Protein 7OPB (pdb70)

GO terms:
  GO:0004896 cytokine receptor activity (F, IDA)
  GO:0004917 interleukin-7 receptor activity (F, IDA)
  GO:0005886 plasma membrane (C, IDA)
  GO:0038111 interleukin-7-mediated signaling pathway (P, IDA)
  GO:0019725 cellular homeostasis (P, IDA)
  GO:0005886 plasma membrane (C, IC)
  GO:0004917 interleukin-7 receptor activity (F, TAS)
  GO:0003823 antigen binding (F, TAS)
  GO:0000018 regulation of DNA recombination (P, TAS)
  GO:0006955 immune response (P, TAS)
  GO:0007165 signal transduction (P, TAS)
  GO:0007166 cell surface receptor signaling pathway (P, TAS)
  GO:0005886 plasma membrane (C, TAS)
  GO:0030669 clathrin-coated endocytic vesicle membrane (C, TAS)
  GO:0005515 protein binding (F, IPI)
  GO:1904894 positive regulation of receptor signaling pathway via STAT (P, IDA)
  GO:0008284 positive regulation of cell population proliferation (P, IDA)

Solvent-accessible surface area: 40957 Å² total; per-residue (Å²): 129,126,71,38,6,50,9,68,0,34,4,24,47,86,64,77,56,8,3,0,11,0,32,19,108,79,119,129,32,108,27,93,103,8,75,2,31,0,36,33,20,13,32,119,64,178,54,38,111,11,120,72,50,162,142,68,0,43,12,54,10,97,70,7,12,9,5,14,116,0,53,0,17,0,27,60,58,152,140,58,50,25,60,84,155,14,23,4,1,53,20,1,30,2,44,34,1,83,103,21,41,13,82,68,117,145,79,48,74,7,2,21,0,51,12,55,2,30,4,92,139,22,110,33,1,65,57,7,69,5,3,0,0,23,36,35,74,161,16,134,145,137,67,63,94,42,83,22,97,62,36,124,23,64,16,72,23,189,139,12,97,69,42,14,95,10,18,0,34,0,50,0,38,8,50,13,5,3,90,24,93,77,6,110,80,4,109,40,76,127,25,119,3,33,121,175,90,84,79,34,8,61,9,69,0,34,3,17,45,91,63,56,73,6,3,0,11,0,33,22,110,77,120,130,31,112,28,98,114,7,76,2,31,0,36,34,21,14,34,133,58,183,54,31,112,11,163,66,73,171,145,68,1,58,16,67,12,121,93,7,10,10,6,14,124,0,34,0,16,0,39,43,65,160,64,50,48,20,60,102,121,12,23,5,1,54,22,0,32,2,46,34,2,83,104,22,40,15,78,71,116,148,79,48,75,7,1,19,0,49,13,54,2,30,4,92,136,21,147,42,1,82,56,6,66,5,4,0,0,22,36,35,82,159,19,119,143,131,66,63,93,43,84,23,87,65,36,124,23,64,16,71,29,189,141,11,98,63,31,14,89,10,16,0,34,0,50,0,39,7,46,12,7,3,90,25,93,76,6,112,78,5,110,42,73,124,22,134,5,37,132,168,103,90,59,8,65,11,70,0,33,4,25,45,83,66,56,65,6,3,0,12,0,32,23,114,65,128,117,30,113,23,102,115,9,78,2,31,0,36,33,20,12,31,137,70,177,47,36,111,9,135,80,83,164,144,68,0,42,10,54,11,130,96,5,9,8,5,13,119,0,53,0,17,0,26,48,64,146,136,57,48,48,60,101,152,11,22,4,1,53,21,0,32,2,46,34,1,83,104,19,40,15,79,70,114,146,80,48,77,7,1,18,0,52,13,56,2,32,3,89,137,23,110,28,1,55,56,6,65,5,4,0,0,23,54,35,96,150,19,116,140,125,68,62,94,42,83,23,86,65,36,124,23,66,16,72,28,182,139,10,98,62,41,14,91,11,16,0,34,0,50,0,38,8,48,13,7,3,91,24,93,77,6,112,79,4,110,41,77,128,25,131,3,32,139,181,113,21,78,124,54,0,126,151,7,6,150,75,0,132,179,95,56,31,104,5,0,19,41,2,0,69,18,0,10,58,37,21,132,111,63,100,15,58,107,126,43,0,55,94,5,0,65,56,0,55,95,15,8,140,163,122,16,49,87,57,1,109,133,10,32,152,73,0,120,186,91,57,32,104,8,0,6,55,4,1,108,19,1,20,81,36,23,107,115,63,95,16,44,112,118,47,0,59,113,5,0,70,59,0,61,108,15,9,158,159,110,15,58,110,56,0,120,136,3,22,119,71,0,134,193,93,56,31,109,4,0,18,40,2,0,106,17,0,15,85,33,26,121,112,64,94,14,44,102,120,45,0,51,109,4,0,63,55,0,61,97,14,8,154,164

B-factor: mean 58.66, std 24.54, range [23.89, 165.67]

Foldseek 3Di:
DLQAKDKAKAQCPPNRKIKMKMFGPDQVDDCPQKWKKKADQFAPDGIDTWDDDPGMTMDIGNGHNQDAWIKMFIDRVPHTDDIDTDRNLAAYEFAEWEPWDWDADPVQQKIKTFIGGPLCVDDPQNWKKKWKWKDFPPDDPDIDIDIDGHGIDIGHLVVDDAFTKMKIWMWIARDDSGGHDIYDIYDIDIDTRHRD/DQQAKDKAKAACPPNRKIKMKMFGPDQVDDCPQKWKKKAPQWAPDGIDTWDDDPGMTMDIGNGHNLDAWIKMFIDRVPDTDDIDTHRNLAAYEFAEWEPWDWDADPVQQKIKTFIGGPLCVDDPQNWKKKWKWKDFPPDDPDIDIDIDGHGIDIGHLVVDDAQTKMKMWMWIARDDSGGHDIYDIYDIDIDTRHHD/DQDKDKAKAACPPNRKIKMKMFGPDQVDDCPQKWKKKAPQFAPDGIDTWDDDPGMTMDIGNGHNLDAWIKMFIDRVPDTDDIDTHRNLAAYEFAEWEPWDWDADPVQQKIKTFIGGPLCVDDPQNWKKKWKWKDFPPDDPDIDIDIDGHGIDIGHLVVDDAQTKMKMWMWIARDDSGGHDIYDIYDIDIDTRHHD/DLLVLLVVLLVLCVVVVNPVLVVQSVVLNVCVVVVVDDSVVSNVSSVVSVVVSVD/DLLVLLVVLLVLCVVVVNPVLVVQSVVLNVCVVVVVDDPVVSNVSSVVSVVVSVD/DLLVLLVVLLVLCVVVVNPVLVVQSVVLNVCVVVVVDDSVVSNVSSVVSVVVSVD

InterPro domains:
  IPR003531 Short hematopoietin receptor, family 1, conserved site [PS01355] (195-226)
  IPR003961 Fibronectin type III [PF00041] (131-221)
  IPR003961 Fibronectin type III [PS50853] (131-231)
  IPR003961 Fibronectin type III [cd00063] (169-228)
  IPR013783 Immunoglobulin-like fold [G3DSA:2.60.40.10] (129-239)
  IPR036116 Fibronectin type III superfamily [SSF49265] (125-230)
  IPR040997 IL-7Ralpha, fibronectin type III domain [PF18447] (32-127)

Structure (mmCIF, N/CA/C/O backbone):
data_7OPB
#
_entry.id   7OPB
#
_cell.length_a   132.182
_cell.length_b   132.182
_cell.length_c   58.877
_cell.angle_alpha   90
_cell.angle_beta   90
_cell.angle_gamma   120
#
_symmetry.space_group_name_H-M   'P 32'
#
loop_
_entity.id
_entity.type
_entity.pdbx_description
1 polymer 'Interleukin-7 receptor subunit alpha'
2 polymer 'IL7R binder'
3 non-polymer 'TRIETHYLENE GLYCOL'
4 non-polymer 1,2-ETHANEDIOL
5 non-polymer DI(HYDROXYETHYL)ETHER
6 water water
#
loop_
_atom_site.group_PDB
_atom_site.id
_atom_site.type_symbol
_atom_site.label_atom_id
_atom_site.label_alt_id
_atom_site.label_comp_id
_atom_site.label_asym_id
_atom_site.label_entity_id
_atom_site.label_seq_id
_atom_site.pdbx_PDB_ins_code
_atom_site.Cartn_x
_atom_site.Cartn_y
_atom_site.Cartn_z
_atom_site.occupancy
_atom_site.B_iso_or_equiv
_atom_site.auth_seq_id
_atom_site.auth_comp_id
_atom_site.auth_asym_id
_atom_site.auth_atom_id
_atom_site.pdbx_PDB_model_num
ATOM 1 N N . ASP A 1 1 ? -42.271 69.34 25.912 1 60.49 36 ASP A N 1
ATOM 2 C CA . ASP A 1 1 ? -41.276 69.557 24.856 1 60.58 36 ASP A CA 1
ATOM 3 C C . ASP A 1 1 ? -41.863 70.35 23.69 1 59.85 36 ASP A C 1
ATOM 4 O O . ASP A 1 1 ? -42.758 69.873 22.995 1 60.67 36 ASP A O 1
ATOM 9 N N . ASP A 1 2 ? -41.331 71.55 23.458 1 58.27 37 ASP A N 1
ATOM 10 C CA . ASP A 1 2 ? -41.759 72.42 22.364 1 56.91 37 ASP A CA 1
ATOM 11 C C . ASP A 1 2 ? -41.494 71.824 20.978 1 54.17 37 ASP A C 1
ATOM 12 O O . ASP A 1 2 ? -42.184 72.177 20.034 1 53.74 37 ASP A O 1
ATOM 17 N N . TYR A 1 3 ? -40.516 70.916 20.858 1 52.24 38 TYR A N 1
ATOM 18 C CA . TYR A 1 3 ? -40.177 70.291 19.588 1 50.54 38 TYR A CA 1
ATOM 19 C C . TYR A 1 3 ? -40.492 68.793 19.555 1 49.63 38 TYR A C 1
ATOM 20 O O . TYR A 1 3 ? -39.785 68.018 18.916 1 48.57 38 TYR A O 1
ATOM 29 N N . SER A 1 4 ? -41.577 68.412 20.235 1 49.43 39 SER A N 1
ATOM 30 C CA . SER A 1 4 ? -42.068 67.046 20.362 1 49.64 39 SER A CA 1
ATOM 31 C C . SER A 1 4 ? -42.454 66.458 18.998 1 48.5 39 SER A C 1
ATOM 32 O O . SER A 1 4 ? -43.233 67.065 18.258 1 48.73 39 SER A O 1
ATOM 35 N N . PHE A 1 5 ? -41.897 65.286 18.657 1 46.98 40 PHE A N 1
ATOM 36 C CA . PHE A 1 5 ? -42.203 64.639 17.389 1 46.39 40 PHE A CA 1
ATOM 37 C C . PHE A 1 5 ? -42.453 63.109 17.546 1 46.42 40 PHE A C 1
ATOM 38 O O . PHE A 1 5 ? -42.163 62.518 18.592 1 45.9 40 PHE A O 1
ATOM 46 N N . SER A 1 6 ? -42.972 62.476 16.481 1 46.15 41 SER A N 1
ATOM 47 C CA . SER A 1 6 ? -43.168 61.021 16.395 1 46.26 41 SER A CA 1
ATOM 48 C C . SER A 1 6 ? -42.774 60.533 14.985 1 44.23 41 SER A C 1
ATOM 49 O O . SER A 1 6 ? -42.707 61.319 14.046 1 43.23 41 SER A O 1
ATOM 52 N N . CYS A 1 7 ? -42.445 59.251 14.862 1 43.67 42 CYS A N 1
ATOM 53 C CA . CYS A 1 7 ? -41.984 58.679 13.594 1 43.42 42 CYS A CA 1
ATOM 54 C C . CYS A 1 7 ? -42.599 57.331 13.304 1 41.66 42 CYS A C 1
ATOM 55 O O . CYS A 1 7 ? -43.047 56.643 14.201 1 41.73 42 CYS A O 1
ATOM 58 N N . TYR A 1 8 ? -42.597 56.943 12.038 1 40.19 43 TYR A N 1
ATOM 59 C CA . TYR A 1 8 ? -42.941 55.601 11.636 1 39.11 43 TYR A CA 1
ATOM 60 C C . TYR A 1 8 ? -41.959 55.139 10.575 1 38.42 43 TYR A C 1
ATOM 61 O O . TYR A 1 8 ? -41.502 55.933 9.738 1 38.21 43 TYR A O 1
ATOM 70 N N . SER A 1 9 ? -41.592 53.869 10.644 1 37.47 44 SER A N 1
ATOM 71 C CA . SER A 1 9 ? -40.728 53.263 9.65 1 37.26 44 SER A CA 1
ATOM 72 C C . SER A 1 9 ? -41.561 52.354 8.753 1 37.97 44 SER A C 1
ATOM 73 O O . SER A 1 9 ? -42.65 51.932 9.117 1 38.32 44 SER A O 1
ATOM 76 N N . GLN A 1 10 ? -41.091 52.12 7.546 1 38.47 45 GLN A N 1
ATOM 77 C CA . GLN A 1 10 ? -41.722 51.193 6.618 1 39.64 45 GLN A CA 1
ATOM 78 C C . GLN A 1 10 ? -40.564 50.351 6.097 1 41.7 45 GLN A C 1
ATOM 79 O O . GLN A 1 10 ? -39.63 50.894 5.508 1 41.8 45 GLN A O 1
ATOM 85 N N . LEU A 1 11 ? -40.541 49.066 6.456 1 42.56 46 LEU A N 1
ATOM 86 C CA . LEU A 1 11 ? -39.437 48.199 6.078 1 44.31 46 LEU A CA 1
ATOM 87 C C . LEU A 1 11 ? -39.717 47.475 4.779 1 47.07 46 LEU A C 1
ATOM 88 O O . LEU A 1 11 ? -40.818 46.916 4.598 1 47.38 46 LEU A O 1
ATOM 93 N N . GLU A 1 12 ? -38.72 47.523 3.858 1 48.31 47 GLU A N 1
ATOM 94 C CA . GLU A 1 12 ? -38.759 46.97 2.517 1 49.92 47 GLU A CA 1
ATOM 95 C C . GLU A 1 12 ? -39.942 47.565 1.762 1 51.75 47 GLU A C 1
ATOM 96 O O . GLU A 1 12 ? -40.692 46.843 1.108 1 52.87 47 GLU A O 1
ATOM 102 N N . VAL A 1 13 ? -40.112 48.87 1.854 1 52.46 48 VAL A N 1
ATOM 103 C CA . VAL A 1 13 ? -41.215 49.561 1.21 1 54.73 48 VAL A CA 1
ATOM 104 C C . VAL A 1 13 ? -40.98 49.714 -0.313 1 58.15 48 VAL A C 1
ATOM 105 O O . VAL A 1 13 ? -41.925 49.642 -1.098 1 57.67 48 VAL A O 1
ATOM 109 N N . ASN A 1 14 ? -39.707 49.824 -0.735 1 61.11 49 ASN A N 1
ATOM 110 C CA . ASN A 1 14 ? -39.324 49.983 -2.15 1 64.03 49 ASN A CA 1
ATOM 111 C C . ASN A 1 14 ? -38.202 48.976 -2.435 1 65.27 49 ASN A C 1
ATOM 112 O O . ASN A 1 14 ? -37.043 49.312 -2.271 1 65.57 49 ASN A O 1
ATOM 117 N N . GLY A 1 15 ? -38.548 47.728 -2.736 1 65.9 50 GLY A N 1
ATOM 118 C CA . GLY A 1 15 ? -37.561 46.657 -2.864 1 66.66 50 GLY A CA 1
ATOM 119 C C . GLY A 1 15 ? -36.955 46.382 -1.493 1 67.63 50 GLY A C 1
ATOM 120 O O . GLY A 1 15 ? -37.684 46.243 -0.503 1 67.8 50 GLY A O 1
ATOM 121 N N . SER A 1 16 ? -35.625 46.439 -1.391 1 67.64 51 SER A N 1
ATOM 122 C CA . SER A 1 16 ? -34.92 46.296 -0.109 1 67.45 51 SER A CA 1
ATOM 123 C C . SER A 1 16 ? -34.755 47.649 0.65 1 65.77 51 SER A C 1
ATOM 124 O O . SER A 1 16 ? -34.213 47.665 1.765 1 66 51 SER A O 1
ATOM 127 N N . GLN A 1 17 ? -35.208 48.777 0.054 1 63.44 52 GLN A N 1
ATOM 128 C CA . GLN A 1 17 ? -35.099 50.074 0.714 1 61.18 52 GLN A CA 1
ATOM 129 C C . GLN A 1 17 ? -36.211 50.227 1.735 1 57.85 52 GLN A C 1
ATOM 130 O O . GLN A 1 17 ? -37.347 49.821 1.478 1 57.74 52 GLN A O 1
ATOM 136 N N . HIS A 1 18 ? -35.859 50.797 2.903 1 54.36 53 HIS A N 1
ATOM 137 C CA . HIS A 1 18 ? -36.752 51.112 4.006 1 51.71 53 HIS A CA 1
ATOM 138 C C . HIS A 1 18 ? -37.032 52.634 3.994 1 50.28 53 HIS A C 1
ATOM 139 O O . HIS A 1 18 ? -36.37 53.383 3.28 1 51.48 53 HIS A O 1
ATOM 146 N N . SER A 1 19 ? -38.016 53.084 4.752 1 47.99 54 SER A N 1
ATOM 147 C CA . SER A 1 19 ? -38.33 54.498 4.866 1 46.76 54 SER A CA 1
ATOM 148 C C . SER A 1 19 ? -38.556 54.91 6.313 1 45.74 54 SER A C 1
ATOM 149 O O . SER A 1 19 ? -38.875 54.076 7.156 1 45.05 54 SER A O 1
ATOM 152 N N . LEU A 1 20 ? -38.34 56.186 6.609 1 45.42 55 LEU A N 1
ATOM 153 C CA . LEU A 1 20 ? -38.544 56.729 7.939 1 45.48 55 LEU A CA 1
ATOM 154 C C . LEU A 1 20 ? -39.222 58.091 7.773 1 44.75 55 LEU A C 1
ATOM 155 O O . LEU A 1 20 ? -38.731 58.924 7.021 1 44.69 55 LEU A O 1
ATOM 160 N N . THR A 1 21 ? -40.388 58.282 8.413 1 44.11 56 THR A N 1
ATOM 161 C CA . THR A 1 21 ? -41.183 59.503 8.311 1 43.41 56 THR A CA 1
ATOM 162 C C . THR A 1 21 ? -41.39 60.106 9.685 1 43.92 56 THR A C 1
ATOM 163 O O . THR A 1 21 ? -41.977 59.461 10.534 1 44.4 56 THR A O 1
ATOM 167 N N . CYS A 1 22 ? -40.96 61.339 9.899 1 44.08 57 CYS A N 1
ATOM 168 C CA . CYS A 1 22 ? -41.125 62.016 11.185 1 45.42 57 CYS A CA 1
ATOM 169 C C . CYS A 1 22 ? -41.977 63.278 11.036 1 44.75 57 CYS A C 1
ATOM 170 O O . CYS A 1 22 ? -41.95 63.929 9.993 1 44.02 57 CYS A O 1
ATOM 173 N N . ALA A 1 23 ? -42.701 63.64 12.09 1 44.76 58 ALA A N 1
ATOM 174 C CA . ALA A 1 23 ? -43.526 64.846 12.083 1 46.02 58 ALA A CA 1
ATOM 175 C C . ALA A 1 23 ? -43.716 65.383 13.498 1 47.59 58 ALA A C 1
ATOM 176 O O . ALA A 1 23 ? -43.736 64.601 14.454 1 48.67 58 ALA A O 1
ATOM 178 N N . PHE A 1 24 ? -43.884 66.701 13.645 1 47.67 59 PHE A N 1
ATOM 179 C CA . PHE A 1 24 ? -44.136 67.274 14.97 1 48.29 59 PHE A CA 1
ATOM 180 C C . PHE A 1 24 ? -45.531 66.871 15.429 1 50.18 59 PHE A C 1
ATOM 181 O O . PHE A 1 24 ? -46.462 66.907 14.63 1 50.46 59 PHE A O 1
ATOM 189 N N . GLU A 1 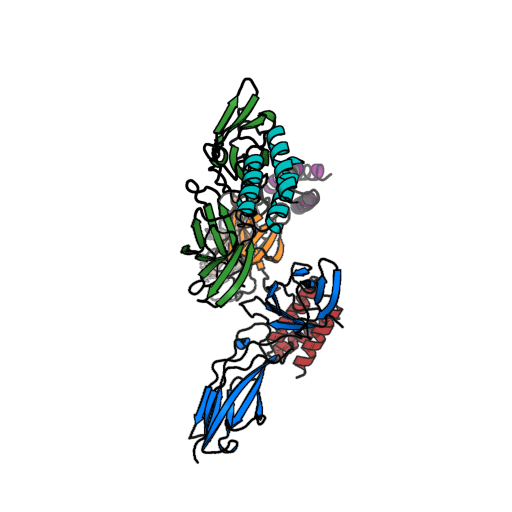25 ? -45.679 66.486 16.706 1 51.59 60 GLU A N 1
ATOM 190 C CA . GLU A 1 25 ? -46.975 66.126 17.282 1 53.86 60 GLU A CA 1
ATOM 191 C C . GLU A 1 25 ? -47.963 67.312 17.283 1 56.3 60 GLU A C 1
ATOM 192 O O . GLU A 1 25 ? -49.178 67.124 17.244 1 56.88 60 GLU A O 1
ATOM 198 N N . ASP A 1 26 ? -47.439 68.539 17.306 1 57.63 61 ASP A N 1
ATOM 199 C CA . ASP A 1 26 ? -48.25 69.737 17.175 1 58.76 61 ASP A CA 1
ATOM 200 C C . ASP A 1 26 ? -48.169 70.123 15.688 1 59.5 61 ASP A C 1
ATOM 201 O O . ASP A 1 26 ? -47.085 70.384 15.165 1 59.19 61 ASP A O 1
ATOM 206 N N . PRO A 1 27 ? -49.283 70.123 14.904 1 60.33 62 PRO A N 1
ATOM 207 C CA . PRO A 1 27 ? -49.175 70.414 13.474 1 60.74 62 PRO A CA 1
ATOM 208 C C . PRO A 1 27 ? -48.892 71.885 13.142 1 60.44 62 PRO A C 1
ATOM 209 O O . PRO A 1 27 ? -48.495 72.158 12.031 1 60.51 62 PRO A O 1
ATOM 213 N N . ASP A 1 28 ? -49.082 72.779 14.107 1 60 63 ASP A N 1
ATOM 214 C CA . ASP A 1 28 ? -48.914 74.229 13.848 1 60.02 63 ASP A CA 1
ATOM 215 C C . ASP A 1 28 ? -47.456 74.652 14.065 1 58.97 63 ASP A C 1
ATOM 216 O O . ASP A 1 28 ? -47.167 75.837 13.858 1 59.32 63 ASP A O 1
ATOM 221 N N . VAL A 1 29 ? -46.577 73.716 14.43 1 57.67 64 VAL A N 1
ATOM 222 C CA . VAL A 1 29 ? -45.129 74.022 14.613 1 56.95 64 VAL A CA 1
ATOM 223 C C . VAL A 1 29 ? -44.557 74.578 13.302 1 57.08 64 VAL A C 1
ATOM 224 O O . VAL A 1 29 ? -44.722 73.929 12.262 1 57.13 64 VAL A O 1
ATOM 228 N N . ASN A 1 30 ? -43.946 75.763 13.363 1 57.02 65 ASN A N 1
ATOM 229 C CA . ASN A 1 30 ? -43.292 76.361 12.171 1 57.52 65 ASN A CA 1
ATOM 230 C C . ASN A 1 30 ? -41.983 75.617 11.921 1 57.21 65 ASN A C 1
ATOM 231 O O . ASN A 1 30 ? -41.118 75.659 12.801 1 56.97 65 ASN A O 1
ATOM 236 N N . ILE A 1 31 ? -41.847 74.985 10.754 1 57.52 66 ILE A N 1
ATOM 237 C CA . ILE A 1 31 ? -40.653 74.135 10.468 1 58.4 66 ILE A CA 1
ATOM 238 C C . ILE A 1 31 ? -39.645 74.872 9.581 1 58.2 66 ILE A C 1
ATOM 239 O O . ILE A 1 31 ? -38.713 74.21 9.117 1 58.06 66 ILE A O 1
ATOM 244 N N . THR A 1 32 ? -39.795 76.188 9.404 1 58.31 67 THR A N 1
ATOM 245 C CA . THR A 1 32 ? -38.91 76.982 8.502 1 58.96 67 THR A CA 1
ATOM 246 C C . THR A 1 32 ? -37.43 76.737 8.814 1 58.01 67 THR A C 1
ATOM 247 O O . THR A 1 32 ? -36.687 76.44 7.875 1 58.53 67 THR A O 1
ATOM 251 N N . ASN A 1 33 ? -37.029 76.871 10.078 1 56.15 68 ASN A N 1
ATOM 252 C CA . ASN A 1 33 ? -35.614 76.709 10.454 1 54.96 68 ASN A CA 1
ATOM 253 C C . ASN A 1 33 ? -35.237 75.297 10.935 1 53.24 68 ASN A C 1
ATOM 254 O O . ASN A 1 33 ? -34.095 75.086 11.356 1 52.55 68 ASN A O 1
ATOM 259 N N . LEU A 1 34 ? -36.197 74.364 10.938 1 52.18 69 LEU A N 1
ATOM 260 C CA . LEU A 1 34 ? -35.984 73.053 11.523 1 52.34 69 LEU A CA 1
ATOM 261 C C . LEU A 1 34 ? -35.589 71.958 10.524 1 53.19 69 LEU A C 1
ATOM 262 O O . LEU A 1 34 ? -36.266 71.761 9.52 1 53.44 69 LEU A O 1
ATOM 267 N N . GLU A 1 35 ? -34.512 71.226 10.83 1 53.24 70 GLU A N 1
ATOM 268 C CA . GLU A 1 35 ? -34.054 70.088 10.033 1 53.99 70 GLU A CA 1
ATOM 269 C C . GLU A 1 35 ? -33.994 68.82 10.892 1 53.4 70 GLU A C 1
ATOM 270 O O . GLU A 1 35 ? -33.858 68.922 12.109 1 54.06 70 GLU A O 1
ATOM 276 N N . PHE A 1 36 ? -34.103 67.63 10.278 1 52.14 71 PHE A N 1
ATOM 277 C CA . PHE A 1 36 ? -34.044 66.385 11.048 1 51.61 71 PHE A CA 1
ATOM 278 C C . PHE A 1 36 ? -32.808 65.562 10.685 1 52.49 71 PHE A C 1
ATOM 279 O O . PHE A 1 36 ? -32.382 65.549 9.531 1 52.69 71 PHE A O 1
ATOM 287 N N . GLU A 1 37 ? -32.245 64.858 11.665 1 52.73 72 GLU A N 1
ATOM 288 C CA . GLU A 1 37 ? -31.074 64.017 11.438 1 53.58 72 GLU A CA 1
ATOM 289 C C . GLU A 1 37 ? -31.185 62.695 12.228 1 53.45 72 GLU A C 1
ATOM 290 O O . GLU A 1 37 ? -31.714 62.686 13.333 1 53.09 72 GLU A O 1
ATOM 296 N N . ILE A 1 38 ? -30.726 61.576 11.65 1 53.69 73 ILE A N 1
ATOM 297 C CA . ILE A 1 38 ? -30.715 60.295 12.356 1 54.58 73 ILE A CA 1
ATOM 298 C C . ILE A 1 38 ? -29.266 59.803 12.498 1 56.4 73 ILE A C 1
ATOM 299 O O . ILE A 1 38 ? -28.527 59.825 11.523 1 56.51 73 ILE A O 1
ATOM 304 N N . CYS A 1 39 ? -28.842 59.423 13.705 1 58 74 CYS A N 1
ATOM 305 C CA . CYS A 1 39 ? -27.49 58.903 13.921 1 60.97 74 CYS A CA 1
ATOM 306 C C . CYS A 1 39 ? -27.571 57.602 14.71 1 62.43 74 CYS A C 1
ATOM 307 O O . CYS A 1 39 ? -28.413 57.485 15.589 1 62.6 74 CYS A O 1
ATOM 310 N N . GLY A 1 40 ? -26.717 56.629 14.391 1 62.99 75 GLY A N 1
ATOM 311 C CA . GLY A 1 40 ? -26.702 55.365 15.12 1 63.74 75 GLY A CA 1
ATOM 312 C C . GLY A 1 40 ? -27.612 54.309 14.528 1 64.77 75 GLY A C 1
ATOM 313 O O . GLY A 1 40 ? -28.641 54.64 13.93 1 64.11 75 GLY A O 1
ATOM 314 N N . ALA A 1 41 ? -27.224 53.012 14.699 1 65.77 76 ALA A N 1
ATOM 315 C CA . ALA A 1 41 ? -27.903 51.818 14.163 1 67.17 76 ALA A CA 1
ATOM 316 C C . ALA A 1 41 ? -28.08 51.888 12.644 1 69.04 76 ALA A C 1
ATOM 317 O O . ALA A 1 41 ? -29.091 51.433 12.104 1 69.08 76 ALA A O 1
ATOM 319 N N . LEU A 1 42 ? -27.091 52.499 11.968 1 70.55 77 LEU A N 1
ATOM 320 C CA . LEU A 1 42 ? -26.994 52.645 10.521 1 72.72 77 LEU A CA 1
ATOM 321 C C . LEU A 1 42 ? -25.852 51.741 10.036 1 76.35 77 LEU A C 1
ATOM 322 O O . LEU A 1 42 ? -24.918 51.443 10.794 1 76.6 77 LEU A O 1
ATOM 327 N N . VAL A 1 43 ? -25.928 51.279 8.784 1 78.99 78 VAL A N 1
ATOM 328 C CA . VAL A 1 43 ? -24.964 50.307 8.267 1 81.58 78 VAL A CA 1
ATOM 329 C C . VAL A 1 43 ? -23.529 50.845 8.058 1 84.85 78 VAL A C 1
ATOM 330 O O . VAL A 1 43 ? -22.616 50.327 8.721 1 86.55 78 VAL A O 1
ATOM 334 N N . GLU A 1 44 ? -23.283 51.772 7.107 1 85.39 79 GLU A N 1
ATOM 335 C CA . GLU A 1 44 ? -21.904 52.221 6.84 1 86.23 79 GLU A CA 1
ATOM 336 C C . GLU A 1 44 ? -21.616 53.633 7.359 1 85.42 79 GLU A C 1
ATOM 337 O O . GLU A 1 44 ? -20.467 53.961 7.659 1 85.98 79 GLU A O 1
ATOM 343 N N . VAL A 1 45 ? -22.641 54.48 7.419 1 83.97 80 VAL A N 1
ATOM 344 C CA . VAL A 1 45 ? -22.498 55.87 7.819 1 83.26 80 VAL A CA 1
ATOM 345 C C . VAL A 1 45 ? -22.928 56.099 9.274 1 81.87 80 VAL A C 1
ATOM 346 O O . VAL A 1 45 ? -23.742 55.35 9.824 1 82.05 80 VAL A O 1
ATOM 350 N N . LYS A 1 46 ? -22.39 57.16 9.882 1 79.99 81 LYS A N 1
ATOM 351 C CA . LYS A 1 46 ? -22.698 57.521 11.258 1 78.71 81 LYS A CA 1
ATOM 352 C C . LYS A 1 46 ? -24.03 58.262 11.342 1 76.19 81 LYS A C 1
ATOM 353 O O . LYS A 1 46 ? -24.851 57.945 12.197 1 76.01 81 LYS A O 1
ATOM 359 N N . CYS A 1 47 ? -24.242 59.246 10.45 1 74.14 82 CYS A N 1
ATOM 360 C CA . CYS A 1 47 ? -25.451 60.061 10.426 1 72.5 82 CYS A CA 1
ATOM 361 C C . CYS A 1 47 ? -26.082 60.149 9.028 1 69.86 82 CYS A C 1
ATOM 362 O O . CYS A 1 47 ? -25.397 59.968 8.022 1 70.39 82 CYS A O 1
ATOM 365 N N . LEU A 1 48 ? -27.375 60.461 8.972 1 66.58 83 LEU A N 1
ATOM 366 C CA . LEU A 1 48 ? -28.122 60.645 7.734 1 64.21 83 LEU A CA 1
ATOM 367 C C . LEU A 1 48 ? -29.082 61.837 7.908 1 61.93 83 LEU A C 1
ATOM 368 O O . LEU A 1 48 ? -29.711 61.974 8.956 1 60.49 83 LEU A O 1
ATOM 373 N N . ASN A 1 49 ? -29.216 62.67 6.872 1 61.01 84 ASN A N 1
ATOM 374 C CA . ASN A 1 49 ? -30.106 63.817 6.913 1 60.43 84 ASN A CA 1
ATOM 375 C C . ASN A 1 49 ? -31.471 63.505 6.312 1 58.85 84 ASN A C 1
ATOM 376 O O . ASN A 1 49 ? -31.562 62.83 5.293 1 59.36 84 ASN A O 1
ATOM 381 N N . PHE A 1 50 ? -32.538 64.024 6.927 1 56.77 85 PHE A N 1
ATOM 382 C CA . PHE A 1 50 ? -33.887 63.847 6.403 1 54.83 85 PHE A CA 1
ATOM 383 C C . PHE A 1 50 ? -34.175 64.928 5.347 1 56.13 85 PHE A C 1
ATOM 384 O O . PHE A 1 50 ? -33.627 66.034 5.421 1 55.96 85 PHE A O 1
ATOM 392 N N . ARG A 1 51 ? -35.083 64.626 4.401 1 57.16 86 ARG A N 1
ATOM 393 C CA . ARG A 1 51 ? -35.551 65.58 3.396 1 58.63 86 ARG A CA 1
ATOM 394 C C . ARG A 1 51 ? -36.849 66.2 3.942 1 59.47 86 ARG A C 1
ATOM 395 O O . ARG A 1 51 ? -37.74 65.466 4.381 1 59.59 86 ARG A O 1
ATOM 403 N N . LYS A 1 52 ? -36.955 67.533 3.941 1 59.78 87 LYS A N 1
ATOM 404 C CA . LYS A 1 52 ? -38.159 68.208 4.426 1 61.4 87 LYS A CA 1
ATOM 405 C C . LYS A 1 52 ? -39.204 68.288 3.303 1 63.43 87 LYS A C 1
ATOM 406 O O . LYS A 1 52 ? -38.947 68.913 2.275 1 63.91 87 LYS A O 1
ATOM 412 N N . LEU A 1 53 ? -40.36 67.623 3.475 1 64.49 88 LEU A N 1
ATOM 413 C CA . LEU A 1 53 ? -41.4 67.567 2.443 1 66.12 88 LEU A CA 1
ATOM 414 C C . LEU A 1 53 ? -42.735 68.211 2.837 1 67.67 88 LEU A C 1
ATOM 415 O O . LEU A 1 53 ? -43.715 67.506 3.101 1 68.05 88 LEU A O 1
ATOM 420 N N . GLN A 1 54 ? -42.761 69.547 2.879 1 68.38 89 GLN A N 1
ATOM 421 C CA . GLN A 1 54 ? -43.925 70.385 3.182 1 69.72 89 GLN A CA 1
ATOM 422 C C . GLN A 1 54 ? -44.341 70.36 4.667 1 69.56 89 GLN A C 1
ATOM 423 O O . GLN A 1 54 ? -44.332 71.408 5.309 1 70.15 89 GLN A O 1
ATOM 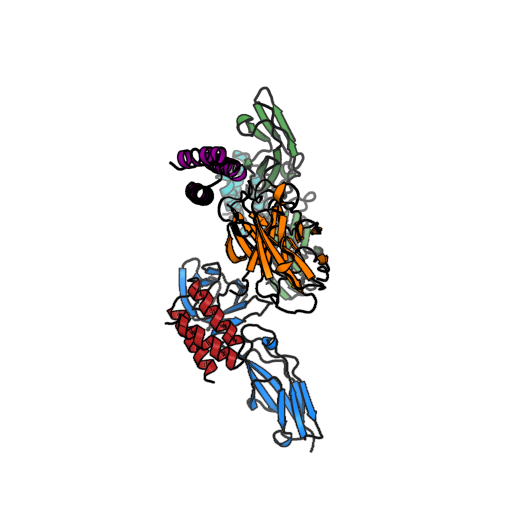429 N N . GLU A 1 55 ? -44.759 69.212 5.195 1 68.64 90 GLU A N 1
ATOM 430 C CA . GLU A 1 55 ? -45.174 69.109 6.597 1 67.85 90 GLU A CA 1
ATOM 431 C C . GLU A 1 55 ? -44.528 67.926 7.324 1 65.05 90 GLU A C 1
ATOM 432 O O . GLU A 1 55 ? -44.569 67.878 8.553 1 65.71 90 GLU A O 1
ATOM 438 N N . ILE A 1 56 ? -43.935 66.977 6.584 1 61.91 91 ILE A N 1
ATOM 439 C CA . ILE A 1 56 ? -43.265 65.822 7.169 1 59.65 91 ILE A CA 1
ATOM 440 C C . ILE A 1 56 ? -41.757 65.805 6.806 1 57.19 91 ILE A C 1
ATOM 441 O O . ILE A 1 56 ? -41.326 66.548 5.935 1 57.48 91 ILE A O 1
ATOM 446 N N . TYR A 1 57 ? -40.976 64.94 7.454 1 55.08 92 TYR A N 1
ATOM 447 C CA . TYR A 1 57 ? -39.552 64.734 7.178 1 53.51 92 TYR A CA 1
ATOM 448 C C . TYR A 1 57 ? -39.39 63.277 6.755 1 52.88 92 TYR A C 1
ATOM 449 O O . TYR A 1 57 ? -39.928 62.388 7.404 1 52.51 92 TYR A O 1
ATOM 458 N N . PHE A 1 58 ? -38.677 63.036 5.668 1 52.6 93 PHE A N 1
ATOM 459 C CA . PHE A 1 58 ? -38.577 61.707 5.087 1 53.23 93 PHE A CA 1
ATOM 460 C C . PHE A 1 58 ? -37.167 61.274 4.667 1 54.31 93 PHE A C 1
ATOM 461 O O . PHE A 1 58 ? -36.408 62.069 4.108 1 54.42 93 PHE A O 1
ATOM 469 N N . ILE A 1 59 ? -36.829 59.991 4.91 1 54.84 94 ILE A N 1
ATOM 470 C CA . ILE A 1 59 ? -35.602 59.354 4.413 1 56.11 94 ILE A CA 1
ATOM 471 C C . ILE A 1 59 ? -35.982 57.988 3.831 1 56.57 94 ILE A C 1
ATOM 472 O O . ILE A 1 59 ? -36.697 57.226 4.465 1 56.07 94 ILE A O 1
ATOM 477 N N . GLU A 1 60 ? -35.503 57.677 2.641 1 57.54 95 GLU A N 1
ATOM 478 C CA . GLU A 1 60 ? -35.685 56.363 2.045 1 58.85 95 GLU A CA 1
ATOM 479 C C . GLU A 1 60 ? -34.281 55.811 1.828 1 59.22 95 GLU A C 1
ATOM 480 O O . GLU A 1 60 ? -33.505 56.403 1.102 1 58.76 95 GLU A O 1
ATOM 486 N N . THR A 1 61 ? -33.924 54.735 2.539 1 60.11 96 THR A N 1
ATOM 487 C CA . THR A 1 61 ? -32.577 54.174 2.463 1 61.49 96 THR A CA 1
ATOM 488 C C . THR A 1 61 ? -32.539 52.686 2.832 1 63.06 96 THR A C 1
ATOM 489 O O . THR A 1 61 ? -33.418 52.175 3.525 1 62.89 96 THR A O 1
ATOM 493 N N . LYS A 1 62 ? -31.474 52.013 2.392 1 64.33 97 LYS A N 1
ATOM 494 C CA . LYS A 1 62 ? -31.203 50.623 2.753 1 66.15 97 LYS A CA 1
ATOM 495 C C . LYS A 1 62 ? -30.291 50.526 3.999 1 67.53 97 LYS A C 1
ATOM 496 O O . LYS A 1 62 ? -30.113 49.428 4.532 1 68.21 97 LYS A O 1
ATOM 502 N N . LYS A 1 63 ? -29.666 51.65 4.42 1 67.43 98 LYS A N 1
ATOM 503 C CA . LYS A 1 63 ? -28.668 51.708 5.477 1 67.44 98 LYS A CA 1
ATOM 504 C C . LYS A 1 63 ? -29.282 51.722 6.892 1 66.42 98 LYS A C 1
ATOM 505 O O . LYS A 1 63 ? -28.799 52.462 7.745 1 66.93 98 LYS A O 1
ATOM 511 N N . PHE A 1 64 ? -30.25 50.837 7.176 1 64.86 99 PHE A N 1
ATOM 512 C CA . PHE A 1 64 ? -30.762 50.688 8.535 1 63.88 99 PHE A CA 1
ATOM 513 C C . PHE A 1 64 ? -30.269 49.305 8.997 1 63.43 99 PHE A C 1
ATOM 514 O O . PHE A 1 64 ? -30.502 48.307 8.32 1 62.92 99 PHE A O 1
ATOM 522 N N . LEU A 1 65 ? -29.548 49.254 10.111 1 63.04 100 LEU A N 1
ATOM 523 C CA . LEU A 1 65 ? -29.033 47.996 10.661 1 62.92 100 LEU A CA 1
ATOM 524 C C . LEU A 1 65 ? -30.201 47.113 11.178 1 62.17 100 LEU A C 1
ATOM 525 O O . LEU A 1 65 ? -30.114 45.876 11.115 1 62.37 100 LEU A O 1
ATOM 530 N N . LEU A 1 66 ? -31.276 47.764 11.695 1 61.1 101 LEU A N 1
ATOM 531 C CA . LEU A 1 66 ? -32.495 47.144 12.241 1 60.82 101 LEU A CA 1
ATOM 532 C C . LEU A 1 66 ? -32.256 46.384 13.57 1 61.31 101 LEU A C 1
ATOM 533 O O . LEU A 1 66 ? -33.061 45.529 13.968 1 62.03 101 LEU A O 1
ATOM 538 N N . ILE A 1 67 ? -31.151 46.705 14.257 1 60.73 102 ILE A N 1
ATOM 539 C CA . ILE A 1 67 ? -30.814 46.195 15.577 1 60.72 102 ILE A CA 1
ATOM 540 C C . ILE A 1 67 ? -30.217 47.375 16.317 1 60.44 102 ILE A C 1
ATOM 541 O O . ILE A 1 67 ? -29.341 48.037 15.784 1 61.66 102 ILE A O 1
ATOM 546 N N . GLY A 1 68 ? -30.736 47.681 17.494 1 59.01 103 GLY A N 1
ATOM 547 C CA . GLY A 1 68 ? -30.247 48.801 18.282 1 58.25 103 GLY A CA 1
ATOM 548 C C . GLY A 1 68 ? -31.003 50.086 18.03 1 57.21 103 GLY A C 1
ATOM 549 O O . GLY A 1 68 ? -31.687 50.225 17.023 1 57.24 103 GLY A O 1
ATOM 550 N N . LYS A 1 69 ? -30.872 51.036 18.942 1 56.3 104 LYS A N 1
ATOM 551 C CA . LYS A 1 69 ? -31.55 52.316 18.847 1 55.92 104 LYS A CA 1
ATOM 552 C C . LYS A 1 69 ? -30.787 53.37 18.059 1 55.6 104 LYS A C 1
ATOM 553 O O . LYS A 1 69 ? -29.557 53.4 18.05 1 56.16 104 LYS A O 1
ATOM 559 N N . SER A 1 70 ? -31.539 54.225 17.389 1 54.74 105 SER A N 1
ATOM 560 C CA . SER A 1 70 ? -31.064 55.35 16.596 1 54.8 105 SER A CA 1
ATOM 561 C C . SER A 1 70 ? -31.441 56.634 17.334 1 54.86 105 SER A C 1
ATOM 562 O O . SER A 1 70 ? -32.455 56.674 18.023 1 55.09 105 SER A O 1
ATOM 565 N N . ASN A 1 71 ? -30.67 57.694 17.155 1 54.49 106 ASN A N 1
ATOM 566 C CA . ASN A 1 71 ? -30.964 58.986 17.776 1 54.64 106 ASN A CA 1
ATOM 567 C C . ASN A 1 71 ? -31.498 59.901 16.681 1 53.02 106 ASN A C 1
ATOM 568 O O . ASN A 1 71 ? -30.8 60.151 15.705 1 52.49 106 ASN A O 1
ATOM 573 N N . ILE A 1 72 ? -32.753 60.346 16.802 1 52.14 107 ILE A N 1
ATOM 574 C CA . ILE A 1 72 ? -33.336 61.265 15.841 1 51.64 107 ILE A CA 1
ATOM 575 C C . ILE A 1 72 ? -33.358 62.638 16.489 1 53.15 107 ILE A C 1
ATOM 576 O O . ILE A 1 72 ? -33.89 62.797 17.586 1 52.58 107 ILE A O 1
ATOM 581 N N . CYS A 1 73 ? -32.692 63.612 15.862 1 54.79 108 CYS A N 1
ATOM 582 C CA . CYS A 1 73 ? -32.579 64.952 16.416 1 56.79 108 CYS A CA 1
ATOM 583 C C . CYS A 1 73 ? -33.134 66.034 15.519 1 56.41 108 CYS A C 1
ATOM 584 O O . CYS A 1 73 ? -32.967 66.002 14.305 1 55.81 108 CYS A O 1
ATOM 587 N N . VAL A 1 74 ? -33.76 67.027 16.15 1 56.61 109 VAL A N 1
ATOM 588 C CA . VAL A 1 74 ? -34.288 68.211 15.493 1 57.2 109 VAL A CA 1
ATOM 589 C C . VAL A 1 74 ? -33.183 69.253 15.617 1 57.99 109 VAL A C 1
ATOM 590 O O . VAL A 1 74 ? -32.697 69.488 16.716 1 57.65 109 VAL A O 1
ATOM 594 N N . LYS A 1 75 ? -32.753 69.85 14.508 1 59.1 110 LYS A N 1
ATOM 595 C CA . LYS A 1 75 ? -31.673 70.837 14.537 1 60.51 110 LYS A CA 1
ATOM 596 C C . LYS A 1 75 ? -32.007 72.201 13.903 1 61.13 110 LYS A C 1
ATOM 597 O O . LYS A 1 75 ? -32.851 72.303 13.006 1 60.84 110 LYS A O 1
ATOM 603 N N . VAL A 1 76 ? -31.323 73.245 14.385 1 61.51 111 VAL A N 1
ATOM 604 C CA . VAL A 1 76 ? -31.359 74.582 13.821 1 62.68 111 VAL A CA 1
ATOM 605 C C . VAL A 1 76 ? -29.924 74.82 13.408 1 64.68 111 VAL A C 1
ATOM 606 O O . VAL A 1 76 ? -29.106 75.222 14.218 1 64.82 111 VAL A O 1
ATOM 610 N N . GLY A 1 77 ? -29.604 74.483 12.176 1 66.69 112 GLY A N 1
ATOM 611 C CA . GLY A 1 77 ? -28.232 74.56 11.694 1 69.06 112 GLY A CA 1
ATOM 612 C C . GLY A 1 77 ? -27.445 73.404 12.285 1 71.77 112 GLY A C 1
ATOM 613 O O . GLY A 1 77 ? -27.684 72.235 11.95 1 72.48 112 GLY A O 1
ATOM 614 N N . GLU A 1 78 ? -26.551 73.719 13.222 1 73.16 113 GLU A N 1
ATOM 615 C CA . GLU A 1 78 ? -25.753 72.702 13.912 1 74.71 113 GLU A CA 1
ATOM 616 C C . GLU A 1 78 ? -26.211 72.451 15.364 1 74.66 113 GLU A C 1
ATOM 617 O O . GLU A 1 78 ? -25.859 71.43 15.949 1 75.25 113 GLU A O 1
ATOM 623 N N . LYS A 1 79 ? -27.006 73.364 15.933 1 73.76 114 LYS A N 1
ATOM 624 C CA . LYS A 1 79 ? -27.541 73.24 17.288 1 72.95 114 LYS A CA 1
ATOM 625 C C . LYS A 1 79 ? -28.665 72.192 17.334 1 70.97 114 LYS A C 1
ATOM 626 O O . LYS A 1 79 ? -29.578 72.247 16.519 1 70.96 114 LYS A O 1
ATOM 632 N N . SER A 1 80 ? -28.608 71.257 18.29 1 69.25 115 SER A N 1
ATOM 633 C CA . SER A 1 80 ? -29.65 70.248 18.463 1 68.53 115 SER A CA 1
ATOM 634 C C . SER A 1 80 ? -30.682 70.796 19.44 1 67.29 115 SER A C 1
ATOM 635 O O . SER A 1 80 ? -30.312 71.259 20.517 1 67.24 115 SER A O 1
ATOM 638 N N . LEU A 1 81 ? -31.968 70.766 19.077 1 66.06 116 LEU A N 1
ATOM 639 C CA . LEU A 1 81 ? -33.026 71.274 19.952 1 65.37 116 LEU A CA 1
ATOM 640 C C . LEU A 1 81 ? -33.558 70.174 20.86 1 64.36 116 LEU A C 1
ATOM 641 O O . LEU A 1 81 ? -33.742 70.391 22.057 1 64.16 116 LEU A O 1
ATOM 646 N N . THR A 1 82 ? -33.812 68.989 20.283 1 63.63 117 THR A N 1
ATOM 647 C CA . THR A 1 82 ? -34.308 67.825 21.009 1 63.24 117 THR A CA 1
ATOM 648 C C . THR A 1 82 ? -33.879 66.536 20.304 1 62.63 117 THR A C 1
ATOM 649 O O . THR A 1 82 ? -33.761 66.495 19.077 1 62.18 117 THR A O 1
ATOM 653 N N . CYS A 1 83 ? -33.608 65.497 21.084 1 62.57 118 CYS A N 1
ATOM 654 C CA . CYS A 1 83 ? -33.214 64.2 20.546 1 63.47 118 CYS A CA 1
ATOM 655 C C . CYS A 1 83 ? -34.063 63.098 21.152 1 63.24 118 CYS A C 1
ATOM 656 O O . CYS A 1 83 ? -34.546 63.225 22.283 1 64.01 118 CYS A O 1
ATOM 659 N N . LYS A 1 84 ? -34.238 62.008 20.407 1 61.77 119 LYS A N 1
ATOM 660 C CA . LYS A 1 84 ? -35.043 60.894 20.873 1 60.56 119 LYS A CA 1
ATOM 661 C C . LYS A 1 84 ? -34.397 59.592 20.429 1 58.34 119 LYS A C 1
ATOM 662 O O . LYS A 1 84 ? -34.02 59.472 19.272 1 57.58 119 LYS A O 1
ATOM 668 N N . LYS A 1 85 ? -34.236 58.636 21.347 1 57.44 120 LYS A N 1
ATOM 669 C CA . LYS A 1 85 ? -33.691 57.329 21.013 1 57.3 120 LYS A CA 1
ATOM 670 C C . LYS A 1 85 ? -34.855 56.447 20.596 1 56.07 120 LYS A C 1
ATOM 671 O O . LYS A 1 85 ? -35.771 56.211 21.384 1 56.15 120 LYS A O 1
ATOM 677 N N . ILE A 1 86 ? -34.843 55.992 19.345 1 54.71 121 ILE A N 1
ATOM 678 C CA . ILE A 1 86 ? -35.91 55.168 18.788 1 53.24 121 ILE A CA 1
ATOM 679 C C . ILE A 1 86 ? -35.363 53.895 18.182 1 50.76 121 ILE A C 1
ATOM 680 O O . ILE A 1 86 ? -34.397 53.946 17.432 1 50.49 121 ILE A O 1
ATOM 685 N N . ASP A 1 87 ? -36.015 52.762 18.447 1 49.19 122 ASP A N 1
ATOM 686 C CA . ASP A 1 87 ? -35.677 51.5 17.798 1 48.09 122 ASP A CA 1
ATOM 687 C C . ASP A 1 87 ? -36.605 51.438 16.559 1 45.99 122 ASP A C 1
ATOM 688 O O . ASP A 1 87 ? -37.827 51.414 16.716 1 45.35 122 ASP A O 1
ATOM 693 N N . LEU A 1 88 ? -36.034 51.455 15.34 1 44.87 123 LEU A N 1
ATOM 694 C CA . LEU A 1 88 ? -36.813 51.461 14.092 1 44.28 123 LEU A CA 1
ATOM 695 C C . LEU A 1 88 ? -37.694 50.219 13.875 1 43.87 123 LEU A C 1
ATOM 696 O O . LEU A 1 88 ? -38.638 50.277 13.079 1 43.78 123 LEU A O 1
ATOM 701 N N . THR A 1 89 ? -37.407 49.108 14.584 1 43.43 124 THR A N 1
ATOM 702 C CA . THR A 1 89 ? -38.217 47.88 14.494 1 43.14 124 THR A CA 1
ATOM 703 C C . THR A 1 89 ? -39.459 47.899 15.42 1 42.4 124 THR A C 1
ATOM 704 O O . THR A 1 89 ? -40.255 46.963 15.405 1 42.93 124 THR A O 1
ATOM 708 N N . THR A 1 90 ? -39.615 48.948 16.236 1 41.29 125 THR A N 1
ATOM 709 C CA . THR A 1 90 ? -40.755 49.088 17.135 1 40.83 125 THR A CA 1
ATOM 710 C C . THR A 1 90 ? -41.728 50.199 16.691 1 40.33 125 THR A C 1
ATOM 711 O O . THR A 1 90 ? -42.709 50.441 17.397 1 41.62 125 THR A O 1
ATOM 715 N N . ILE A 1 91 ? -41.459 50.887 15.554 1 38.71 126 ILE A N 1
ATOM 716 C CA . ILE A 1 91 ? -42.295 51.961 15.018 1 37.42 126 ILE A CA 1
ATOM 717 C C . ILE A 1 91 ? -42.77 51.679 13.593 1 36.25 126 ILE A C 1
ATOM 718 O O . ILE A 1 91 ? -43.093 52.61 12.86 1 36.18 126 ILE A O 1
ATOM 723 N N . VAL A 1 92 ? -42.842 50.4 13.203 1 35.42 127 VAL A N 1
ATOM 724 C CA . VAL A 1 92 ? -43.222 49.987 11.856 1 34.74 127 VAL A CA 1
ATOM 725 C C . VAL A 1 92 ? -44.7 50.231 11.535 1 35.79 127 VAL A C 1
ATOM 726 O O . VAL A 1 92 ? -45.592 49.797 12.273 1 35.32 127 VAL A O 1
ATOM 730 N N . LYS A 1 93 ? -44.964 50.873 10.391 1 35.97 128 LYS A N 1
ATOM 731 C CA . LYS A 1 93 ? -46.323 51.056 9.918 1 35.62 128 LYS A CA 1
ATOM 732 C C . LYS A 1 93 ? -46.439 50.203 8.661 1 36.53 128 LYS A C 1
ATOM 733 O O . LYS A 1 93 ? -45.75 50.482 7.677 1 37.59 128 LYS A O 1
ATOM 739 N N . PRO A 1 94 ? -47.232 49.109 8.675 1 35.21 129 PRO A N 1
ATOM 740 C CA . PRO A 1 94 ? -47.34 48.285 7.459 1 34.3 129 PRO A CA 1
ATOM 741 C C . PRO A 1 94 ? -47.983 49.037 6.318 1 34.68 129 PRO A C 1
ATOM 742 O O . PRO A 1 94 ? -48.617 50.078 6.51 1 35.06 129 PRO A O 1
ATOM 746 N N . GLU A 1 95 ? -47.777 48.532 5.095 1 34.9 130 GLU A N 1
ATOM 747 C CA . GLU A 1 95 ? -48.482 49.035 3.942 1 35.57 130 GLU A CA 1
ATOM 748 C C . GLU A 1 95 ? -49.936 48.543 4.07 1 35.38 130 GLU A C 1
ATOM 749 O O . GLU A 1 95 ? -50.2 47.496 4.698 1 36.11 130 GLU A O 1
ATOM 755 N N . ALA A 1 96 ? -50.875 49.321 3.552 1 34.47 131 ALA A N 1
ATOM 756 C CA . ALA A 1 96 ? -52.283 48.956 3.647 1 35.32 131 ALA A CA 1
ATOM 757 C C . ALA A 1 96 ? -52.604 47.691 2.844 1 36.6 131 ALA A C 1
ATOM 758 O O . ALA A 1 96 ? -52.031 47.475 1.774 1 36.75 131 ALA A O 1
ATOM 760 N N . PRO A 1 97 ? -53.56 46.865 3.313 1 37.06 132 PRO A N 1
ATOM 761 C CA . PRO A 1 97 ? -54.017 45.753 2.469 1 37.11 132 PRO A CA 1
ATOM 762 C C . PRO A 1 97 ? -54.774 46.308 1.255 1 38.63 132 PRO A C 1
ATOM 763 O O . PRO A 1 97 ? -55.198 47.481 1.23 1 39.64 132 PRO A O 1
ATOM 767 N N . PHE A 1 98 ? -54.894 45.483 0.213 1 38.35 133 PHE A N 1
ATOM 768 C CA . PHE A 1 98 ? -55.539 45.883 -1.04 1 38.94 133 PHE A CA 1
ATOM 769 C C . PHE A 1 98 ? -56.319 44.681 -1.622 1 39.47 133 PHE A C 1
ATOM 770 O O . PHE A 1 98 ? -56.276 43.588 -1.049 1 38.68 133 PHE A O 1
ATOM 778 N N . ASP A 1 99 ? -57.031 44.885 -2.748 1 39.79 134 ASP A N 1
ATOM 779 C CA . ASP A 1 99 ? -57.792 43.836 -3.411 1 40.3 134 ASP A CA 1
ATOM 780 C C . ASP A 1 99 ? -58.849 43.243 -2.485 1 39.27 134 ASP A C 1
ATOM 781 O O . ASP A 1 99 ? -59.108 42.043 -2.56 1 39.83 134 ASP A O 1
ATOM 786 N N . LEU A 1 100 ? -59.459 44.074 -1.637 1 37.93 135 LEU A N 1
ATOM 787 C CA . LEU A 1 100 ? -60.56 43.607 -0.75 1 37.87 135 LEU A CA 1
ATOM 788 C C . LEU A 1 100 ? -61.722 43.091 -1.601 1 39.24 135 LEU A C 1
ATOM 789 O O . LEU A 1 100 ? -62.086 43.759 -2.572 1 39.91 135 LEU A O 1
ATOM 794 N N . SER A 1 101 ? -62.259 41.937 -1.229 1 40.18 136 SER A N 1
ATOM 795 C CA . SER A 1 101 ? -63.381 41.316 -1.966 1 40.55 136 SER A CA 1
ATOM 796 C C . SER A 1 101 ? -64.326 40.625 -0.987 1 38.63 136 SER A C 1
ATOM 797 O O . SER A 1 101 ? -63.841 40 -0.046 1 38.81 136 SER A O 1
ATOM 800 N N . VAL A 1 102 ? -65.625 40.777 -1.196 1 36.56 137 VAL A N 1
ATOM 801 C CA . VAL A 1 102 ? -66.631 40.04 -0.384 1 35.53 137 VAL A CA 1
ATOM 802 C C . VAL A 1 102 ? -67.492 39.232 -1.358 1 35.41 137 VAL A C 1
ATOM 803 O O . VAL A 1 102 ? -67.864 39.782 -2.404 1 35.17 137 VAL A O 1
ATOM 807 N N . VAL A 1 103 ? -67.746 37.968 -1.042 1 35.26 138 VAL A N 1
ATOM 808 C CA . VAL A 1 103 ? -68.615 37.087 -1.868 1 35.99 138 VAL A CA 1
ATOM 809 C C . VAL A 1 103 ? -69.648 36.443 -0.94 1 35.17 138 VAL A C 1
ATOM 810 O O . VAL A 1 103 ? -69.269 36.063 0.162 1 35.58 138 VAL A O 1
ATOM 814 N N . TYR A 1 104 ? -70.906 36.369 -1.356 1 34.11 139 TYR A N 1
ATOM 815 C CA . TYR A 1 104 ? -71.923 35.634 -0.566 1 34.76 139 TYR A CA 1
ATOM 816 C C . TYR A 1 104 ? -72.139 34.251 -1.183 1 35.73 139 TYR A C 1
ATOM 817 O O . TYR A 1 104 ? -72.384 34.165 -2.391 1 35.59 139 TYR A O 1
ATOM 826 N N . ARG A 1 105 ? -72.078 33.206 -0.361 1 36.69 140 ARG A N 1
ATOM 827 C CA . ARG A 1 105 ? -72.307 31.852 -0.847 1 38.39 140 ARG A CA 1
ATOM 828 C C . ARG A 1 105 ? -73.643 31.356 -0.317 1 41.65 140 ARG A C 1
ATOM 829 O O . ARG A 1 105 ? -73.817 31.278 0.889 1 42.06 140 ARG A O 1
ATOM 837 N N . GLU A 1 106 ? -74.592 31.042 -1.209 1 43.11 141 GLU A N 1
ATOM 838 C CA . GLU A 1 106 ? -75.916 30.548 -0.847 1 45.27 141 GLU A CA 1
ATOM 839 C C . GLU A 1 106 ? -75.883 29.18 -0.159 1 47.91 141 GLU A C 1
ATOM 840 O O . GLU A 1 106 ? -76.722 28.903 0.708 1 49.11 141 GLU A O 1
ATOM 846 N N . GLY A 1 107 ? -74.998 28.305 -0.606 1 48.41 142 GLY A N 1
ATOM 847 C CA . GLY A 1 107 ? -74.924 26.962 -0.048 1 50.09 142 GLY A CA 1
ATOM 848 C C . GLY A 1 107 ? -74.494 26.952 1.405 1 51.05 142 GLY A C 1
ATOM 849 O O . GLY A 1 107 ? -75.036 26.194 2.215 1 53.07 142 GLY A O 1
ATOM 850 N N . ALA A 1 108 ? -73.528 27.799 1.749 1 49.24 143 ALA A N 1
ATOM 851 C CA . ALA A 1 108 ? -73.002 27.876 3.092 1 47.98 143 ALA A CA 1
ATOM 852 C C . ALA A 1 108 ? -73.65 28.97 3.946 1 46.52 143 ALA A C 1
ATOM 853 O O . ALA A 1 108 ? -73.372 29.01 5.138 1 46.32 143 ALA A O 1
ATOM 855 N N . ASN A 1 109 ? -74.454 29.886 3.342 1 45.11 144 ASN A N 1
ATOM 856 C CA . ASN A 1 109 ? -75.094 31.028 4.008 1 44.16 144 ASN A CA 1
ATOM 857 C C . ASN A 1 109 ? -74.048 31.863 4.73 1 42.57 144 ASN A C 1
ATOM 858 O O . ASN A 1 109 ? -74.138 32.082 5.936 1 43.4 144 ASN A O 1
ATOM 863 N N . ASP A 1 110 ? -73.005 32.266 4.007 1 40.13 145 ASP A N 1
ATOM 864 C CA . ASP A 1 110 ? -71.893 32.998 4.6 1 38.29 145 ASP A CA 1
ATOM 865 C C . ASP A 1 110 ? -71.285 33.988 3.612 1 36.59 145 ASP A C 1
ATOM 866 O O . ASP A 1 110 ? -71.498 33.887 2.399 1 35.66 145 ASP A O 1
ATOM 871 N N . PHE A 1 111 ? -70.514 34.931 4.132 1 35.49 146 PHE A N 1
ATOM 872 C CA . PHE A 1 111 ? -69.789 35.923 3.351 1 34.85 146 PHE A CA 1
ATOM 873 C C . PHE A 1 111 ? -68.319 35.577 3.479 1 34.87 146 PHE A C 1
ATOM 874 O O . PHE A 1 111 ? -67.861 35.299 4.584 1 35.17 146 PHE A O 1
ATOM 882 N N . VAL A 1 112 ? -67.599 35.493 2.354 1 33.81 147 VAL A N 1
ATOM 883 C CA . VAL A 1 112 ? -66.172 35.185 2.394 1 33.66 147 VAL A CA 1
ATOM 884 C C . VAL A 1 112 ? -65.459 36.483 2.056 1 33.68 147 VAL A C 1
ATOM 885 O O . VAL A 1 112 ? -65.664 37.024 0.969 1 34.12 147 VAL A O 1
ATOM 889 N N . VAL A 1 113 ? -64.707 37.036 3.018 1 32.35 148 VAL A N 1
ATOM 890 C CA . VAL A 1 113 ? -63.998 38.297 2.864 1 32.03 148 VAL A CA 1
ATOM 891 C C . VAL A 1 113 ? -62.549 37.974 2.63 1 32.28 148 VAL A C 1
ATOM 892 O O . VAL A 1 113 ? -61.955 37.289 3.45 1 32.58 148 VAL A O 1
ATOM 896 N N . THR A 1 114 ? -61.982 38.415 1.512 1 32.18 149 THR A N 1
ATOM 897 C CA . THR A 1 114 ? -60.576 38.152 1.216 1 33.09 149 THR A CA 1
ATOM 898 C C . THR A 1 114 ? -59.86 39.461 0.868 1 34.23 149 THR A C 1
ATOM 899 O O . THR A 1 114 ? -60.491 40.439 0.481 1 34.07 149 THR A O 1
ATOM 903 N N . PHE A 1 115 ? -58.537 39.47 0.995 1 34.46 150 PHE A N 1
ATOM 904 C CA . PHE A 1 115 ? -57.732 40.653 0.691 1 34.32 150 PHE A CA 1
ATOM 905 C C . PHE A 1 115 ? -56.291 40.234 0.501 1 36.2 150 PHE A C 1
ATOM 906 O O . PHE A 1 115 ? -55.923 39.097 0.792 1 35.98 150 PHE A O 1
ATOM 914 N N . ASN A 1 116 ? -55.47 41.146 0.004 1 37.82 151 ASN A N 1
ATOM 915 C CA . ASN A 1 116 ? -54.067 40.889 -0.156 1 39.23 151 ASN A CA 1
ATOM 916 C C . ASN A 1 116 ? -53.194 41.886 0.601 1 39.7 151 ASN A C 1
ATOM 917 O O . ASN A 1 116 ? -53.646 42.965 0.961 1 39.7 151 ASN A O 1
ATOM 922 N N . THR A 1 117 ? -51.942 41.506 0.869 1 40.23 152 THR A N 1
ATOM 923 C CA . THR A 1 117 ? -50.955 42.355 1.511 1 41.34 152 THR A CA 1
ATOM 924 C C . THR A 1 117 ? -49.599 42.068 0.876 1 41.96 152 THR A C 1
ATOM 925 O O . THR A 1 117 ? -49.247 40.902 0.652 1 42.38 152 THR A O 1
ATOM 929 N N . SER A 1 118 ? -48.84 43.124 0.558 1 41.72 153 SER A N 1
ATOM 930 C CA . SER A 1 118 ? -47.492 42.929 -0.008 1 41.67 153 SER A CA 1
ATOM 931 C C . SER A 1 118 ? -46.531 42.345 1.057 1 41.39 153 SER A C 1
ATOM 932 O O . SER A 1 118 ? -45.446 41.906 0.701 1 42.17 153 SER A O 1
ATOM 935 N N . HIS A 1 119 ? -46.924 42.328 2.353 1 40.9 154 HIS A N 1
ATOM 936 C CA . HIS A 1 119 ? -46.095 41.828 3.443 1 41.33 154 HIS A CA 1
ATOM 937 C C . HIS A 1 119 ? -45.827 40.322 3.383 1 44.13 154 HIS A C 1
ATOM 938 O O . HIS A 1 119 ? -44.808 39.869 3.916 1 43.51 154 HIS A O 1
ATOM 945 N N . LEU A 1 120 ? -46.677 39.566 2.663 1 46.61 155 LEU A N 1
ATOM 946 C CA . LEU A 1 120 ? -46.493 38.123 2.479 1 49.38 155 LEU A CA 1
ATOM 947 C C . LEU A 1 120 ? -45.237 37.803 1.672 1 52.16 155 LEU A C 1
ATOM 948 O O . LEU A 1 120 ? -44.708 36.703 1.808 1 53.22 155 LEU A O 1
ATOM 953 N N . GLN A 1 121 ? -44.752 38.747 0.836 1 53.21 156 GLN A N 1
ATOM 954 C CA . GLN A 1 121 ? -43.543 38.537 0.037 1 55.08 156 GLN A CA 1
ATOM 955 C C . GLN A 1 121 ? -42.298 39.205 0.624 1 54.99 156 GLN A C 1
ATOM 956 O O . GLN A 1 121 ? -41.276 39.189 -0.027 1 56.07 156 GLN A O 1
ATOM 962 N N . LYS A 1 122 ? -42.373 39.816 1.813 1 54.1 157 LYS A N 1
ATOM 963 C CA . LYS A 1 122 ? -41.221 40.489 2.433 1 53.23 157 LYS A CA 1
ATOM 964 C C . LYS A 1 122 ? -40.386 39.506 3.274 1 54.15 157 LYS A C 1
ATOM 965 O O . LYS A 1 122 ? -40.813 38.381 3.518 1 55.11 157 LYS A O 1
ATOM 971 N N . LYS A 1 123 ? -39.201 39.936 3.705 1 53.78 158 LYS A N 1
ATOM 972 C CA . LYS A 1 123 ? -38.264 39.171 4.5 1 54.13 158 LYS A CA 1
ATOM 973 C C . LYS A 1 123 ? -38.42 39.51 5.995 1 54.45 158 LYS A C 1
ATOM 974 O O . LYS A 1 123 ? -38.351 38.609 6.835 1 55.03 158 LYS A O 1
ATOM 980 N N . TYR A 1 124 ? -38.629 40.798 6.325 1 53.43 159 TYR A N 1
ATOM 981 C CA . TYR A 1 124 ? -38.705 41.238 7.713 1 52.47 159 TYR A CA 1
ATOM 982 C C . TYR A 1 124 ? -40.125 41.257 8.319 1 50.37 159 TYR A C 1
ATOM 983 O O . TYR A 1 124 ? -40.444 40.428 9.16 1 49.73 159 TYR A O 1
ATOM 992 N N . VAL A 1 125 ? -40.966 42.206 7.916 1 49.04 160 VAL A N 1
ATOM 993 C CA . VAL A 1 125 ? -42.292 42.386 8.486 1 47.96 160 VAL A CA 1
ATOM 994 C C . VAL A 1 125 ? -43.278 41.524 7.699 1 48.08 160 VAL A C 1
ATOM 995 O O . VAL A 1 125 ? -44.112 42.01 6.948 1 48.31 160 VAL A O 1
ATOM 999 N N . LYS A 1 126 ? -43.159 40.234 7.878 1 47.77 161 LYS A N 1
ATOM 1000 C CA . LYS A 1 126 ? -43.97 39.248 7.189 1 47.65 161 LYS A CA 1
ATOM 1001 C C . LYS A 1 126 ? -45.27 38.928 7.988 1 46.71 161 LYS A C 1
ATOM 1002 O O . LYS A 1 126 ? -46.305 38.602 7.39 1 47.13 161 LYS A O 1
ATOM 1008 N N . VAL A 1 127 ? -45.202 39 9.336 1 44.15 162 VAL A N 1
ATOM 1009 C CA . VAL A 1 127 ? -46.31 38.609 10.198 1 42.16 162 VAL A CA 1
ATOM 1010 C C . VAL A 1 127 ? -47.109 39.793 10.718 1 40.5 162 VAL A C 1
ATOM 1011 O O . VAL A 1 127 ? -46.596 40.622 11.478 1 40.84 162 VAL A O 1
ATOM 1015 N N . LEU A 1 128 ? -48.372 39.874 10.294 1 38.04 163 LEU A N 1
ATOM 1016 C CA . LEU A 1 128 ? -49.261 40.942 10.702 1 36.66 163 LEU A CA 1
ATOM 1017 C C . LEU A 1 128 ? -50.513 40.435 11.405 1 35.45 163 LEU A C 1
ATOM 1018 O O . LEU A 1 128 ? -50.91 39.28 11.263 1 34.85 163 LEU A O 1
ATOM 1023 N N . MET A 1 129 ? -51.175 41.339 12.125 1 34.24 164 MET A N 1
ATOM 1024 C CA . MET A 1 129 ? -52.51 41.095 12.605 1 32.7 164 MET A CA 1
ATOM 1025 C C . MET A 1 129 ? -53.365 42.059 11.757 1 32.65 164 MET A C 1
ATOM 1026 O O . MET A 1 129 ? -53.036 43.248 11.624 1 33.43 164 MET A O 1
ATOM 1031 N N . HIS A 1 130 ? -54.457 41.556 11.176 1 31.17 165 HIS A N 1
ATOM 1032 C CA . HIS A 1 130 ? -55.358 42.386 10.398 1 30.04 165 HIS A CA 1
ATOM 1033 C C . HIS A 1 130 ? -56.562 42.755 11.223 1 30.46 165 HIS A C 1
ATOM 1034 O O . HIS A 1 130 ? -56.848 42.113 12.216 1 30.11 165 HIS A O 1
ATOM 1041 N N . ASP A 1 131 ? -57.245 43.835 10.834 1 31.48 166 ASP A N 1
ATOM 1042 C CA . ASP A 1 131 ? -58.444 44.325 11.482 1 32.11 166 ASP A CA 1
ATOM 1043 C C . ASP A 1 131 ? -59.442 44.568 10.363 1 32.97 166 ASP A C 1
ATOM 1044 O O . ASP A 1 131 ? -59.268 45.496 9.593 1 32.76 166 ASP A O 1
ATOM 1049 N N . VAL A 1 132 ? -60.487 43.74 10.276 1 33.58 167 VAL A N 1
ATOM 1050 C CA . VAL A 1 132 ? -61.549 43.901 9.3 1 33.83 167 VAL A CA 1
ATOM 1051 C C . VAL A 1 132 ? -62.684 44.627 10.018 1 33.45 167 VAL A C 1
ATOM 1052 O O . VAL A 1 132 ? -63.183 44.141 11.03 1 33.57 167 VAL A O 1
ATOM 1056 N N . ALA A 1 133 ? -63.049 45.814 9.543 1 32.69 168 ALA A N 1
ATOM 1057 C CA . ALA A 1 133 ? -64.11 46.602 10.181 1 32.19 168 ALA A CA 1
ATOM 1058 C C . ALA A 1 133 ? -65.283 46.703 9.213 1 32.91 168 ALA A C 1
ATOM 1059 O O . ALA A 1 133 ? -65.075 46.894 8.015 1 32.95 168 ALA A O 1
ATOM 1061 N N . TYR A 1 134 ? -66.511 46.553 9.724 1 33.35 169 TYR A N 1
ATOM 1062 C CA . TYR A 1 134 ? -67.69 46.634 8.877 1 34.12 169 TYR A CA 1
ATOM 1063 C C . TYR A 1 134 ? -68.822 47.337 9.599 1 36.3 169 TYR A C 1
ATOM 1064 O O . TYR A 1 134 ? -68.85 47.37 10.822 1 37.15 169 TYR A O 1
ATOM 1073 N N . ARG A 1 135 ? -69.724 47.946 8.853 1 36.61 170 ARG A N 1
ATOM 1074 C CA . ARG A 1 135 ? -70.866 48.612 9.44 1 38.19 170 ARG A CA 1
ATOM 1075 C C . ARG A 1 135 ? -71.994 48.675 8.438 1 40.43 170 ARG A C 1
ATOM 1076 O O . ARG A 1 135 ? -71.761 48.595 7.239 1 39.19 170 ARG A O 1
ATOM 1084 N N . GLN A 1 136 ? -73.218 48.871 8.928 1 43.93 171 GLN A N 1
ATOM 1085 C CA . GLN A 1 136 ? -74.359 49.147 8.063 1 48.3 171 GLN A CA 1
ATOM 1086 C C . GLN A 1 136 ? -74.15 50.592 7.6 1 53.09 171 GLN A C 1
ATOM 1087 O O . GLN A 1 136 ? -73.897 51.448 8.447 1 52.81 171 GLN A O 1
ATOM 1093 N N . GLU A 1 137 ? -74.157 50.838 6.262 1 57.03 172 GLU A N 1
ATOM 1094 C CA . GLU A 1 137 ? -73.877 52.141 5.639 1 61.03 172 GLU A CA 1
ATOM 1095 C C . GLU A 1 137 ? -74.548 53.317 6.342 1 64.47 172 GLU A C 1
ATOM 1096 O O . GLU A 1 137 ? -73.927 54.374 6.515 1 65.07 172 GLU A O 1
ATOM 1102 N N . LYS A 1 138 ? -75.814 53.121 6.752 1 66.41 173 LYS A N 1
ATOM 1103 C CA . LYS A 1 138 ? -76.634 54.137 7.424 1 68.73 173 LYS A CA 1
ATOM 1104 C C . LYS A 1 138 ? -76.092 54.609 8.781 1 70.47 173 LYS A C 1
ATOM 1105 O O . LYS A 1 138 ? -76.481 55.682 9.245 1 71.05 173 LYS A O 1
ATOM 1111 N N . ASP A 1 139 ? -75.23 53.809 9.426 1 71.23 174 ASP A N 1
ATOM 1112 C CA . ASP A 1 139 ? -74.709 54.093 10.759 1 72.56 174 ASP A CA 1
ATOM 1113 C C . ASP A 1 139 ? -73.432 54.902 10.796 1 73.85 174 ASP A C 1
ATOM 1114 O O . ASP A 1 139 ? -72.603 54.825 9.889 1 74.64 174 ASP A O 1
ATOM 1119 N N . GLU A 1 140 ? -73.269 55.656 11.884 1 73.85 175 GLU A N 1
ATOM 1120 C CA . GLU A 1 140 ? -72.074 56.434 12.181 1 74.46 175 GLU A CA 1
ATOM 1121 C C . GLU A 1 140 ? -71.578 55.985 13.562 1 73.46 175 GLU A C 1
ATOM 1122 O O . GLU A 1 140 ? -72.381 55.912 14.496 1 74.09 175 GLU A O 1
ATOM 1128 N N . ASN A 1 141 ? -70.278 55.668 13.693 1 71.67 176 ASN A N 1
ATOM 1129 C CA . ASN A 1 141 ? -69.684 55.21 14.964 1 70.26 176 ASN A CA 1
ATOM 1130 C C . ASN A 1 141 ? -70.273 53.862 15.432 1 66.35 176 ASN A C 1
ATOM 1131 O O . ASN A 1 141 ? -70.521 53.681 16.63 1 67.3 176 ASN A O 1
ATOM 1136 N N . LYS A 1 142 ? -70.555 52.953 14.488 1 61.34 177 LYS A N 1
ATOM 1137 C CA . LYS A 1 142 ? -71.108 51.639 14.803 1 56.84 177 LYS A CA 1
ATOM 1138 C C . LYS A 1 142 ? -70.395 50.561 13.992 1 50.51 177 LYS A C 1
ATOM 1139 O O . LYS A 1 142 ? -71.031 49.668 13.416 1 49.63 177 LYS A O 1
ATOM 1145 N N . TRP A 1 143 ? -69.056 50.665 13.936 1 45.62 178 TRP A N 1
ATOM 1146 C CA . TRP A 1 143 ? -68.227 49.692 13.258 1 41.89 178 TRP A CA 1
ATOM 1147 C C . TRP A 1 143 ? -68.042 48.478 14.164 1 39.98 178 TRP A C 1
ATOM 1148 O O . TRP A 1 143 ? -67.935 48.619 15.39 1 40 178 TRP A O 1
ATOM 1159 N N . THR A 1 144 ? -68.013 47.29 13.565 1 38.19 179 THR A N 1
ATOM 1160 C CA . THR A 1 144 ? -67.693 46.047 14.258 1 37.47 179 THR A CA 1
ATOM 1161 C C . THR A 1 144 ? -66.287 45.684 13.735 1 35.51 179 THR A C 1
ATOM 1162 O O . THR A 1 144 ? -66.069 45.703 12.533 1 34.32 179 THR A O 1
ATOM 1166 N N . HIS A 1 145 ? -65.342 45.392 14.634 1 34.4 180 HIS A N 1
ATOM 1167 C CA . HIS A 1 145 ? -63.97 45.061 14.281 1 33.84 180 HIS A CA 1
ATOM 1168 C C . HIS A 1 145 ? -63.663 43.592 14.559 1 33.6 180 HIS A C 1
ATOM 1169 O O . HIS A 1 145 ? -63.947 43.094 15.643 1 33.36 180 HIS A O 1
ATOM 1176 N N . VAL A 1 146 ? -63.019 42.913 13.601 1 32.62 181 VAL A N 1
ATOM 1177 C CA . VAL A 1 146 ? -62.641 41.519 13.753 1 32.33 181 VAL A CA 1
ATOM 1178 C C . VAL A 1 146 ? -61.145 41.392 13.41 1 32.35 181 VAL A C 1
ATOM 1179 O O . VAL A 1 146 ? -60.708 41.76 12.306 1 32.36 181 VAL A O 1
ATOM 1183 N N . ASN A 1 147 ? -60.376 40.798 14.311 1 31.27 182 ASN A N 1
ATOM 1184 C CA . ASN A 1 147 ? -58.961 40.548 14.077 1 30.12 182 ASN A CA 1
ATOM 1185 C C . ASN A 1 147 ? -58.734 39.167 13.49 1 30.44 182 ASN A C 1
ATOM 1186 O O . ASN A 1 147 ? -59.438 38.204 13.819 1 29.76 182 ASN A O 1
ATOM 1191 N N . LEU A 1 148 ? -57.722 39.07 12.635 1 30.37 183 LEU A N 1
ATOM 1192 C CA . LEU A 1 148 ? -57.341 37.785 12.065 1 30.99 183 LEU A CA 1
ATOM 1193 C C . LEU A 1 148 ? -55.878 37.846 11.641 1 31.25 183 LEU A C 1
ATOM 1194 O O . LEU A 1 148 ? -55.337 38.919 11.43 1 30.56 183 LEU A O 1
ATOM 1199 N N . SER A 1 149 ? -55.237 36.706 11.573 1 33.34 184 SER A N 1
ATOM 1200 C CA . SER A 1 149 ? -53.842 36.584 11.165 1 36.41 184 SER A CA 1
ATOM 1201 C C . SER A 1 149 ? -53.692 36.126 9.682 1 37.65 184 SER A C 1
ATOM 1202 O O . SER A 1 149 ? -52.605 36.209 9.127 1 38.61 184 SER A O 1
ATOM 1205 N N . SER A 1 150 ? -54.761 35.631 9.062 1 37.35 185 SER A N 1
ATOM 1206 C CA . SER A 1 150 ? -54.721 35.206 7.658 1 37 185 SER A CA 1
ATOM 1207 C C . SER A 1 150 ? -55.39 36.303 6.764 1 36.18 185 SER A C 1
ATOM 1208 O O . SER A 1 150 ? -55.703 37.394 7.254 1 36.48 185 SER A O 1
ATOM 1211 N N . THR A 1 151 ? -55.577 36.045 5.463 1 35.07 186 THR A N 1
ATOM 1212 C CA . THR A 1 151 ? -56.184 37.023 4.559 1 34.94 186 THR A CA 1
ATOM 1213 C C . THR A 1 151 ? -57.606 36.603 4.114 1 34.09 186 THR A C 1
ATOM 1214 O O . THR A 1 151 ? -58.098 37.05 3.07 1 33.15 186 THR A O 1
ATOM 1218 N N . LYS A 1 152 ? -58.256 35.743 4.903 1 33.58 187 LYS A N 1
ATOM 1219 C CA . LYS A 1 152 ? -59.577 35.242 4.621 1 32.77 187 LYS A CA 1
ATOM 1220 C C . LYS A 1 152 ? -60.393 35.216 5.892 1 32.98 187 LYS A C 1
ATOM 1221 O O . LYS A 1 152 ? -60.019 34.566 6.858 1 33.58 187 LYS A O 1
ATOM 1227 N N . LEU A 1 153 ? -61.499 35.922 5.897 1 32.84 188 LEU A N 1
ATOM 1228 C CA . LEU A 1 153 ? -62.422 35.96 7.029 1 33.94 188 LEU A CA 1
ATOM 1229 C C . LEU A 1 153 ? -63.791 35.459 6.551 1 34.76 188 LEU A C 1
ATOM 1230 O O . LEU A 1 153 ? -64.214 35.856 5.492 1 35.05 188 LEU A O 1
ATOM 1235 N N . THR A 1 154 ? -64.471 34.597 7.294 1 36 189 THR A N 1
ATOM 1236 C CA . THR A 1 154 ? -65.819 34.141 6.951 1 38.12 189 THR A CA 1
ATOM 1237 C C . THR A 1 154 ? -66.814 34.738 7.97 1 38.97 189 THR A C 1
ATOM 1238 O O . THR A 1 154 ? -66.645 34.537 9.167 1 38.68 189 THR A O 1
ATOM 1242 N N . LEU A 1 155 ? -67.822 35.478 7.494 1 39.15 190 LEU A N 1
ATOM 1243 C CA . LEU A 1 155 ? -68.888 36.066 8.309 1 39.72 190 LEU A CA 1
ATOM 1244 C C . LEU A 1 155 ? -70.161 35.292 8.037 1 40.99 190 LEU A C 1
ATOM 1245 O O . LEU A 1 155 ? -70.462 35.027 6.884 1 41.8 190 LEU A O 1
ATOM 1250 N N . LEU A 1 156 ? -70.888 34.894 9.065 1 42.11 191 LEU A N 1
ATOM 1251 C CA . LEU A 1 156 ? -72.129 34.145 8.895 1 44.13 191 LEU A CA 1
ATOM 1252 C C . LEU A 1 156 ? -73.255 35.082 8.523 1 44.73 191 LEU A C 1
ATOM 1253 O O . LEU A 1 156 ? -73.311 36.21 9.022 1 44.65 191 LEU A O 1
ATOM 1258 N N . GLN A 1 157 ? -74.144 34.635 7.615 1 44.8 192 GLN A N 1
ATOM 1259 C CA . GLN A 1 157 ? -75.275 35.44 7.157 1 45.43 192 GLN A CA 1
ATOM 1260 C C . GLN A 1 157 ? -76.163 35.896 8.329 1 47 192 GLN A C 1
ATOM 1261 O O . GLN A 1 157 ? -76.593 37.046 8.356 1 47.4 192 GLN A O 1
ATOM 1267 N N . ARG A 1 158 ? -76.403 35.015 9.309 1 48.04 193 ARG A N 1
ATOM 1268 C CA . ARG A 1 158 ? -77.235 35.336 10.473 1 49.68 193 ARG A CA 1
ATOM 1269 C C . ARG A 1 158 ? -76.636 36.381 11.419 1 49.96 193 ARG A C 1
ATOM 1270 O O . ARG A 1 158 ? -77.351 36.896 12.282 1 51.3 193 ARG A O 1
ATOM 1278 N N . LYS A 1 159 ? -75.348 36.686 11.293 1 48.97 194 LYS A N 1
ATOM 1279 C CA . LYS A 1 159 ? -74.722 37.691 12.172 1 49.01 194 LYS A CA 1
ATOM 1280 C C . LYS A 1 159 ? -74.79 39.131 11.624 1 48.33 194 LYS A C 1
ATOM 1281 O O . LYS A 1 159 ? -74.305 40.059 12.267 1 48.68 194 LYS A O 1
ATOM 1287 N N . LEU A 1 160 ? -75.394 39.311 10.441 1 47.14 195 LEU A N 1
ATOM 1288 C CA . LEU A 1 160 ? -75.544 40.605 9.799 1 46.73 195 LEU A CA 1
ATOM 1289 C C . LEU A 1 160 ? -77.025 40.87 9.579 1 46.59 195 LEU A C 1
ATOM 1290 O O . LEU A 1 160 ? -77.794 39.92 9.439 1 46.47 195 LEU A O 1
ATOM 1295 N N . GLN A 1 161 ? -77.43 42.149 9.498 1 46.47 196 GLN A N 1
ATOM 1296 C CA . GLN A 1 161 ? -78.827 42.476 9.224 1 47.15 196 GLN A CA 1
ATOM 1297 C C . GLN A 1 161 ? -79.224 42.055 7.816 1 47.66 196 GLN A C 1
ATOM 1298 O O . GLN A 1 161 ? -78.431 42.209 6.887 1 48.38 196 GLN A O 1
ATOM 1304 N N . PRO A 1 162 ? -80.449 41.531 7.627 1 46.93 197 PRO A N 1
ATOM 1305 C CA . PRO A 1 162 ? -80.882 41.157 6.267 1 45.96 197 PRO A CA 1
ATOM 1306 C C . PRO A 1 162 ? -81.265 42.374 5.41 1 45.18 197 PRO A C 1
ATOM 1307 O O . PRO A 1 162 ? -81.6 43.425 5.955 1 45.02 197 PRO A O 1
ATOM 1311 N N . ALA A 1 163 ? -81.205 42.232 4.078 1 44.29 198 ALA A N 1
ATOM 1312 C CA . ALA A 1 163 ? -81.571 43.269 3.096 1 44.61 198 ALA A CA 1
ATOM 1313 C C . ALA A 1 163 ? -80.948 44.638 3.428 1 44.2 198 ALA A C 1
ATOM 1314 O O . ALA A 1 163 ? -81.631 45.66 3.411 1 45.3 198 ALA A O 1
ATOM 1316 N N . ALA A 1 164 ? -79.645 44.646 3.719 1 42.34 199 ALA A N 1
ATOM 1317 C CA . ALA A 1 164 ? -78.967 45.857 4.138 1 40.42 199 ALA A CA 1
ATOM 1318 C C . ALA A 1 164 ? -77.649 46.096 3.421 1 38.78 199 ALA A C 1
ATOM 1319 O O . ALA A 1 164 ? -76.921 45.15 3.112 1 38.81 199 ALA A O 1
ATOM 1321 N N . MET A 1 165 ? -77.31 47.376 3.246 1 37.56 200 MET A N 1
ATOM 1322 C CA . MET A 1 165 ? -76.054 47.822 2.661 1 36.99 200 MET A CA 1
ATOM 1323 C C . MET A 1 165 ? -74.99 47.854 3.723 1 36.19 200 MET A C 1
ATOM 1324 O O . MET A 1 165 ? -75.169 48.501 4.742 1 37.28 200 MET A O 1
ATOM 1329 N N . TYR A 1 166 ? -73.863 47.209 3.48 1 34.6 201 TYR A N 1
ATOM 1330 C CA . TYR A 1 166 ? -72.742 47.202 4.404 1 33.43 201 TYR A CA 1
ATOM 1331 C C . TYR A 1 166 ? -71.502 47.785 3.752 1 32.41 201 TYR A C 1
ATOM 1332 O O . TYR A 1 166 ? -71.342 47.713 2.542 1 32.76 201 TYR A O 1
ATOM 1341 N N . GLU A 1 167 ? -70.645 48.38 4.558 1 31.24 202 GLU A N 1
ATOM 1342 C CA . GLU A 1 167 ? -69.358 48.904 4.138 1 31.41 202 GLU A CA 1
ATOM 1343 C C . GLU A 1 167 ? -68.316 48.105 4.927 1 31.44 202 GLU A C 1
ATOM 1344 O O . GLU A 1 167 ? -68.509 47.849 6.11 1 30.55 202 GLU A O 1
ATOM 1350 N N . ILE A 1 168 ? -67.242 47.684 4.277 1 31.05 203 ILE A N 1
ATOM 1351 C CA . ILE A 1 168 ? -66.207 46.899 4.934 1 31.09 203 ILE A CA 1
ATOM 1352 C C . ILE A 1 168 ? -64.832 47.382 4.455 1 31.53 203 ILE A C 1
ATOM 1353 O O . ILE A 1 168 ? -64.676 47.8 3.313 1 32.14 203 ILE A O 1
ATOM 1358 N N . LYS A 1 169 ? -63.863 47.411 5.361 1 30.53 204 LYS A N 1
ATOM 1359 C CA . LYS A 1 169 ? -62.508 47.835 5.041 1 29.66 204 LYS A CA 1
ATOM 1360 C C . LYS A 1 169 ? -61.524 47.06 5.946 1 30.16 204 LYS A C 1
ATOM 1361 O O . LYS A 1 169 ? -61.947 46.432 6.918 1 30.35 204 LYS A O 1
ATOM 1367 N N . VAL A 1 170 ? -60.237 47.054 5.609 1 30.3 205 VAL A N 1
ATOM 1368 C CA . VAL A 1 170 ? -59.245 46.296 6.379 1 30.41 205 VAL A CA 1
ATOM 1369 C C . VAL A 1 170 ? -57.931 47.08 6.547 1 30.33 205 VAL A C 1
ATOM 1370 O O . VAL A 1 170 ? -57.558 47.87 5.686 1 29.58 205 VAL A O 1
ATOM 1374 N N . ARG A 1 171 ? -57.264 46.898 7.704 1 30.77 206 ARG A N 1
ATOM 1375 C CA . ARG A 1 171 ? -55.964 47.496 8.017 1 30.54 206 ARG A CA 1
ATOM 1376 C C . ARG A 1 171 ? -55.089 46.438 8.721 1 32.37 206 ARG A C 1
ATOM 1377 O O . ARG A 1 171 ? -55.587 45.377 9.092 1 32.73 206 ARG A O 1
ATOM 1385 N N . SER A 1 172 ? -53.784 46.691 8.863 1 33.15 207 SER A N 1
ATOM 1386 C CA . SER A 1 172 ? -52.835 45.723 9.452 1 32.41 207 SER A CA 1
ATOM 1387 C C . SER A 1 172 ? -51.889 46.385 10.446 1 32.62 207 SER A C 1
ATOM 1388 O O . SER A 1 172 ? -51.58 47.549 10.322 1 32.29 207 SER A O 1
ATOM 1391 N N . ILE A 1 173 ? -51.39 45.622 11.391 1 33.23 208 ILE A N 1
ATOM 1392 C CA . ILE A 1 173 ? -50.436 46.074 12.39 1 34.11 208 ILE A CA 1
ATOM 1393 C C . ILE A 1 173 ? -49.356 44.967 12.511 1 35.66 208 ILE A C 1
ATOM 1394 O O . ILE A 1 173 ? -49.67 43.784 12.34 1 35.34 208 ILE A O 1
ATOM 1399 N N . PRO A 1 174 ? -48.065 45.311 12.739 1 36.99 209 PRO A N 1
ATOM 1400 C CA . PRO A 1 174 ? -47.056 44.249 12.902 1 38.04 209 PRO A CA 1
ATOM 1401 C C . PRO A 1 174 ? -47.349 43.438 14.184 1 39.99 209 PRO A C 1
ATOM 1402 O O . PRO A 1 174 ? -47.761 44.006 15.211 1 40.13 209 PRO A O 1
ATOM 1406 N N . ASP A 1 175 ? -47.199 42.11 14.112 1 41.08 210 ASP A N 1
ATOM 1407 C CA . ASP A 1 175 ? -47.538 41.259 15.245 1 42.95 210 ASP A CA 1
ATOM 1408 C C . ASP A 1 175 ? -46.564 40.098 15.417 1 45.06 210 ASP A C 1
ATOM 1409 O O . ASP A 1 175 ? -46.977 38.925 15.367 1 47.08 210 ASP A O 1
ATOM 1414 N N . HIS A 1 176 ? -45.301 40.398 15.682 1 44.4 211 HIS A N 1
ATOM 1415 C CA . HIS A 1 176 ? -44.296 39.347 15.753 1 45.28 211 HIS A CA 1
ATOM 1416 C C . HIS A 1 176 ? -43.061 39.967 16.456 1 44.64 211 HIS A C 1
ATOM 1417 O O . HIS A 1 176 ? -43.224 40.53 17.544 1 45.16 211 HIS A O 1
ATOM 1424 N N . TYR A 1 177 ? -41.864 39.89 15.869 1 43.06 212 TYR A N 1
ATOM 1425 C CA . TYR A 1 177 ? -40.698 40.542 16.459 1 42.33 212 TYR A CA 1
ATOM 1426 C C . TYR A 1 177 ? -40.912 42.08 16.333 1 41.52 212 TYR A C 1
ATOM 1427 O O . TYR A 1 177 ? -40.62 42.834 17.268 1 41.47 212 TYR A O 1
ATOM 1436 N N . PHE A 1 178 ? -41.447 42.514 15.18 1 40.65 213 PHE A N 1
ATOM 1437 C CA . PHE A 1 178 ? -41.698 43.902 14.817 1 40.39 213 PHE A CA 1
ATOM 1438 C C . PHE A 1 178 ? -42.982 44.384 15.431 1 40.24 213 PHE A C 1
ATOM 1439 O O . PHE A 1 178 ? -43.97 43.662 15.453 1 41.26 213 PHE A O 1
ATOM 1447 N N . LYS A 1 179 ? -42.942 45.586 15.984 1 38.85 214 LYS A N 1
ATOM 1448 C CA . LYS A 1 179 ? -44.069 46.246 16.592 1 38.3 214 LYS A CA 1
ATOM 1449 C C . LYS A 1 179 ? -44.272 47.563 15.848 1 38.17 214 LYS A C 1
ATOM 1450 O O . LYS A 1 179 ? -43.383 48.016 15.123 1 38.66 214 LYS A O 1
ATOM 1456 N N . GLY A 1 180 ? -45.418 48.193 16.055 1 37.4 215 GLY A N 1
ATOM 1457 C CA . GLY A 1 180 ? -45.678 49.489 15.464 1 37.1 215 GLY A CA 1
ATOM 1458 C C . GLY A 1 180 ? -47.107 49.949 15.458 1 36.61 215 GLY A C 1
ATOM 1459 O O . GLY A 1 180 ? -47.829 49.817 16.452 1 36.98 215 GLY A O 1
ATOM 1460 N N . PHE A 1 181 ? -47.51 50.505 14.314 1 35.45 216 PHE A N 1
ATOM 1461 C CA . PHE A 1 181 ? -48.789 51.165 14.167 1 35.41 216 PHE A CA 1
ATOM 1462 C C . PHE A 1 181 ? -49.688 50.536 13.146 1 34.35 216 PHE A C 1
ATOM 1463 O O . PHE A 1 181 ? -49.223 49.821 12.265 1 34.69 216 PHE A O 1
ATOM 1471 N N . TRP A 1 182 ? -50.987 50.841 13.227 1 33.16 217 TRP A N 1
ATOM 1472 C CA . TRP A 1 182 ? -51.95 50.397 12.239 1 32.67 217 TRP A CA 1
ATOM 1473 C C . TRP A 1 182 ? -51.644 51.065 10.902 1 32.75 217 TRP A C 1
ATOM 1474 O O . TRP A 1 182 ? -51.354 52.259 10.842 1 32.29 217 TRP A O 1
ATOM 1485 N N . SER A 1 183 ? -51.733 50.299 9.83 1 33.04 218 SER A N 1
ATOM 1486 C CA . SER A 1 183 ? -51.558 50.806 8.488 1 33.66 218 SER A CA 1
ATOM 1487 C C . SER A 1 183 ? -52.752 51.737 8.181 1 35.71 218 SER A C 1
ATOM 1488 O O . SER A 1 183 ? -53.722 51.817 8.963 1 36.92 218 SER A O 1
ATOM 1491 N N . GLU A 1 184 ? -52.721 52.39 7.01 1 35.19 219 GLU A N 1
ATOM 1492 C CA . GLU A 1 184 ? -53.873 53.077 6.491 1 35.23 219 GLU A CA 1
ATOM 1493 C C . GLU A 1 184 ? -54.941 52.007 6.172 1 35.44 219 GLU A C 1
ATOM 1494 O O . GLU A 1 184 ? -54.628 50.809 6.055 1 35.44 219 GLU A O 1
ATOM 1500 N N . TRP A 1 185 ? -56.21 52.424 6.122 1 34.78 220 TRP A N 1
ATOM 1501 C CA . TRP A 1 185 ? -57.269 51.505 5.759 1 33.67 220 TRP A CA 1
ATOM 1502 C C . TRP A 1 185 ? -57.156 51.241 4.275 1 34.1 220 TRP A C 1
ATOM 1503 O O . TRP A 1 185 ? -56.768 52.123 3.497 1 34.83 220 TRP A O 1
ATOM 1514 N N . SER A 1 186 ? -57.568 50.062 3.859 1 34.2 221 SER A N 1
ATOM 1515 C CA . SER A 1 186 ? -57.711 49.741 2.449 1 35.49 221 SER A CA 1
ATOM 1516 C C . SER A 1 186 ? -58.921 50.572 1.941 1 36.79 221 SER A C 1
ATOM 1517 O O . SER A 1 186 ? -59.766 50.953 2.753 1 37.1 221 SER A O 1
ATOM 1520 N N . PRO A 1 187 ? -59.12 50.762 0.621 1 37.92 222 PRO A N 1
ATOM 1521 C CA . PRO A 1 187 ? -60.402 51.331 0.155 1 38.77 222 PRO A CA 1
ATOM 1522 C C . PRO A 1 187 ? -61.594 50.451 0.66 1 40.18 222 PRO A C 1
ATOM 1523 O O . PRO A 1 187 ? -61.446 49.26 0.948 1 40.74 222 PRO A O 1
ATOM 1527 N N . SER A 1 188 ? -62.745 51.067 0.849 1 40.15 223 SER A N 1
ATOM 1528 C CA . SER A 1 188 ? -63.937 50.381 1.301 1 39.38 223 SER A CA 1
ATOM 1529 C C . SER A 1 188 ? -64.539 49.547 0.186 1 39.24 223 SER A C 1
ATOM 1530 O O . SER A 1 188 ? -64.423 49.873 -0.991 1 39.83 223 SER A O 1
ATOM 1533 N N . TYR A 1 189 ? -65.223 48.483 0.579 1 37.9 224 TYR A N 1
ATOM 1534 C CA . TYR A 1 189 ? -65.955 47.609 -0.31 1 36.42 224 TYR A CA 1
ATOM 1535 C C . TYR A 1 189 ? -67.396 47.698 0.186 1 35.64 224 TYR A C 1
ATOM 1536 O O . TYR A 1 189 ? -67.629 47.735 1.389 1 35.08 224 TYR A O 1
ATOM 1545 N N . TYR A 1 190 ? -68.363 47.7 -0.726 1 35.48 225 TYR A N 1
ATOM 1546 C CA . TYR A 1 190 ? -69.762 47.82 -0.36 1 35.91 225 TYR A CA 1
ATOM 1547 C C . TYR A 1 190 ? -70.514 46.637 -0.876 1 34.48 225 TYR A C 1
ATOM 1548 O O . TYR A 1 190 ? -70.366 46.29 -2.031 1 33.42 225 TYR A O 1
ATOM 1557 N N . PHE A 1 191 ? -71.353 46.039 -0.033 1 33.87 226 PHE A N 1
ATOM 1558 C CA . PHE A 1 191 ? -72.175 44.92 -0.46 1 33.91 226 PHE A CA 1
ATOM 1559 C C . PHE A 1 191 ? -73.55 44.989 0.171 1 34.37 226 PHE A C 1
ATOM 1560 O O . PHE A 1 191 ? -73.778 45.755 1.087 1 33.63 226 PHE A O 1
ATOM 1568 N N . ARG A 1 192 ? -74.472 44.192 -0.327 1 35.49 227 ARG A N 1
ATOM 1569 C CA . ARG A 1 192 ? -75.806 44.111 0.21 1 36.33 227 ARG A CA 1
ATOM 1570 C C . ARG A 1 192 ? -76.037 42.673 0.697 1 37.33 227 ARG A C 1
ATOM 1571 O O . ARG A 1 192 ? -75.699 41.71 -0.003 1 37.71 227 ARG A O 1
ATOM 1579 N N . THR A 1 193 ? -76.567 42.527 1.916 1 37.22 228 THR A N 1
ATOM 1580 C CA . THR A 1 193 ? -76.887 41.205 2.438 1 37.99 228 THR A CA 1
ATOM 1581 C C . THR A 1 193 ? -78.206 40.722 1.805 1 41.12 228 THR A C 1
ATOM 1582 O O . THR A 1 193 ? -79.053 41.539 1.394 1 40.59 228 THR A O 1
ATOM 1586 N N . PRO A 1 194 ? -78.387 39.39 1.688 1 43.92 229 PRO A N 1
ATOM 1587 C CA . PRO A 1 194 ? -79.627 38.88 1.08 1 45.99 229 PRO A CA 1
ATOM 1588 C C . PRO A 1 194 ? -80.866 39.152 1.936 1 50.34 229 PRO A C 1
ATOM 1589 O O . PRO A 1 194 ? -80.781 39.375 3.148 1 48.72 229 PRO A O 1
ATOM 1593 N N . GLU A 1 195 ? -82.02 39.16 1.276 1 55.67 230 GLU A N 1
ATOM 1594 C CA . GLU A 1 195 ? -83.339 39.462 1.83 1 61.11 230 GLU A CA 1
ATOM 1595 C C . GLU A 1 195 ? -83.863 38.475 2.875 1 65.85 230 GLU A C 1
ATOM 1596 O O . GLU A 1 195 ? -84.647 38.885 3.737 1 66.89 230 GLU A O 1
ATOM 1602 N N . ILE A 1 196 ? -83.459 37.188 2.798 1 68.48 231 ILE A N 1
ATOM 1603 C CA . ILE A 1 196 ? -83.879 36.078 3.689 1 70.95 231 ILE A CA 1
ATOM 1604 C C . ILE A 1 196 ? -85.409 35.923 3.749 1 71.78 231 ILE A C 1
ATOM 1605 O O . ILE A 1 196 ? -85.966 35.037 3.093 1 72.26 231 ILE A O 1
ATOM 1610 N N . ASP B 1 1 ? -22.631 33.277 8.201 1 102.63 36 ASP B N 1
ATOM 1611 C CA . ASP B 1 1 ? -22.289 33.961 6.951 1 102.05 36 ASP B CA 1
ATOM 1612 C C . ASP B 1 1 ? -22.987 33.331 5.754 1 100.67 36 ASP B C 1
ATOM 1613 O O . ASP B 1 1 ? -22.561 32.293 5.246 1 100.05 36 ASP B O 1
ATOM 1618 N N . ASP B 1 2 ? -24.101 33.961 5.334 1 99.65 37 ASP B N 1
ATOM 1619 C CA . ASP B 1 2 ? -24.917 33.501 4.216 1 98.39 37 ASP B CA 1
ATOM 1620 C C . ASP B 1 2 ? -24.223 33.622 2.854 1 95.07 37 ASP B C 1
ATOM 1621 O O . ASP B 1 2 ? -24.525 32.853 1.95 1 94.7 37 ASP B O 1
ATOM 1626 N N . TYR B 1 3 ? -23.301 34.571 2.707 1 92.66 38 TYR B N 1
ATOM 1627 C CA . TYR B 1 3 ? -22.577 34.757 1.448 1 90.93 38 TYR B CA 1
ATOM 1628 C C . TYR B 1 3 ? -21.188 34.071 1.493 1 87.77 38 TYR B C 1
ATOM 1629 O O . TYR B 1 3 ? -20.26 34.477 0.801 1 87.81 38 TYR B O 1
ATOM 1638 N N . SER B 1 4 ? -21.077 32.998 2.295 1 84.56 39 SER B N 1
ATOM 1639 C CA . SER B 1 4 ? -19.887 32.199 2.489 1 81.56 39 SER B CA 1
ATOM 1640 C C . SER B 1 4 ? -19.472 31.614 1.158 1 77.15 39 SER B C 1
ATOM 1641 O O . SER B 1 4 ? -20.329 31.251 0.357 1 77.67 39 SER B O 1
ATOM 1644 N N . PHE B 1 5 ? -18.172 31.581 0.89 1 72.83 40 PHE B N 1
ATOM 1645 C CA . PHE B 1 5 ? -17.674 31.086 -0.393 1 69 40 PHE B CA 1
ATOM 1646 C C . PHE B 1 5 ? -16.308 30.423 -0.276 1 64.37 40 PHE B C 1
ATOM 1647 O O . PHE B 1 5 ? -15.587 30.659 0.684 1 64.24 40 PHE B O 1
ATOM 1655 N N . SER B 1 6 ? -15.938 29.618 -1.272 1 60.85 41 SER B N 1
ATOM 1656 C CA . SER B 1 6 ? -14.62 28.989 -1.353 1 57.56 41 SER B CA 1
ATOM 1657 C C . SER B 1 6 ? -14.017 29.214 -2.744 1 53.73 41 SER B C 1
ATOM 1658 O O . SER B 1 6 ? -14.733 29.539 -3.691 1 52.79 41 SER B O 1
ATOM 1661 N N . CYS B 1 7 ? -12.691 29.108 -2.857 1 51.22 42 CYS B N 1
ATOM 1662 C CA . CYS B 1 7 ? -12.001 29.339 -4.124 1 49.09 42 CYS B CA 1
ATOM 1663 C C . CYS B 1 7 ? -10.903 28.31 -4.383 1 43.84 42 CYS B C 1
ATOM 1664 O O . CYS B 1 7 ? -10.373 27.685 -3.467 1 42.79 42 CYS B O 1
ATOM 1667 N N . TYR B 1 8 ? -10.525 28.189 -5.644 1 40.39 43 TYR B N 1
ATOM 1668 C CA . TYR B 1 8 ? -9.367 27.427 -6.032 1 37.6 43 TYR B CA 1
ATOM 1669 C C . TYR B 1 8 ? -8.63 28.19 -7.105 1 36.14 43 TYR B C 1
ATOM 1670 O O . TYR B 1 8 ? -9.235 28.861 -7.95 1 35.73 43 TYR B O 1
ATOM 1679 N N . SER B 1 9 ? -7.31 28.137 -7.034 1 34.84 44 SER B N 1
ATOM 1680 C CA . SER B 1 9 ? -6.469 28.749 -8.04 1 33.9 44 SER B CA 1
ATOM 1681 C C . SER B 1 9 ? -5.893 27.663 -8.925 1 33.41 44 SER B C 1
ATOM 1682 O O . SER B 1 9 ? -5.81 26.493 -8.537 1 32.07 44 SER B O 1
ATOM 1685 N N . GLN B 1 10 ? -5.534 28.035 -10.14 1 33.72 45 GLN B N 1
ATOM 1686 C CA . GLN B 1 10 ? -4.875 27.129 -11.066 1 33.77 45 GLN B CA 1
ATOM 1687 C C . GLN B 1 10 ? -3.704 27.93 -11.598 1 34.13 45 GLN B C 1
ATOM 1688 O O . GLN B 1 10 ? -3.916 28.991 -12.168 1 34.34 45 GLN B O 1
ATOM 1694 N N . LEU B 1 11 ? -2.472 27.517 -11.259 1 34.05 46 LEU B N 1
ATOM 1695 C CA . LEU B 1 11 ? -1.291 28.271 -11.662 1 34.58 46 LEU B CA 1
ATOM 1696 C C . LEU B 1 11 ? -0.731 27.765 -12.973 1 34.97 46 LEU B C 1
ATOM 1697 O O . LEU B 1 11 ? -0.609 26.552 -13.174 1 34.98 46 LEU B O 1
ATOM 1702 N N . GLU B 1 12 ? -0.435 28.712 -13.883 1 34.75 47 GLU B N 1
ATOM 1703 C CA . GLU B 1 12 ? 0.029 28.483 -15.234 1 36.05 47 GLU B CA 1
ATOM 1704 C C . GLU B 1 12 ? -0.909 27.52 -15.967 1 38.06 47 GLU B C 1
ATOM 1705 O O . GLU B 1 12 ? -0.452 26.602 -16.647 1 38.13 47 GLU B O 1
ATOM 1711 N N . VAL B 1 13 ? -2.216 27.77 -15.845 1 39.99 48 VAL B N 1
ATOM 1712 C CA . VAL B 1 13 ? -3.271 26.982 -16.47 1 42.96 48 VAL B CA 1
ATOM 1713 C C . VAL B 1 13 ? -3.384 27.255 -17.977 1 46.15 48 VAL B C 1
ATOM 1714 O O . VAL B 1 13 ? -3.739 26.357 -18.745 1 46.6 48 VAL B O 1
ATOM 1718 N N . ASN B 1 14 ? -3.039 28.468 -18.408 1 48.43 49 ASN B N 1
ATOM 1719 C CA . ASN B 1 14 ? -3.07 28.807 -19.818 1 51.27 49 ASN B CA 1
ATOM 1720 C C . ASN B 1 14 ? -1.8 29.547 -20.106 1 52.98 49 ASN B C 1
ATOM 1721 O O . ASN B 1 14 ? -1.759 30.762 -19.955 1 53.52 49 ASN B O 1
ATOM 1726 N N . GLY B 1 15 ? -0.748 28.805 -20.448 1 53.53 50 GLY B N 1
ATOM 1727 C CA . GLY B 1 15 ? 0.584 29.364 -20.633 1 53.98 50 GLY B CA 1
ATOM 1728 C C . GLY B 1 15 ? 1.079 29.847 -19.28 1 53.73 50 GLY B C 1
ATOM 1729 O O . GLY B 1 15 ? 0.907 29.15 -18.289 1 53.97 50 GLY B O 1
ATOM 1730 N N . SER B 1 16 ? 1.544 31.086 -19.202 1 53.03 51 SER B N 1
ATOM 1731 C CA . SER B 1 16 ? 1.969 31.697 -17.95 1 52.33 51 SER B CA 1
ATOM 1732 C C . SER B 1 16 ? 0.797 32.328 -17.157 1 51.09 51 SER B C 1
ATOM 1733 O O . SER B 1 16 ? 1.029 32.833 -16.062 1 51.36 51 SER B O 1
ATOM 1736 N N . GLN B 1 17 ? -0.442 32.33 -17.715 1 49.41 52 GLN B N 1
ATOM 1737 C CA . GLN B 1 17 ? -1.621 32.881 -17.048 1 48.24 52 GLN B CA 1
ATOM 1738 C C . GLN B 1 17 ? -2.2 31.909 -16.028 1 46.32 52 GLN B C 1
ATOM 1739 O O . GLN B 1 17 ? -2.268 30.703 -16.261 1 45.8 52 GLN B O 1
ATOM 1745 N N . HIS B 1 18 ? -2.58 32.454 -14.878 1 44.68 53 HIS B N 1
ATOM 1746 C CA . HIS B 1 18 ? -3.182 31.738 -13.762 1 43.75 53 HIS B CA 1
ATOM 1747 C C . HIS B 1 18 ? -4.715 31.977 -13.767 1 44.98 53 HIS B C 1
ATOM 1748 O O . HIS B 1 18 ? -5.217 32.841 -14.486 1 45.87 53 HIS B O 1
ATOM 1755 N N . SER B 1 19 ? -5.453 31.21 -12.979 1 44.87 54 SER B N 1
ATOM 1756 C CA . SER B 1 19 ? -6.89 31.394 -12.86 1 44.53 54 SER B CA 1
ATOM 1757 C C . SER B 1 19 ? -7.34 31.32 -11.409 1 44.21 54 SER B C 1
ATOM 1758 O O . SER B 1 19 ? -6.647 30.76 -10.567 1 43.92 54 SER B O 1
ATOM 1761 N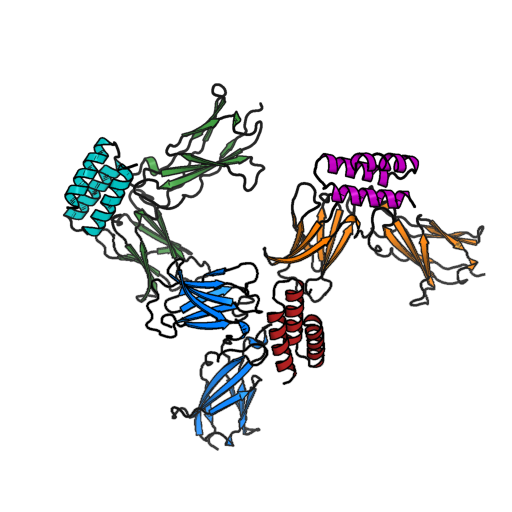 N . LEU B 1 20 ? -8.486 31.914 -11.114 1 44.25 55 LEU B N 1
ATOM 1762 C CA . LEU B 1 20 ? -9.06 31.893 -9.781 1 44.53 55 LEU B CA 1
ATOM 1763 C C . LEU B 1 20 ? -10.565 31.692 -9.957 1 45.03 55 LEU B C 1
ATOM 1764 O O . LEU B 1 20 ? -11.198 32.421 -10.712 1 44.47 55 LEU B O 1
ATOM 1769 N N . THR B 1 21 ? -11.106 30.655 -9.321 1 45.85 56 THR B N 1
ATOM 1770 C CA . THR B 1 21 ? -12.516 30.292 -9.422 1 47.07 56 THR B CA 1
ATOM 1771 C C . THR B 1 21 ? -13.164 30.303 -8.049 1 48.85 56 THR B C 1
ATOM 1772 O O . THR B 1 21 ? -12.75 29.538 -7.193 1 48.29 56 THR B O 1
ATOM 1776 N N . CYS B 1 22 ? -14.182 31.15 -7.845 1 50.79 57 CYS B N 1
ATOM 1777 C CA . CYS B 1 22 ? -14.884 31.228 -6.565 1 54 57 CYS B CA 1
ATOM 1778 C C . CYS B 1 22 ? -16.345 30.823 -6.724 1 56.33 57 CYS B C 1
ATOM 1779 O O . CYS B 1 22 ? -16.941 31.043 -7.773 1 55.6 57 CYS B O 1
ATOM 1782 N N . ALA B 1 23 ? -16.927 30.258 -5.666 1 59.01 58 ALA B N 1
ATOM 1783 C CA . ALA B 1 23 ? -18.325 29.857 -5.67 1 62.19 58 ALA B CA 1
ATOM 1784 C C . ALA B 1 23 ? -18.903 29.894 -4.263 1 65.67 58 ALA B C 1
ATOM 1785 O O . ALA B 1 23 ? -18.194 29.643 -3.287 1 65.19 58 ALA B O 1
ATOM 1787 N N . PHE B 1 24 ? -20.192 30.212 -4.16 1 69.02 59 PHE B N 1
ATOM 1788 C CA . PHE B 1 24 ? -20.875 30.258 -2.874 1 72.56 59 PHE B CA 1
ATOM 1789 C C . PHE B 1 24 ? -21.07 28.849 -2.366 1 76.42 59 PHE B C 1
ATOM 1790 O O . PHE B 1 24 ? -21.397 27.946 -3.135 1 76.19 59 PHE B O 1
ATOM 1798 N N . GLU B 1 25 ? -20.849 28.655 -1.075 1 80.14 60 GLU B N 1
ATOM 1799 C CA . GLU B 1 25 ? -21.008 27.354 -0.445 1 84.61 60 GLU B CA 1
ATOM 1800 C C . GLU B 1 25 ? -22.455 26.879 -0.493 1 89.6 60 GLU B C 1
ATOM 1801 O O . GLU B 1 25 ? -22.702 25.687 -0.676 1 90.09 60 GLU B O 1
ATOM 1807 N N . ASP B 1 26 ? -23.411 27.808 -0.388 1 93.32 61 ASP B N 1
ATOM 1808 C CA . ASP B 1 26 ? -24.827 27.473 -0.493 1 97.54 61 ASP B CA 1
ATOM 1809 C C . ASP B 1 26 ? -25.21 27.618 -1.971 1 101.13 61 ASP B C 1
ATOM 1810 O O . ASP B 1 26 ? -25.09 28.699 -2.547 1 101.14 61 ASP B O 1
ATOM 1815 N N . PRO B 1 27 ? -25.613 26.515 -2.616 1 103.92 62 PRO B N 1
ATOM 1816 C CA . PRO B 1 27 ? -25.964 26.588 -4.041 1 106.46 62 PRO B CA 1
ATOM 1817 C C . PRO B 1 27 ? -27.232 27.402 -4.359 1 109.79 62 PRO B C 1
ATOM 1818 O O . PRO B 1 27 ? -27.33 27.971 -5.446 1 110.1 62 PRO B O 1
ATOM 1822 N N . ASP B 1 28 ? -28.218 27.442 -3.439 1 111.88 63 ASP B N 1
ATOM 1823 C CA . ASP B 1 28 ? -29.458 28.181 -3.677 1 114.81 63 ASP B CA 1
ATOM 1824 C C . ASP B 1 28 ? -29.316 29.715 -3.611 1 117 63 ASP B C 1
ATOM 1825 O O . ASP B 1 28 ? -30.305 30.41 -3.835 1 118.21 63 ASP B O 1
ATOM 1830 N N . VAL B 1 29 ? -28.131 30.24 -3.274 1 117.76 64 VAL B N 1
ATOM 1831 C CA . VAL B 1 29 ? -27.89 31.686 -3.189 1 118.97 64 VAL B CA 1
ATOM 1832 C C . VAL B 1 29 ? -28.226 32.386 -4.515 1 120.38 64 VAL B C 1
ATOM 1833 O O . VAL B 1 29 ? -27.689 32.015 -5.559 1 121.16 64 VAL B O 1
ATOM 1837 N N . ASN B 1 30 ? -29.12 33.379 -4.475 1 120.44 65 ASN B N 1
ATOM 1838 C CA . ASN B 1 30 ? -29.466 34.141 -5.665 1 121.48 65 ASN B CA 1
ATOM 1839 C C . ASN B 1 30 ? -28.344 35.146 -5.937 1 121.72 65 ASN B C 1
ATOM 1840 O O . ASN B 1 30 ? -28.164 36.08 -5.16 1 122.08 65 ASN B O 1
ATOM 1845 N N . ILE B 1 31 ? -27.585 34.958 -7.027 1 121.34 66 ILE B N 1
ATOM 1846 C CA . ILE B 1 31 ? -26.442 35.815 -7.336 1 121.3 66 ILE B CA 1
ATOM 1847 C C . ILE B 1 31 ? -26.719 36.929 -8.362 1 121.53 66 ILE B C 1
ATOM 1848 O O . ILE B 1 31 ? -25.771 37.434 -8.948 1 121.5 66 ILE B O 1
ATOM 1853 N N . THR B 1 32 ? -27.988 37.337 -8.566 1 121.84 67 THR B N 1
ATOM 1854 C CA . THR B 1 32 ? -28.305 38.386 -9.546 1 122.59 67 THR B CA 1
ATOM 1855 C C . THR B 1 32 ? -27.54 39.699 -9.298 1 120.53 67 THR B C 1
ATOM 1856 O O . THR B 1 32 ? -26.947 40.241 -10.234 1 121.1 67 THR B O 1
ATOM 1860 N N . ASN B 1 33 ? -27.556 40.203 -8.058 1 117.72 68 ASN B N 1
ATOM 1861 C CA . ASN B 1 33 ? -26.868 41.454 -7.742 1 114.92 68 ASN B CA 1
ATOM 1862 C C . ASN B 1 33 ? -25.485 41.288 -7.109 1 109.72 68 ASN B C 1
ATOM 1863 O O . ASN B 1 33 ? -24.894 42.277 -6.67 1 109.54 68 ASN B O 1
ATOM 1868 N N . LEU B 1 34 ? -24.948 40.066 -7.094 1 105.38 69 LEU B N 1
ATOM 1869 C CA . LEU B 1 34 ? -23.652 39.811 -6.47 1 101.25 69 LEU B CA 1
ATOM 1870 C C . LEU B 1 34 ? -22.473 39.756 -7.442 1 96.84 69 LEU B C 1
ATOM 1871 O O . LEU B 1 34 ? -22.505 39.018 -8.425 1 96.99 69 LEU B O 1
ATOM 1876 N N . GLU B 1 35 ? -21.418 40.525 -7.142 1 92.69 70 GLU B N 1
ATOM 1877 C CA . GLU B 1 35 ? -20.182 40.545 -7.927 1 88.96 70 GLU B CA 1
ATOM 1878 C C . GLU B 1 35 ? -18.977 40.19 -7.045 1 84.57 70 GLU B C 1
ATOM 1879 O O . GLU B 1 35 ? -19.035 40.375 -5.836 1 84.14 70 GLU B O 1
ATOM 1885 N N . PHE B 1 36 ? -17.894 39.678 -7.638 1 81.3 71 PHE B N 1
ATOM 1886 C CA . PHE B 1 36 ? -16.697 39.336 -6.864 1 78.49 71 PHE B CA 1
ATOM 1887 C C . PHE B 1 36 ? -15.511 40.227 -7.237 1 75.81 71 PHE B C 1
ATOM 1888 O O . PHE B 1 36 ? -15.354 40.603 -8.394 1 75.61 71 PHE B O 1
ATOM 1896 N N . GLU B 1 37 ? -14.668 40.552 -6.262 1 73.91 72 GLU B N 1
ATOM 1897 C CA . GLU B 1 37 ? -13.491 41.385 -6.509 1 72.95 72 GLU B CA 1
ATOM 1898 C C . GLU B 1 37 ? -12.283 40.874 -5.708 1 70.91 72 GLU B C 1
ATOM 1899 O O . GLU B 1 37 ? -12.451 40.407 -4.581 1 70.91 72 GLU B O 1
ATOM 1905 N N . ILE B 1 38 ? -11.073 40.938 -6.293 1 68.84 73 ILE B N 1
ATOM 1906 C CA . ILE B 1 38 ? -9.859 40.536 -5.582 1 66.87 73 ILE B CA 1
ATOM 1907 C C . ILE B 1 38 ? -8.923 41.745 -5.46 1 65.8 73 ILE B C 1
ATOM 1908 O O . ILE B 1 38 ? -8.692 42.435 -6.443 1 65.3 73 ILE B O 1
ATOM 1913 N N . CYS B 1 39 ? -8.442 42.042 -4.254 1 65.51 74 CYS B N 1
ATOM 1914 C CA . CYS B 1 39 ? -7.53 43.167 -4.036 1 66.15 74 CYS B CA 1
ATOM 1915 C C . CYS B 1 39 ? -6.334 42.692 -3.216 1 64.39 74 CYS B C 1
ATOM 1916 O O . CYS B 1 39 ? -6.497 41.861 -2.332 1 64.27 74 CYS B O 1
ATOM 1919 N N . GLY B 1 40 ? -5.145 43.203 -3.511 1 62.75 75 GLY B N 1
ATOM 1920 C CA . GLY B 1 40 ? -3.942 42.815 -2.783 1 61.58 75 GLY B CA 1
ATOM 1921 C C . GLY B 1 40 ? -3.23 41.62 -3.386 1 60.24 75 GLY B C 1
ATOM 1922 O O . GLY B 1 40 ? -3.874 40.739 -3.969 1 60.19 75 GLY B O 1
ATOM 1923 N N . ALA B 1 41 ? -1.882 41.586 -3.238 1 58.9 76 ALA B N 1
ATOM 1924 C CA . ALA B 1 41 ? -0.96 40.561 -3.767 1 58.08 76 ALA B CA 1
ATOM 1925 C C . ALA B 1 41 ? -1.105 40.385 -5.29 1 57.51 76 ALA B C 1
ATOM 1926 O O . ALA B 1 41 ? -0.999 39.283 -5.824 1 56.63 76 ALA B O 1
ATOM 1928 N N . LEU B 1 42 ? -1.383 41.513 -5.947 1 58.06 77 LEU B N 1
ATOM 1929 C CA . LEU B 1 42 ? -1.556 41.518 -7.417 1 59.45 77 LEU B CA 1
ATOM 1930 C C . LEU B 1 42 ? -0.408 42.304 -8.051 1 61.21 77 LEU B C 1
ATOM 1931 O O . LEU B 1 42 ? 0.205 43.132 -7.357 1 61.14 77 LEU B O 1
ATOM 1936 N N . VAL B 1 43 ? -0.161 42.07 -9.336 1 62.82 78 VAL B N 1
ATOM 1937 C CA . VAL B 1 43 ? 0.995 42.71 -10.022 1 65.17 78 VAL B CA 1
ATOM 1938 C C . VAL B 1 43 ? 0.59 44.054 -10.615 1 67.9 78 VAL B C 1
ATOM 1939 O O . VAL B 1 43 ? -0.235 44.044 -11.547 1 68.27 78 VAL B O 1
ATOM 1943 N N . GLU B 1 44 ? 1.088 45.147 -10.04 1 69.89 79 GLU B N 1
ATOM 1944 C CA . GLU B 1 44 ? 0.938 46.515 -10.53 1 72.45 79 GLU B CA 1
ATOM 1945 C C . GLU B 1 44 ? -0.475 47.069 -10.553 1 74.69 79 GLU B C 1
ATOM 1946 O O . GLU B 1 44 ? -0.643 48.19 -11.007 1 75.51 79 GLU B O 1
ATOM 1952 N N . VAL B 1 45 ? -1.472 46.333 -10.06 1 75.84 80 VAL B N 1
ATOM 1953 C CA . VAL B 1 45 ? -2.856 46.809 -10.018 1 76.92 80 VAL B CA 1
ATOM 1954 C C . VAL B 1 45 ? -3.292 46.532 -8.582 1 77.19 80 VAL B C 1
ATOM 1955 O O . VAL B 1 45 ? -2.839 45.565 -7.962 1 77.18 80 VAL B O 1
ATOM 1959 N N . LYS B 1 46 ? -4.174 47.38 -8.051 1 77.36 81 LYS B N 1
ATOM 1960 C CA . LYS B 1 46 ? -4.66 47.213 -6.689 1 77.67 81 LYS B CA 1
ATOM 1961 C C . LYS B 1 46 ? -5.786 46.199 -6.636 1 76.98 81 LYS B C 1
ATOM 1962 O O . LYS B 1 46 ? -5.775 45.312 -5.79 1 77.21 81 LYS B O 1
ATOM 1968 N N . CYS B 1 47 ? -6.747 46.311 -7.551 1 76.25 82 CYS B N 1
ATOM 1969 C CA . CYS B 1 47 ? -7.903 45.414 -7.576 1 76.11 82 CYS B CA 1
ATOM 1970 C C . CYS B 1 47 ? -8.166 44.824 -8.973 1 75.1 82 CYS B C 1
ATOM 1971 O O . CYS B 1 47 ? -7.721 45.376 -9.983 1 75.89 82 CYS B O 1
ATOM 1974 N N . LEU B 1 48 ? -8.917 43.716 -9.017 1 73.15 83 LEU B N 1
ATOM 1975 C CA . LEU B 1 48 ? -9.322 43.043 -10.245 1 72.13 83 LEU B CA 1
ATOM 1976 C C . LEU B 1 48 ? -10.759 42.519 -10.074 1 71.17 83 LEU B C 1
ATOM 1977 O O . LEU B 1 48 ? -11.109 41.994 -9.01 1 71.12 83 LEU B O 1
ATOM 1982 N N . ASN B 1 49 ? -11.578 42.638 -11.121 1 70.05 84 ASN B N 1
ATOM 1983 C CA . ASN B 1 49 ? -12.953 42.149 -11.071 1 69.51 84 ASN B CA 1
ATOM 1984 C C . ASN B 1 49 ? -13.098 40.728 -11.617 1 67.34 84 ASN B C 1
ATOM 1985 O O . ASN B 1 49 ? -12.467 40.372 -12.612 1 67.24 84 ASN B O 1
ATOM 1990 N N . PHE B 1 50 ? -13.956 39.925 -10.986 1 65.51 85 PHE B N 1
ATOM 1991 C CA . PHE B 1 50 ? -14.242 38.583 -11.475 1 64.52 85 PHE B CA 1
ATOM 1992 C C . PHE B 1 50 ? -15.369 38.662 -12.512 1 66.68 85 PHE B C 1
ATOM 1993 O O . PHE B 1 50 ? -16.241 39.539 -12.449 1 66.4 85 PHE B O 1
ATOM 2001 N N . ARG B 1 51 ? -15.373 37.725 -13.446 1 68.25 86 ARG B N 1
ATOM 2002 C CA . ARG B 1 51 ? -16.423 37.614 -14.443 1 70.15 86 ARG B CA 1
ATOM 2003 C C . ARG B 1 51 ? -17.419 36.553 -13.92 1 71.21 86 ARG B C 1
ATOM 2004 O O . ARG B 1 51 ? -16.999 35.489 -13.474 1 71.18 86 ARG B O 1
ATOM 2012 N N . LYS B 1 52 ? -18.721 36.858 -13.925 1 72.19 87 LYS B N 1
ATOM 2013 C CA . LYS B 1 52 ? -19.748 35.939 -13.432 1 73.92 87 LYS B CA 1
ATOM 2014 C C . LYS B 1 52 ? -20.16 34.965 -14.538 1 75.53 87 LYS B C 1
ATOM 2015 O O . LYS B 1 52 ? -20.684 35.394 -15.566 1 75.64 87 LYS B O 1
ATOM 2021 N N . LEU B 1 53 ? -19.911 33.66 -14.338 1 76.77 88 LEU B N 1
ATOM 2022 C CA . LEU B 1 53 ? -20.196 32.641 -15.346 1 78.67 88 LEU B CA 1
ATOM 2023 C C . LEU B 1 53 ? -21.232 31.593 -14.92 1 80.65 88 LEU B C 1
ATOM 2024 O O . LEU B 1 53 ? -20.878 30.442 -14.651 1 81.73 88 LEU B O 1
ATOM 2029 N N . GLN B 1 54 ? -22.502 31.988 -14.882 1 81.2 89 GLN B N 1
ATOM 2030 C CA . GLN B 1 54 ? -23.661 31.138 -14.572 1 82.55 89 GLN B CA 1
ATOM 2031 C C . GLN B 1 54 ? -23.765 30.737 -13.091 1 82.23 89 GLN B C 1
ATOM 2032 O O . GLN B 1 54 ? -24.744 31.112 -12.44 1 83.34 89 GLN B O 1
ATOM 2038 N N . GLU B 1 55 ? -22.81 29.968 -12.563 1 80.41 90 GLU B N 1
ATOM 2039 C CA . GLU B 1 55 ? -22.838 29.573 -11.151 1 79.16 90 GLU B CA 1
ATOM 2040 C C . GLU B 1 55 ? -21.502 29.809 -10.426 1 76.03 90 GLU B C 1
ATOM 2041 O O . GLU B 1 55 ? -21.449 29.767 -9.197 1 76.38 90 GLU B O 1
ATOM 2047 N N . ILE B 1 56 ? -20.431 30.077 -11.177 1 72.69 91 ILE B N 1
ATOM 2048 C CA . ILE B 1 56 ? -19.131 30.356 -10.594 1 70.28 91 ILE B CA 1
ATOM 2049 C C . ILE B 1 56 ? -18.651 31.78 -10.973 1 66.77 91 ILE B C 1
ATOM 2050 O O . ILE B 1 56 ? -19.22 32.419 -11.857 1 66.41 91 ILE B O 1
ATOM 2055 N N . TYR B 1 57 ? -17.592 32.251 -10.319 1 64.09 92 TYR B N 1
ATOM 2056 C CA . TYR B 1 57 ? -16.948 33.529 -10.609 1 62.28 92 TYR B CA 1
ATOM 2057 C C . TYR B 1 57 ? -15.512 33.203 -11.02 1 59.39 92 TYR B C 1
ATOM 2058 O O . TYR B 1 57 ? -14.843 32.415 -10.359 1 58.64 92 TYR B O 1
ATOM 2067 N N . PHE B 1 58 ? -15.06 33.785 -12.128 1 57.4 93 PHE B N 1
ATOM 2068 C CA . PHE B 1 58 ? -13.79 33.431 -12.704 1 55.98 93 PHE B CA 1
ATOM 2069 C C . PHE B 1 58 ? -12.953 34.61 -13.135 1 55.34 93 PHE B C 1
ATOM 2070 O O . PHE B 1 58 ? -13.448 35.581 -13.709 1 55.22 93 PHE B O 1
ATOM 2078 N N . ILE B 1 59 ? -11.656 34.491 -12.892 1 54.48 94 ILE B N 1
ATOM 2079 C CA . ILE B 1 59 ? -10.684 35.447 -13.359 1 54.1 94 ILE B CA 1
ATOM 2080 C C . ILE B 1 59 ? -9.462 34.675 -13.907 1 53.2 94 ILE B C 1
ATOM 2081 O O . ILE B 1 59 ? -9.064 33.659 -13.35 1 52.96 94 ILE B O 1
ATOM 2086 N N . GLU B 1 60 ? -8.979 35.07 -15.077 1 52.32 95 GLU B N 1
ATOM 2087 C CA . GLU B 1 60 ? -7.807 34.48 -15.685 1 52.16 95 GLU B CA 1
ATOM 2088 C C . GLU B 1 60 ? -6.828 35.626 -15.927 1 52.22 95 GLU B C 1
ATOM 2089 O O . GLU B 1 60 ? -7.145 36.562 -16.664 1 52.17 95 GLU B O 1
ATOM 2095 N N . THR B 1 61 ? -5.661 35.592 -15.268 1 51.77 96 THR B N 1
ATOM 2096 C CA . THR B 1 61 ? -4.672 36.67 -15.389 1 51.26 96 THR B CA 1
ATOM 2097 C C . THR B 1 61 ? -3.272 36.189 -15.001 1 50.79 96 THR B C 1
ATOM 2098 O O . THR B 1 61 ? -3.115 35.216 -14.27 1 49.56 96 THR B O 1
ATOM 2102 N N . LYS B 1 62 ? -2.253 36.89 -15.488 1 51.03 97 LYS B N 1
ATOM 2103 C CA . LYS B 1 62 ? -0.856 36.643 -15.119 1 51.03 97 LYS B CA 1
ATOM 2104 C C . LYS B 1 62 ? -0.437 37.57 -13.927 1 50.85 97 LYS B C 1
ATOM 2105 O O . LYS B 1 62 ? 0.677 37.442 -13.419 1 51.47 97 LYS B O 1
ATOM 2111 N N . LYS B 1 63 ? -1.327 38.481 -13.474 1 49.76 98 LYS B N 1
ATOM 2112 C CA . LYS B 1 63 ? -1.05 39.506 -12.482 1 49.33 98 LYS B CA 1
ATOM 2113 C C . LYS B 1 63 ? -1.218 39.055 -11.027 1 49.17 98 LYS B C 1
ATOM 2114 O O . LYS B 1 63 ? -1.583 39.873 -10.181 1 49.84 98 LYS B O 1
ATOM 2120 N N . PHE B 1 64 ? -0.866 37.81 -10.709 1 47.66 99 PHE B N 1
ATOM 2121 C CA . PHE B 1 64 ? -0.862 37.349 -9.335 1 46.54 99 PHE B CA 1
ATOM 2122 C C . PHE B 1 64 ? 0.596 37.386 -8.892 1 45.28 99 PHE B C 1
ATOM 2123 O O . PHE B 1 64 ? 1.466 36.835 -9.57 1 44.72 99 PHE B O 1
ATOM 2131 N N . LEU B 1 65 ? 0.878 38.076 -7.793 1 44.57 100 LEU B N 1
ATOM 2132 C CA . LEU B 1 65 ? 2.237 38.177 -7.267 1 44.69 100 LEU B CA 1
ATOM 2133 C C . LEU B 1 65 ? 2.715 36.823 -6.728 1 44.47 100 LEU B C 1
ATOM 2134 O O . LEU B 1 65 ? 3.912 36.51 -6.821 1 44.74 100 LEU B O 1
ATOM 2139 N N . LEU B 1 66 ? 1.771 36.016 -6.175 1 43.84 101 LEU B N 1
ATOM 2140 C CA . LEU B 1 66 ? 1.982 34.671 -5.604 1 43.54 101 LEU B CA 1
ATOM 2141 C C . LEU B 1 66 ? 2.8 34.7 -4.291 1 44.06 101 LEU B C 1
ATOM 2142 O O . LEU B 1 66 ? 3.351 33.691 -3.868 1 44.62 101 LEU B O 1
ATOM 2147 N N . ILE B 1 67 ? 2.847 35.857 -3.635 1 44.02 102 ILE B N 1
ATOM 2148 C CA . ILE B 1 67 ? 3.462 36.055 -2.335 1 45.12 102 ILE B CA 1
ATOM 2149 C C . ILE B 1 67 ? 2.533 36.985 -1.588 1 46.19 102 ILE B C 1
ATOM 2150 O O . ILE B 1 67 ? 2.145 38.021 -2.133 1 46.97 102 ILE B O 1
ATOM 2155 N N . GLY B 1 68 ? 2.1 36.564 -0.4 1 46.27 103 GLY B N 1
ATOM 2156 C CA . GLY B 1 68 ? 1.19 37.351 0.421 1 47.1 103 GLY B CA 1
ATOM 2157 C C . GLY B 1 68 ? -0.27 37.052 0.137 1 48.58 103 GLY B C 1
ATOM 2158 O O . GLY B 1 68 ? -0.62 36.442 -0.877 1 47.56 103 GLY B O 1
ATOM 2159 N N . LYS B 1 69 ? -1.139 37.491 1.044 1 50.08 104 LYS B N 1
ATOM 2160 C CA . LYS B 1 69 ? -2.561 37.244 0.93 1 51.56 104 LYS B CA 1
ATOM 2161 C C . LYS B 1 69 ? -3.315 38.288 0.12 1 53.42 104 LYS B C 1
ATOM 2162 O O . LYS B 1 69 ? -2.963 39.461 0.098 1 53.85 104 LYS B O 1
ATOM 2168 N N . SER B 1 70 ? -4.369 37.842 -0.538 1 55.06 105 SER B N 1
ATOM 2169 C CA . SER B 1 70 ? -5.293 38.654 -1.325 1 57.17 105 SER B CA 1
ATOM 2170 C C . SER B 1 70 ? -6.635 38.714 -0.581 1 59.34 105 SER B C 1
ATOM 2171 O O . SER B 1 70 ? -6.987 37.779 0.124 1 58.85 105 SER B O 1
ATOM 2174 N N . ASN B 1 71 ? -7.389 39.789 -0.76 1 61.68 106 ASN B N 1
ATOM 2175 C CA . ASN B 1 71 ? -8.701 39.935 -0.141 1 64.49 106 ASN B CA 1
ATOM 2176 C C . ASN B 1 71 ? -9.739 39.706 -1.241 1 66.03 106 ASN B C 1
ATOM 2177 O O . ASN B 1 71 ? -9.751 40.433 -2.233 1 65.52 106 ASN B O 1
ATOM 2182 N N . ILE B 1 72 ? -10.565 38.67 -1.097 1 67.77 107 ILE B N 1
ATOM 2183 C CA . ILE B 1 72 ? -11.622 38.408 -2.059 1 70.59 107 ILE B CA 1
ATOM 2184 C C . ILE B 1 72 ? -12.927 38.849 -1.42 1 74.64 107 ILE B C 1
ATOM 2185 O O . ILE B 1 72 ? -13.25 38.4 -0.324 1 74.57 107 ILE B O 1
ATOM 2190 N N . CYS B 1 73 ? -13.622 39.796 -2.052 1 78.13 108 CYS B N 1
ATOM 2191 C CA . CYS B 1 73 ? -14.855 40.329 -1.503 1 82.57 108 CYS B CA 1
ATOM 2192 C C . CYS B 1 73 ? -16.064 40.146 -2.404 1 86.3 108 CYS B C 1
ATOM 2193 O O . CYS B 1 73 ? -15.973 40.267 -3.625 1 86.15 108 CYS B O 1
ATOM 2196 N N . VAL B 1 74 ? -17.213 39.891 -1.775 1 89.53 109 VAL B N 1
ATOM 2197 C CA . VAL B 1 74 ? -18.506 39.781 -2.436 1 93.15 109 VAL B CA 1
ATOM 2198 C C . VAL B 1 74 ? -19.109 41.171 -2.338 1 97.76 109 VAL B C 1
ATOM 2199 O O . VAL B 1 74 ? -19.166 41.721 -1.244 1 97.93 109 VAL B O 1
ATOM 2203 N N . LYS B 1 75 ? -19.53 41.76 -3.46 1 101.29 110 LYS B N 1
ATOM 2204 C CA . LYS B 1 75 ? -20.09 43.11 -3.451 1 105.14 110 LYS B CA 1
ATOM 2205 C C . LYS B 1 75 ? -21.468 43.257 -4.097 1 108.81 110 LYS B C 1
ATOM 2206 O O . LYS B 1 75 ? -21.843 42.505 -4.996 1 108.53 110 LYS B O 1
ATOM 2212 N N . VAL B 1 76 ? -22.216 44.256 -3.625 1 112.34 111 VAL B N 1
ATOM 2213 C CA . VAL B 1 76 ? -23.493 44.67 -4.18 1 115.79 111 VAL B CA 1
ATOM 2214 C C . VAL B 1 76 ? -23.217 46.097 -4.621 1 118.09 111 VAL B C 1
ATOM 2215 O O . VAL B 1 76 ? -23.357 47.032 -3.832 1 118.87 111 VAL B O 1
ATOM 2219 N N . GLY B 1 77 ? -22.744 46.248 -5.851 1 119.1 112 GLY B N 1
ATOM 2220 C CA . GLY B 1 77 ? -22.36 47.554 -6.361 1 120.7 112 GLY B CA 1
ATOM 2221 C C . GLY B 1 77 ? -21.031 47.941 -5.75 1 121.94 112 GLY B C 1
ATOM 2222 O O . GLY B 1 77 ? -20.008 47.335 -6.068 1 122.17 112 GLY B O 1
ATOM 2223 N N . GLU B 1 78 ? -21.042 48.902 -4.816 1 123.03 113 GLU B N 1
ATOM 2224 C CA . GLU B 1 78 ? -19.822 49.346 -4.13 1 124.02 113 GLU B CA 1
ATOM 2225 C C . GLU B 1 78 ? -19.734 48.794 -2.679 1 123.56 113 GLU B C 1
ATOM 2226 O O . GLU B 1 78 ? -18.64 48.753 -2.107 1 123.44 113 GLU B O 1
ATOM 2232 N N . LYS B 1 79 ? -20.883 48.364 -2.097 1 122.75 114 LYS B N 1
ATOM 2233 C CA . LYS B 1 79 ? -20.947 47.828 -0.742 1 121.79 114 LYS B CA 1
ATOM 2234 C C . LYS B 1 79 ? -20.348 46.424 -0.683 1 119.77 114 LYS B C 1
ATOM 2235 O O . LYS B 1 79 ? -20.711 45.578 -1.485 1 120.32 114 LYS B O 1
ATOM 2241 N N . SER B 1 80 ? -19.442 46.17 0.269 1 117.2 115 SER B N 1
ATOM 2242 C CA . SER B 1 80 ? -18.843 44.857 0.472 1 114.81 115 SER B CA 1
ATOM 2243 C C . SER B 1 80 ? -19.712 44.08 1.461 1 112.3 115 SER B C 1
ATOM 2244 O O . SER B 1 80 ? -20.017 44.592 2.533 1 113.05 115 SER B O 1
ATOM 2247 N N . LEU B 1 81 ? -20.125 42.862 1.109 1 109.42 116 LEU B N 1
ATOM 2248 C CA . LEU B 1 81 ? -20.961 42.043 1.986 1 107.02 116 LEU B CA 1
ATOM 2249 C C . LEU B 1 81 ? -20.103 41.183 2.907 1 103.78 116 LEU B C 1
ATOM 2250 O O . LEU B 1 81 ? -20.369 41.101 4.107 1 104.43 116 LEU B O 1
ATOM 2255 N N . THR B 1 82 ? -19.081 40.532 2.341 1 100.19 117 THR B N 1
ATOM 2256 C CA . THR B 1 82 ? -18.16 39.678 3.078 1 97.22 117 THR B CA 1
ATOM 2257 C C . THR B 1 82 ? -16.798 39.63 2.369 1 93.14 117 THR B C 1
ATOM 2258 O O . THR B 1 82 ? -16.717 39.703 1.144 1 92.74 117 THR B O 1
ATOM 2262 N N . CYS B 1 83 ? -15.73 39.547 3.15 1 89.87 118 CYS B N 1
ATOM 2263 C CA . CYS B 1 83 ? -14.373 39.496 2.62 1 87.09 118 CYS B CA 1
ATOM 2264 C C . CYS B 1 83 ? -13.612 38.341 3.24 1 82.69 118 CYS B C 1
ATOM 2265 O O . CYS B 1 83 ? -13.889 37.939 4.374 1 82.6 118 CYS B O 1
ATOM 2268 N N . LYS B 1 84 ? -12.622 37.831 2.512 1 78.93 119 LYS B N 1
ATOM 2269 C CA . LYS B 1 84 ? -11.818 36.726 2.997 1 75.65 119 LYS B CA 1
ATOM 2270 C C . LYS B 1 84 ? -10.375 36.921 2.555 1 71.48 119 LYS B C 1
ATOM 2271 O O . LYS B 1 84 ? -10.139 37.216 1.388 1 70.83 119 LYS B O 1
ATOM 2277 N N . LYS B 1 85 ? -9.411 36.782 3.481 1 68.48 120 LYS B N 1
ATOM 2278 C CA . LYS B 1 85 ? -7.991 36.868 3.135 1 65.75 120 LYS B CA 1
ATOM 2279 C C . LYS B 1 85 ? -7.528 35.474 2.738 1 61.79 120 LYS B C 1
ATOM 2280 O O . LYS B 1 85 ? -7.581 34.545 3.538 1 61 120 LYS B O 1
ATOM 2286 N N . ILE B 1 86 ? -7.098 35.322 1.484 1 59.14 121 ILE B N 1
ATOM 2287 C CA . ILE B 1 86 ? -6.659 34.042 0.96 1 56.94 121 ILE B CA 1
ATOM 2288 C C . ILE B 1 86 ? -5.275 34.13 0.34 1 53.35 121 ILE B C 1
ATOM 2289 O O . ILE B 1 86 ? -5.009 35.052 -0.422 1 53.53 121 ILE B O 1
ATOM 2294 N N . ASP B 1 87 ? -4.405 33.148 0.615 1 50.06 122 ASP B N 1
ATOM 2295 C CA . ASP B 1 87 ? -3.1 33.067 -0.04 1 47.24 122 ASP B CA 1
ATOM 2296 C C . ASP B 1 87 ? -3.331 32.155 -1.248 1 43.87 122 ASP B C 1
ATOM 2297 O O . ASP B 1 87 ? -3.693 30.998 -1.066 1 43.32 122 ASP B O 1
ATOM 2302 N N . LEU B 1 88 ? -3.19 32.681 -2.471 1 42.15 123 LEU B N 1
ATOM 2303 C CA . LEU B 1 88 ? -3.452 31.927 -3.707 1 41.18 123 LEU B CA 1
ATOM 2304 C C . LEU B 1 88 ? -2.554 30.696 -3.915 1 39.17 123 LEU B C 1
ATOM 2305 O O . LEU B 1 88 ? -2.931 29.807 -4.686 1 38.56 123 LEU B O 1
ATOM 2310 N N . THR B 1 89 ? -1.389 30.628 -3.214 1 37.09 124 THR B N 1
ATOM 2311 C CA . THR B 1 89 ? -0.48 29.479 -3.292 1 35.64 124 THR B CA 1
ATOM 2312 C C . THR B 1 89 ? -0.874 28.322 -2.339 1 35.74 124 THR B C 1
ATOM 2313 O O . THR B 1 89 ? -0.241 27.265 -2.348 1 35.01 124 THR B O 1
ATOM 2317 N N . THR B 1 90 ? -1.928 28.513 -1.525 1 36.2 125 THR B N 1
ATOM 2318 C CA . THR B 1 90 ? -2.407 27.479 -0.61 1 36.99 125 THR B CA 1
ATOM 2319 C C . THR B 1 90 ? -3.772 26.91 -1.041 1 36.32 125 THR B C 1
ATOM 2320 O O . THR B 1 90 ? -4.302 26.063 -0.335 1 37.44 125 THR B O 1
ATOM 2324 N N . ILE B 1 91 ? -4.352 27.373 -2.173 1 34.68 126 ILE B N 1
ATOM 2325 C CA . ILE B 1 91 ? -5.654 26.912 -2.676 1 33.42 126 ILE B CA 1
ATOM 2326 C C . ILE B 1 91 ? -5.57 26.345 -4.094 1 32.09 126 ILE B C 1
ATOM 2327 O O . ILE B 1 91 ? -6.565 26.329 -4.818 1 31.44 126 ILE B O 1
ATOM 2332 N N . VAL B 1 92 ? -4.387 25.868 -4.491 1 31.73 127 VAL B N 1
ATOM 2333 C CA . VAL B 1 92 ? -4.119 25.356 -5.824 1 31.64 127 VAL B CA 1
ATOM 2334 C C . VAL B 1 92 ? -4.812 24.038 -6.132 1 32.42 127 VAL B C 1
ATOM 2335 O O . VAL B 1 92 ? -4.655 23.065 -5.393 1 32.61 127 VAL B O 1
ATOM 2339 N N . LYS B 1 93 ? -5.541 23.985 -7.261 1 31.79 128 LYS B N 1
ATOM 2340 C CA . LYS B 1 93 ? -6.142 22.75 -7.713 1 31.19 128 LYS B CA 1
ATOM 2341 C C . LYS B 1 93 ? -5.383 22.359 -8.987 1 30.62 128 LYS B C 1
ATOM 2342 O O . LYS B 1 93 ? -5.437 23.1 -9.987 1 31.21 128 LYS B O 1
ATOM 2348 N N . PRO B 1 94 ? -4.593 21.27 -8.967 1 29.23 129 PRO B N 1
ATOM 2349 C CA . PRO B 1 94 ? -3.864 20.894 -10.189 1 28.88 129 PRO B CA 1
ATOM 2350 C C . PRO B 1 94 ? -4.809 20.515 -11.316 1 29.62 129 PRO B C 1
ATOM 2351 O O . PRO B 1 94 ? -6.008 20.252 -11.101 1 29.59 129 PRO B O 1
ATOM 2355 N N . GLU B 1 95 ? -4.277 20.545 -12.553 1 29.35 130 GLU B N 1
ATOM 2356 C CA . GLU B 1 95 ? -4.998 20.023 -13.696 1 29.49 130 GLU B CA 1
ATOM 2357 C C . GLU B 1 95 ? -4.959 18.486 -13.554 1 30.09 130 GLU B C 1
ATOM 2358 O O . GLU B 1 95 ? -4.028 17.911 -12.925 1 30.73 130 GLU B O 1
ATOM 2364 N N . ALA B 1 96 ? -5.995 17.834 -14.05 1 29.29 131 ALA B N 1
ATOM 2365 C CA . ALA B 1 96 ? -6.082 16.389 -13.941 1 30.24 131 ALA B CA 1
ATOM 2366 C C . ALA B 1 96 ? -4.977 15.687 -14.772 1 30.59 131 ALA B C 1
ATOM 2367 O O . ALA B 1 96 ? -4.627 16.154 -15.854 1 30.49 131 ALA B O 1
ATOM 2369 N N . PRO B 1 97 ? -4.492 14.517 -14.321 1 30.29 132 PRO B N 1
ATOM 2370 C CA . PRO B 1 97 ? -3.601 13.736 -15.177 1 30.24 132 PRO B CA 1
ATOM 2371 C C . PRO B 1 97 ? -4.38 13.194 -16.381 1 31.43 132 PRO B C 1
ATOM 2372 O O . PRO B 1 97 ? -5.614 13.156 -16.382 1 31.72 132 PRO B O 1
ATOM 2376 N N . PHE B 1 98 ? -3.656 12.817 -17.438 1 32.05 133 PHE B N 1
ATOM 2377 C CA . PHE B 1 98 ? -4.243 12.303 -18.671 1 33.66 133 PHE B CA 1
ATOM 2378 C C . PHE B 1 98 ? -3.354 11.182 -19.242 1 35.48 133 PHE B C 1
ATOM 2379 O O . PHE B 1 98 ? -2.295 10.905 -18.688 1 36.24 133 PHE B O 1
ATOM 2387 N N . ASP B 1 99 ? -3.764 10.546 -20.351 1 36.69 134 ASP B N 1
ATOM 2388 C CA . ASP B 1 99 ? -3.002 9.481 -21.021 1 36.94 134 ASP B CA 1
ATOM 2389 C C . ASP B 1 99 ? -2.745 8.307 -20.08 1 36 134 ASP B C 1
ATOM 2390 O O . ASP B 1 99 ? -1.679 7.704 -20.139 1 36.67 134 ASP B O 1
ATOM 2395 N N . LEU B 1 100 ? -3.693 8.012 -19.172 1 34.82 135 LEU B N 1
ATOM 2396 C CA . LEU B 1 100 ? -3.581 6.876 -18.273 1 34.83 135 LEU B CA 1
ATOM 2397 C C . LEU B 1 100 ? -3.489 5.557 -19.105 1 37.2 135 LEU B C 1
ATOM 2398 O O . LEU B 1 100 ? -4.169 5.408 -20.112 1 37.76 135 LEU B O 1
ATOM 2403 N N . SER B 1 101 ? -2.561 4.666 -18.744 1 37.42 136 SER B N 1
ATOM 2404 C CA . SER B 1 101 ? -2.337 3.436 -19.491 1 37.33 136 SER B CA 1
ATOM 2405 C C . SER B 1 101 ? -1.947 2.31 -18.536 1 34.22 136 SER B C 1
ATOM 2406 O O . SER B 1 101 ? -1.303 2.555 -17.522 1 33.28 136 SER B O 1
ATOM 2409 N N . VAL B 1 102 ? -2.43 1.093 -18.824 1 31.56 137 VAL B N 1
ATOM 2410 C CA . VAL B 1 102 ? -2.084 -0.109 -18.078 1 30.06 137 VAL B CA 1
ATOM 2411 C C . VAL B 1 102 ? -1.541 -1.173 -19.041 1 30.23 137 VAL B C 1
ATOM 2412 O O . VAL B 1 102 ? -2.092 -1.441 -20.142 1 29.65 137 VAL B O 1
ATOM 2416 N N . VAL B 1 103 ? -0.44 -1.768 -18.633 1 30.09 138 VAL B N 1
ATOM 2417 C CA . VAL B 1 103 ? 0.208 -2.793 -19.444 1 31.6 138 VAL B CA 1
ATOM 2418 C C . VAL B 1 103 ? 0.484 -3.983 -18.492 1 31.46 138 VAL B C 1
ATOM 2419 O O . VAL B 1 103 ? 0.821 -3.773 -17.333 1 31.07 138 VAL B O 1
ATOM 2423 N N . TYR B 1 104 ? 0.261 -5.212 -18.952 1 31.22 139 TYR B N 1
ATOM 2424 C CA . TYR B 1 104 ? 0.569 -6.378 -18.138 1 31.71 139 TYR B CA 1
ATOM 2425 C C . TYR B 1 104 ? 1.832 -7.013 -18.736 1 32.49 139 TYR B C 1
ATOM 2426 O O . TYR B 1 104 ? 1.867 -7.298 -19.935 1 30.57 139 TYR B O 1
ATOM 2435 N N . ARG B 1 105 ? 2.863 -7.261 -17.895 1 33.86 140 ARG B N 1
ATOM 2436 C CA . ARG B 1 105 ? 4.077 -7.896 -18.387 1 35.2 140 ARG B CA 1
ATOM 2437 C C . ARG B 1 105 ? 4.129 -9.315 -17.875 1 37.81 140 ARG B C 1
ATOM 2438 O O . ARG B 1 105 ? 4.141 -9.505 -16.667 1 37.31 140 ARG B O 1
ATOM 2446 N N . GLU B 1 106 ? 4.132 -10.315 -18.788 1 40.33 141 GLU B N 1
ATOM 2447 C CA . GLU B 1 106 ? 4.189 -11.73 -18.434 1 43.3 141 GLU B CA 1
ATOM 2448 C C . GLU B 1 106 ? 5.506 -12.119 -17.747 1 46.17 141 GLU B C 1
ATOM 2449 O O . GLU B 1 106 ? 5.511 -13.012 -16.884 1 47.57 141 GLU B O 1
ATOM 2455 N N . GLY B 1 107 ? 6.61 -11.543 -18.203 1 46.64 142 GLY B N 1
ATOM 2456 C CA . GLY B 1 107 ? 7.914 -11.879 -17.644 1 48.04 142 GLY B CA 1
ATOM 2457 C C . GLY B 1 107 ? 8.06 -11.489 -16.184 1 48.44 142 GLY B C 1
ATOM 2458 O O . GLY B 1 107 ? 8.61 -12.245 -15.384 1 49.94 142 GLY B O 1
ATOM 2459 N N . ALA B 1 108 ? 7.548 -10.315 -15.827 1 46.82 143 ALA B N 1
ATOM 2460 C CA . ALA B 1 108 ? 7.642 -9.808 -14.476 1 46.12 143 ALA B CA 1
ATOM 2461 C C . ALA B 1 108 ? 6.402 -10.091 -13.617 1 45.77 143 ALA B C 1
ATOM 2462 O O . ALA B 1 108 ? 6.462 -9.841 -12.408 1 45.92 143 ALA B O 1
ATOM 2464 N N . ASN B 1 109 ? 5.278 -10.559 -14.229 1 44.64 144 ASN B N 1
ATOM 2465 C CA . ASN B 1 109 ? 3.998 -10.827 -13.552 1 44.25 144 ASN B CA 1
ATOM 2466 C C . ASN B 1 109 ? 3.527 -9.583 -12.805 1 42.05 144 ASN B C 1
ATOM 2467 O O . ASN B 1 109 ? 3.301 -9.622 -11.589 1 42.6 144 ASN B O 1
ATOM 2472 N N . ASP B 1 110 ? 3.477 -8.463 -13.517 1 39.43 145 ASP B N 1
ATOM 2473 C CA . ASP B 1 110 ? 3.111 -7.187 -12.926 1 37.64 145 ASP B CA 1
ATOM 2474 C C . ASP B 1 110 ? 2.348 -6.296 -13.924 1 34.5 145 ASP B C 1
ATOM 2475 O O . ASP B 1 110 ? 2.37 -6.54 -15.122 1 33.67 145 ASP B O 1
ATOM 2480 N N . PHE B 1 111 ? 1.707 -5.261 -13.419 1 32.88 146 PHE B N 1
ATOM 2481 C CA . PHE B 1 111 ? 0.983 -4.273 -14.199 1 31.47 146 PHE B CA 1
ATOM 2482 C C . PHE B 1 111 ? 1.754 -2.997 -14.073 1 30.08 146 PHE B C 1
ATOM 2483 O O . PHE B 1 111 ? 2.122 -2.639 -12.961 1 31.43 146 PHE B O 1
ATOM 2491 N N . VAL B 1 112 ? 2.067 -2.333 -15.192 1 27.48 147 VAL B N 1
ATOM 2492 C CA . VAL B 1 112 ? 2.782 -1.056 -15.145 1 27.06 147 VAL B CA 1
ATOM 2493 C C . VAL B 1 112 ? 1.752 0.02 -15.496 1 25.74 147 VAL B C 1
ATOM 2494 O O . VAL B 1 112 ? 1.2 -0.001 -16.582 1 23.89 147 VAL B O 1
ATOM 2498 N N . VAL B 1 113 ? 1.418 0.893 -14.531 1 26.3 148 VAL B N 1
ATOM 2499 C CA . VAL B 1 113 ? 0.421 1.96 -14.678 1 26.17 148 VAL B CA 1
ATOM 2500 C C . VAL B 1 113 ? 1.173 3.245 -14.91 1 27.65 148 VAL B C 1
ATOM 2501 O O . VAL B 1 113 ? 2.028 3.607 -14.089 1 27.72 148 VAL B O 1
ATOM 2505 N N . THR B 1 114 ? 0.935 3.905 -16.06 1 28.07 149 THR B N 1
ATOM 2506 C CA . THR B 1 114 ? 1.62 5.144 -16.376 1 29.12 149 THR B CA 1
ATOM 2507 C C . THR B 1 114 ? 0.587 6.222 -16.724 1 30.07 149 THR B C 1
ATOM 2508 O O . THR B 1 114 ? -0.548 5.919 -17.107 1 30.49 149 THR B O 1
ATOM 2512 N N . PHE B 1 115 ? 0.989 7.482 -16.612 1 29.07 150 PHE B N 1
ATOM 2513 C CA . PHE B 1 115 ? 0.099 8.6 -16.93 1 29.25 150 PHE B CA 1
ATOM 2514 C C . PHE B 1 115 ? 0.928 9.84 -17.158 1 31.62 150 PHE B C 1
ATOM 2515 O O . PHE B 1 115 ? 2.129 9.85 -16.885 1 31.73 150 PHE B O 1
ATOM 2523 N N . ASN B 1 116 ? 0.297 10.887 -17.662 1 33.24 151 ASN B N 1
ATOM 2524 C CA . ASN B 1 116 ? 0.966 12.142 -17.853 1 35.07 151 ASN B CA 1
ATOM 2525 C C . ASN B 1 116 ? 0.297 13.292 -17.085 1 34.71 151 ASN B C 1
ATOM 2526 O O . ASN B 1 116 ? -0.856 13.206 -16.712 1 33.75 151 ASN B O 1
ATOM 2531 N N . THR B 1 117 ? 1.051 14.36 -16.839 1 35.66 152 THR B N 1
ATOM 2532 C CA . THR B 1 117 ? 0.559 15.566 -16.193 1 36.51 152 THR B CA 1
ATOM 2533 C C . THR B 1 117 ? 1.235 16.753 -16.846 1 37.3 152 THR B C 1
ATOM 2534 O O . THR B 1 117 ? 2.447 16.725 -17.085 1 37.14 152 THR B O 1
ATOM 2538 N N . SER B 1 118 ? 0.456 17.806 -17.167 1 37.63 153 SER B N 1
ATOM 2539 C CA . SER B 1 118 ? 1.044 19.006 -17.754 1 37.95 153 SER B CA 1
ATOM 2540 C C . SER B 1 118 ? 1.915 19.75 -16.698 1 37.01 153 SER B C 1
ATOM 2541 O O . SER B 1 118 ? 2.66 20.641 -17.076 1 37.03 153 SER B O 1
ATOM 2544 N N . HIS B 1 119 ? 1.837 19.38 -15.399 1 36.16 154 HIS B N 1
ATOM 2545 C CA . HIS B 1 119 ? 2.595 20.018 -14.323 1 36.01 154 HIS B CA 1
ATOM 2546 C C . HIS B 1 119 ? 4.103 19.797 -14.416 1 38.35 154 HIS B C 1
ATOM 2547 O O . HIS B 1 119 ? 4.861 20.624 -13.903 1 38.65 154 HIS B O 1
ATOM 2554 N N . LEU B 1 120 ? 4.547 18.764 -15.156 1 40.02 155 LEU B N 1
ATOM 2555 C CA . LEU B 1 120 ? 5.97 18.502 -15.372 1 42.79 155 LEU B CA 1
ATOM 2556 C C . LEU B 1 120 ? 6.641 19.602 -16.211 1 44.79 155 LEU B C 1
ATOM 2557 O O . LEU B 1 120 ? 7.852 19.77 -16.12 1 45.96 155 LEU B O 1
ATOM 2562 N N . GLN B 1 121 ? 5.872 20.35 -17.019 1 45.24 156 GLN B N 1
ATOM 2563 C CA . GLN B 1 121 ? 6.405 21.435 -17.835 1 46.69 156 GLN B CA 1
ATOM 2564 C C . GLN B 1 121 ? 6.161 22.826 -17.255 1 47.27 156 GLN B C 1
ATOM 2565 O O . GLN B 1 121 ? 6.451 23.804 -17.947 1 49.37 156 GLN B O 1
ATOM 2571 N N . LYS B 1 122 ? 5.58 22.935 -16.06 1 45.37 157 LYS B N 1
ATOM 2572 C CA . LYS B 1 122 ? 5.293 24.209 -15.401 1 44.49 157 LYS B CA 1
ATOM 2573 C C . LYS B 1 122 ? 6.49 24.679 -14.55 1 45.71 157 LYS B C 1
ATOM 2574 O O . LYS B 1 122 ? 7.406 23.913 -14.288 1 47.4 157 LYS B O 1
ATOM 2580 N N . LYS B 1 123 ? 6.504 25.94 -14.16 1 45.16 158 LYS B N 1
ATOM 2581 C CA . LYS B 1 123 ? 7.575 26.542 -13.372 1 45.08 158 LYS B CA 1
ATOM 2582 C C . LYS B 1 123 ? 7.226 26.545 -11.883 1 43.99 158 LYS B C 1
ATOM 2583 O O . LYS B 1 123 ? 8.109 26.337 -11.051 1 45.09 158 LYS B O 1
ATOM 2589 N N . TYR B 1 124 ? 5.956 26.776 -11.545 1 41.73 159 TYR B N 1
ATOM 2590 C CA . TYR B 1 124 ? 5.537 26.869 -10.157 1 41.09 159 TYR B CA 1
ATOM 2591 C C . TYR B 1 124 ? 5.082 25.509 -9.552 1 39.63 159 TYR B C 1
ATOM 2592 O O . TYR B 1 124 ? 5.823 24.9 -8.79 1 39.07 159 TYR B O 1
ATOM 2601 N N . VAL B 1 125 ? 3.874 25.05 -9.883 1 38.51 160 VAL B N 1
ATOM 2602 C CA . VAL B 1 125 ? 3.32 23.826 -9.318 1 37.78 160 VAL B CA 1
ATOM 2603 C C . VAL B 1 125 ? 3.818 22.615 -10.098 1 37.6 160 VAL B C 1
ATOM 2604 O O . VAL B 1 125 ? 3.066 21.962 -10.798 1 38.21 160 VAL B O 1
ATOM 2608 N N . LYS B 1 126 ? 5.084 22.318 -9.952 1 36.65 161 LYS B N 1
ATOM 2609 C CA . LYS B 1 126 ? 5.74 21.237 -10.652 1 37.45 161 LYS B CA 1
ATOM 2610 C C . LYS B 1 126 ? 5.66 19.911 -9.844 1 38.37 161 LYS B C 1
ATOM 2611 O O . LYS B 1 126 ? 5.639 18.824 -10.439 1 39.58 161 LYS B O 1
ATOM 2617 N N . VAL B 1 127 ? 5.646 19.995 -8.493 1 36.74 162 VAL B N 1
ATOM 2618 C CA . VAL B 1 127 ? 5.692 18.82 -7.613 1 35.32 162 VAL B CA 1
ATOM 2619 C C . VAL B 1 127 ? 4.344 18.463 -7.048 1 34.38 162 VAL B C 1
ATOM 2620 O O . VAL B 1 127 ? 3.74 19.237 -6.291 1 34.98 162 VAL B O 1
ATOM 2624 N N . LEU B 1 128 ? 3.845 17.295 -7.442 1 32.87 163 LEU B N 1
ATOM 2625 C CA . LEU B 1 128 ? 2.559 16.807 -7.004 1 31.81 163 LEU B CA 1
ATOM 2626 C C . LEU B 1 128 ? 2.648 15.464 -6.283 1 31.29 163 LEU B C 1
ATOM 2627 O O . LEU B 1 128 ? 3.605 14.73 -6.435 1 32.15 163 LEU B O 1
ATOM 2632 N N . MET B 1 129 ? 1.599 15.116 -5.551 1 29.83 164 MET B N 1
ATOM 2633 C CA . MET B 1 129 ? 1.405 13.782 -5.052 1 28.5 164 MET B CA 1
ATOM 2634 C C . MET B 1 129 ? 0.208 13.256 -5.872 1 28.15 164 MET B C 1
ATOM 2635 O O . MET B 1 129 ? -0.821 13.933 -5.986 1 28.5 164 MET B O 1
ATOM 2640 N N . HIS B 1 130 ? 0.347 12.067 -6.456 1 26.74 165 HIS B N 1
ATOM 2641 C CA . HIS B 1 130 ? -0.732 11.472 -7.225 1 26.25 165 HIS B CA 1
ATOM 2642 C C . HIS B 1 130 ? -1.461 10.436 -6.389 1 27.53 165 HIS B C 1
ATOM 2643 O O . HIS B 1 130 ? -0.936 9.956 -5.395 1 27.06 165 HIS B O 1
ATOM 2650 N N . ASP B 1 131 ? -2.702 10.138 -6.768 1 28.66 166 ASP B N 1
ATOM 2651 C CA . ASP B 1 131 ? -3.54 9.15 -6.105 1 29.27 166 ASP B CA 1
ATOM 2652 C C . ASP B 1 131 ? -4.101 8.273 -7.215 1 28.3 166 ASP B C 1
ATOM 2653 O O . ASP B 1 131 ? -4.92 8.746 -7.995 1 28.16 166 ASP B O 1
ATOM 2658 N N . VAL B 1 132 ? -3.643 7.025 -7.302 1 27.23 167 VAL B N 1
ATOM 2659 C CA . VAL B 1 132 ? -4.136 6.071 -8.272 1 27.2 167 VAL B CA 1
ATOM 2660 C C . VAL B 1 132 ? -5.174 5.223 -7.556 1 27.3 167 VAL B C 1
ATOM 2661 O O . VAL B 1 132 ? -4.865 4.623 -6.538 1 26.84 167 VAL B O 1
ATOM 2665 N N . ALA B 1 133 ? -6.423 5.233 -8.024 1 27.29 168 ALA B N 1
ATOM 2666 C CA . ALA B 1 133 ? -7.496 4.466 -7.376 1 27.44 168 ALA B CA 1
ATOM 2667 C C . ALA B 1 133 ? -7.974 3.376 -8.346 1 28.68 168 ALA B C 1
ATOM 2668 O O . ALA B 1 133 ? -8.077 3.62 -9.538 1 27.27 168 ALA B O 1
ATOM 2670 N N . TYR B 1 134 ? -8.213 2.166 -7.829 1 29.54 169 TYR B N 1
ATOM 2671 C CA . TYR B 1 134 ? -8.653 1.065 -8.677 1 30.25 169 TYR B CA 1
ATOM 2672 C C . TYR B 1 134 ? -9.68 0.216 -7.953 1 30.57 169 TYR B C 1
ATOM 2673 O O . TYR B 1 134 ? -9.733 0.223 -6.739 1 30.07 169 TYR B O 1
ATOM 2682 N N . ARG B 1 135 ? -10.526 -0.459 -8.7 1 31.19 170 ARG B N 1
ATOM 2683 C CA . ARG B 1 135 ? -11.519 -1.35 -8.109 1 32.63 170 ARG B CA 1
ATOM 2684 C C . ARG B 1 135 ? -11.909 -2.406 -9.124 1 34.77 170 ARG B C 1
ATOM 2685 O O . ARG B 1 135 ? -11.755 -2.202 -10.33 1 33.1 170 ARG B O 1
ATOM 2693 N N . GLN B 1 136 ? -12.456 -3.522 -8.642 1 37.56 171 GLN B N 1
ATOM 2694 C CA . GLN B 1 136 ? -13.069 -4.515 -9.501 1 41.09 171 GLN B CA 1
ATOM 2695 C C . GLN B 1 136 ? -14.381 -3.885 -9.959 1 45.14 171 GLN B C 1
ATOM 2696 O O . GLN B 1 136 ? -15.13 -3.365 -9.127 1 44.4 171 GLN B O 1
ATOM 2702 N N . GLU B 1 137 ? -14.605 -3.852 -11.282 1 49.47 172 GLU B N 1
ATOM 2703 C CA . GLU B 1 137 ? -15.755 -3.257 -11.979 1 54.27 172 GLU B CA 1
ATOM 2704 C C . GLU B 1 137 ? -17.097 -3.524 -11.28 1 57.96 172 GLU B C 1
ATOM 2705 O O . GLU B 1 137 ? -17.939 -2.625 -11.186 1 57.91 172 GLU B O 1
ATOM 2711 N N . LYS B 1 138 ? -17.288 -4.765 -10.797 1 61.01 173 LYS B N 1
ATOM 2712 C CA . LYS B 1 138 ? -18.5 -5.217 -10.106 1 64.54 173 LYS B CA 1
ATOM 2713 C C . LYS B 1 138 ? -18.779 -4.537 -8.742 1 67.23 173 LYS B C 1
ATOM 2714 O O . LYS B 1 138 ? -19.915 -4.58 -8.263 1 68.35 173 LYS B O 1
ATOM 2720 N N . ASP B 1 139 ? -17.749 -3.945 -8.108 1 67.96 174 ASP B N 1
ATOM 2721 C CA . ASP B 1 139 ? -17.857 -3.349 -6.779 1 68.78 174 ASP B CA 1
ATOM 2722 C C . ASP B 1 139 ? -18.252 -1.889 -6.752 1 69.43 174 ASP B C 1
ATOM 2723 O O . ASP B 1 139 ? -17.949 -1.134 -7.674 1 69.84 174 ASP B O 1
ATOM 2728 N N . GLU B 1 140 ? -18.911 -1.496 -5.66 1 69.35 175 GLU B N 1
ATOM 2729 C CA . GLU B 1 140 ? -19.302 -0.127 -5.366 1 70.04 175 GLU B CA 1
ATOM 2730 C C . GLU B 1 140 ? -18.729 0.207 -3.991 1 69.14 175 GLU B C 1
ATOM 2731 O O . GLU B 1 140 ? -18.902 -0.588 -3.06 1 69.79 175 GLU B O 1
ATOM 2737 N N . ASN B 1 141 ? -18.038 1.359 -3.861 1 67.24 176 ASN B N 1
ATOM 2738 C CA . ASN B 1 141 ? -17.423 1.809 -2.596 1 65.83 176 ASN B CA 1
ATOM 2739 C C . ASN B 1 141 ? -16.312 0.84 -2.12 1 61.47 176 ASN B C 1
ATOM 2740 O O . ASN B 1 141 ? -16.214 0.545 -0.925 1 62.25 176 ASN B O 1
ATOM 2745 N N . LYS B 1 142 ? -15.532 0.293 -3.055 1 56.54 177 LYS B N 1
ATOM 2746 C CA . LYS B 1 142 ? -14.447 -0.629 -2.727 1 52.02 177 LYS B CA 1
ATOM 2747 C C . LYS B 1 142 ? -13.21 -0.275 -3.554 1 45.83 177 LYS B C 1
ATOM 2748 O O . LYS B 1 142 ? -12.562 -1.151 -4.138 1 45.69 177 LYS B O 1
ATOM 2754 N N . TRP B 1 143 ? -12.896 1.026 -3.612 1 40.6 178 TRP B N 1
ATOM 2755 C CA . TRP B 1 143 ? -11.728 1.515 -4.296 1 36.47 178 TRP B CA 1
ATOM 2756 C C . TRP B 1 143 ? -10.512 1.322 -3.387 1 34.48 178 TRP B C 1
ATOM 2757 O O . TRP B 1 143 ? -10.618 1.467 -2.172 1 34.68 178 TRP B O 1
ATOM 2768 N N . THR B 1 144 ? -9.369 0.985 -3.981 1 32.62 179 THR B N 1
ATOM 2769 C CA . THR B 1 144 ? -8.09 0.904 -3.289 1 31.81 179 THR B CA 1
ATOM 2770 C C . THR B 1 144 ? -7.307 2.124 -3.819 1 30.06 179 THR B C 1
ATOM 2771 O O . THR B 1 144 ? -7.242 2.306 -5.027 1 29.83 179 THR B O 1
ATOM 2775 N N . HIS B 1 145 ? -6.749 2.939 -2.932 1 28.41 180 HIS B N 1
ATOM 2776 C CA . HIS B 1 145 ? -5.996 4.14 -3.309 1 28.84 180 HIS B CA 1
ATOM 2777 C C . HIS B 1 145 ? -4.491 3.981 -3.016 1 28.91 180 HIS B C 1
ATOM 2778 O O . HIS B 1 145 ? -4.12 3.595 -1.916 1 29.23 180 HIS B O 1
ATOM 2785 N N . VAL B 1 146 ? -3.645 4.38 -3.951 1 28.23 181 VAL B N 1
ATOM 2786 C CA . VAL B 1 146 ? -2.203 4.311 -3.833 1 28.12 181 VAL B CA 1
ATOM 2787 C C . VAL B 1 146 ? -1.6 5.682 -4.172 1 26.26 181 VAL B C 1
ATOM 2788 O O . VAL B 1 146 ? -1.822 6.204 -5.254 1 25.03 181 VAL B O 1
ATOM 2792 N N . ASN B 1 147 ? -0.764 6.207 -3.294 1 26.17 182 ASN B N 1
ATOM 2793 C CA . ASN B 1 147 ? -0.067 7.479 -3.53 1 26.47 182 ASN B CA 1
ATOM 2794 C C . ASN B 1 147 ? 1.29 7.267 -4.146 1 28.51 182 ASN B C 1
ATOM 2795 O O . ASN B 1 147 ? 1.967 6.295 -3.828 1 29.49 182 ASN B O 1
ATOM 2800 N N . LEU B 1 148 ? 1.699 8.187 -5.008 1 28.57 183 LEU B N 1
ATOM 2801 C CA . LEU B 1 148 ? 3.027 8.165 -5.59 1 29.78 183 LEU B CA 1
ATOM 2802 C C . LEU B 1 148 ? 3.442 9.576 -6.007 1 31.92 183 LEU B C 1
ATOM 2803 O O . LEU B 1 148 ? 2.593 10.433 -6.213 1 32.14 183 LEU B O 1
ATOM 2808 N N . SER B 1 149 ? 4.731 9.825 -6.105 1 34.08 184 SER B N 1
ATOM 2809 C CA . SER B 1 149 ? 5.285 11.119 -6.542 1 37.23 184 SER B CA 1
ATOM 2810 C C . SER B 1 149 ? 5.722 11.114 -8.028 1 37.28 184 SER B C 1
ATOM 2811 O O . SER B 1 149 ? 5.966 12.171 -8.597 1 38.65 184 SER B O 1
ATOM 2814 N N . SER B 1 150 ? 5.866 9.945 -8.635 1 35.83 185 SER B N 1
ATOM 2815 C CA . SER B 1 150 ? 6.256 9.84 -10.051 1 34.84 185 SER B CA 1
ATOM 2816 C C . SER B 1 150 ? 5.016 9.54 -10.92 1 33.31 185 SER B C 1
ATOM 2817 O O . SER B 1 150 ? 3.888 9.589 -10.43 1 33.43 185 SER B O 1
ATOM 2820 N N . THR B 1 151 ? 5.196 9.279 -12.216 1 32.1 186 THR B N 1
ATOM 2821 C CA . THR B 1 151 ? 4.072 8.983 -13.115 1 31.5 186 THR B CA 1
ATOM 2822 C C . THR B 1 151 ? 4.033 7.502 -13.531 1 30.37 186 THR B C 1
ATOM 2823 O O . THR B 1 151 ? 3.439 7.157 -14.537 1 29.19 186 THR B O 1
ATOM 2827 N N . LYS B 1 152 ? 4.656 6.631 -12.736 1 30.1 187 LYS B N 1
ATOM 2828 C CA . LYS B 1 152 ? 4.717 5.219 -12.983 1 30.08 187 LYS B CA 1
ATOM 2829 C C . LYS B 1 152 ? 4.513 4.441 -11.663 1 30.3 187 LYS B C 1
ATOM 2830 O O . LYS B 1 152 ? 5.28 4.617 -10.715 1 30.23 187 LYS B O 1
ATOM 2836 N N . LEU B 1 153 ? 3.523 3.547 -11.643 1 29.93 188 LEU B N 1
ATOM 2837 C CA . LEU B 1 153 ? 3.19 2.689 -10.513 1 30.41 188 LEU B CA 1
ATOM 2838 C C . LEU B 1 153 ? 3.219 1.241 -11.016 1 31.6 188 LEU B C 1
ATOM 2839 O O . LEU B 1 153 ? 2.671 0.96 -12.078 1 32.14 188 LEU B O 1
ATOM 2844 N N . THR B 1 154 ? 3.88 0.348 -10.29 1 31.51 189 THR B N 1
ATOM 2845 C CA . THR B 1 154 ? 3.877 -1.054 -10.607 1 33.59 189 THR B CA 1
ATOM 2846 C C . THR B 1 154 ? 2.973 -1.767 -9.581 1 34.71 189 THR B C 1
ATOM 2847 O O . THR B 1 154 ? 3.19 -1.611 -8.377 1 34.85 189 THR B O 1
ATOM 2851 N N . LEU B 1 155 ? 1.954 -2.513 -10.055 1 34.31 190 LEU B N 1
ATOM 2852 C CA . LEU B 1 155 ? 1.079 -3.332 -9.231 1 35.13 190 LEU B CA 1
ATOM 2853 C C . LEU B 1 155 ? 1.439 -4.796 -9.507 1 36.96 190 LEU B C 1
ATOM 2854 O O . LEU B 1 155 ? 1.594 -5.179 -10.667 1 37.58 190 LEU B O 1
ATOM 2859 N N . LEU B 1 156 ? 1.605 -5.602 -8.482 1 37.94 191 LEU B N 1
ATOM 2860 C CA . LEU B 1 156 ? 1.927 -7.023 -8.651 1 39.12 191 LEU B CA 1
ATOM 2861 C C . LEU B 1 156 ? 0.684 -7.798 -9.027 1 38.97 191 LEU B C 1
ATOM 2862 O O . LEU B 1 156 ? -0.405 -7.506 -8.531 1 37.71 191 LEU B O 1
ATOM 2867 N N . GLN B 1 157 ? 0.85 -8.791 -9.918 1 40.15 192 GLN B N 1
ATOM 2868 C CA . GLN B 1 157 ? -0.264 -9.618 -10.387 1 41.75 192 GLN B CA 1
ATOM 2869 C C . GLN B 1 157 ? -0.987 -10.308 -9.213 1 43.59 192 GLN B C 1
ATOM 2870 O O . GLN B 1 157 ? -2.218 -10.336 -9.182 1 44.93 192 GLN B O 1
ATOM 2876 N N . ARG B 1 158 ? -0.231 -10.815 -8.239 1 43.1 193 ARG B N 1
ATOM 2877 C CA . ARG B 1 158 ? -0.812 -11.514 -7.089 1 44.11 193 ARG B CA 1
ATOM 2878 C C . ARG B 1 158 ? -1.63 -10.618 -6.137 1 43.89 193 ARG B C 1
ATOM 2879 O O . ARG B 1 158 ? -2.334 -11.15 -5.281 1 44.64 193 ARG B O 1
ATOM 2887 N N . LYS B 1 159 ? -1.522 -9.288 -6.257 1 42.49 194 LYS B N 1
ATOM 2888 C CA . LYS B 1 159 ? -2.282 -8.384 -5.382 1 41.7 194 LYS B CA 1
ATOM 2889 C C . LYS B 1 159 ? -3.674 -8.017 -5.923 1 40 194 LYS B C 1
ATOM 2890 O O . LYS B 1 159 ? -4.416 -7.272 -5.27 1 39.74 194 LYS B O 1
ATOM 2896 N N . LEU B 1 160 ? -4.019 -8.505 -7.134 1 37.82 195 LEU B N 1
ATOM 2897 C CA . LEU B 1 160 ? -5.302 -8.246 -7.763 1 36.87 195 LEU B CA 1
ATOM 2898 C C . LEU B 1 160 ? -6.012 -9.581 -7.985 1 36.76 195 LEU B C 1
ATOM 2899 O O . LEU B 1 160 ? -5.338 -10.599 -8.118 1 37.64 195 LEU B O 1
ATOM 2904 N N . GLN B 1 161 ? -7.351 -9.583 -8.088 1 3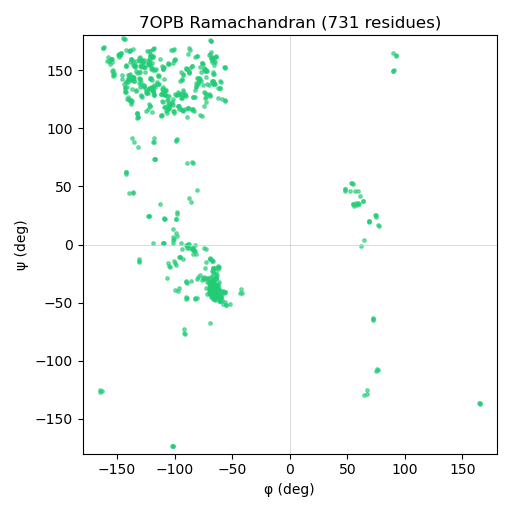5.92 196 GLN B N 1
ATOM 2905 C CA . GLN B 1 161 ? -8.088 -10.806 -8.369 1 36.72 196 GLN B CA 1
ATOM 2906 C C . GLN B 1 161 ? -7.794 -11.311 -9.777 1 37.8 196 GLN B C 1
ATOM 2907 O O . GLN B 1 161 ? -7.691 -10.519 -10.703 1 38.02 196 GLN B O 1
ATOM 2913 N N . PRO B 1 162 ? -7.667 -12.634 -9.964 1 38.5 197 PRO B N 1
ATOM 2914 C CA . PRO B 1 162 ? -7.421 -13.159 -11.323 1 38.96 197 PRO B CA 1
ATOM 2915 C C . PRO B 1 162 ? -8.68 -13.153 -12.191 1 40.43 197 PRO B C 1
ATOM 2916 O O . PRO B 1 162 ? -9.789 -13.173 -11.659 1 40.96 197 PRO B O 1
ATOM 2920 N N . ALA B 1 163 ? -8.505 -13.129 -13.54 1 40.38 198 ALA B N 1
ATOM 2921 C CA . ALA B 1 163 ? -9.602 -13.151 -14.529 1 40.76 198 ALA B CA 1
ATOM 2922 C C . ALA B 1 163 ? -10.711 -12.14 -14.198 1 39.88 198 ALA B C 1
ATOM 2923 O O . ALA B 1 163 ? -11.895 -12.488 -14.177 1 41.52 198 ALA B O 1
ATOM 2925 N N . ALA B 1 164 ? -10.333 -10.909 -13.891 1 37.54 199 ALA B N 1
ATOM 2926 C CA . ALA B 1 164 ? -11.302 -9.902 -13.462 1 35.42 199 ALA B CA 1
ATOM 2927 C C . ALA B 1 164 ? -11.133 -8.573 -14.192 1 33.22 199 ALA B C 1
ATOM 2928 O O . ALA B 1 164 ? -10.009 -8.161 -14.453 1 32.11 199 ALA B O 1
ATOM 2930 N N . MET B 1 165 ? -12.248 -7.872 -14.405 1 32.29 200 MET B N 1
ATOM 2931 C CA . MET B 1 165 ? -12.302 -6.534 -14.96 1 32.06 200 MET B CA 1
ATOM 2932 C C . MET B 1 165 ? -12.037 -5.521 -13.859 1 31.42 200 MET B C 1
ATOM 2933 O O . MET B 1 165 ? -12.692 -5.541 -12.817 1 32.33 200 MET B O 1
ATOM 2938 N N . TYR B 1 166 ? -11.078 -4.628 -14.092 1 29.84 201 TYR B N 1
ATOM 2939 C CA . TYR B 1 166 ? -10.723 -3.571 -13.174 1 28.57 201 TYR B CA 1
ATOM 2940 C C . TYR B 1 166 ? -10.922 -2.223 -13.821 1 27.48 201 TYR B C 1
ATOM 2941 O O . TYR B 1 166 ? -10.834 -2.083 -15.029 1 27.21 201 TYR B O 1
ATOM 2950 N N . GLU B 1 167 ? -11.205 -1.233 -13.011 1 27.56 202 GLU B N 1
ATOM 2951 C CA . GLU B 1 167 ? -11.324 0.162 -13.419 1 27.89 202 GLU B CA 1
ATOM 2952 C C . GLU B 1 167 ? -10.245 0.89 -12.639 1 27.13 202 GLU B C 1
ATOM 2953 O O . GLU B 1 167 ? -10.082 0.63 -11.463 1 26.87 202 GLU B O 1
ATOM 2959 N N . ILE B 1 168 ? -9.495 1.779 -13.287 1 26.61 203 ILE B N 1
ATOM 2960 C CA . ILE B 1 168 ? -8.442 2.53 -12.617 1 25.83 203 ILE B CA 1
ATOM 2961 C C . ILE B 1 168 ? -8.483 3.991 -13.102 1 26.35 203 ILE B C 1
ATOM 2962 O O . ILE B 1 168 ? -8.844 4.266 -14.235 1 26.38 203 ILE B O 1
ATOM 2967 N N . LYS B 1 169 ? -8.197 4.922 -12.216 1 26.33 204 LYS B N 1
ATOM 2968 C CA . LYS B 1 169 ? -8.188 6.358 -12.531 1 25.85 204 LYS B CA 1
ATOM 2969 C C . LYS B 1 169 ? -7.149 7.049 -11.629 1 25.38 204 LYS B C 1
ATOM 2970 O O . LYS B 1 169 ? -6.687 6.447 -10.658 1 24.99 204 LYS B O 1
ATOM 2976 N N . VAL B 1 170 ? -6.728 8.276 -11.982 1 25.26 205 VAL B N 1
ATOM 2977 C CA . VAL B 1 170 ? -5.699 8.974 -11.217 1 25.83 205 VAL B CA 1
ATOM 2978 C C . VAL B 1 170 ? -6.034 10.476 -11.045 1 26.84 205 VAL B C 1
ATOM 2979 O O . VAL B 1 170 ? -6.677 11.072 -11.897 1 26.95 205 VAL B O 1
ATOM 2983 N N . ARG B 1 171 ? -5.633 11.066 -9.893 1 26.3 206 ARG B N 1
ATOM 2984 C CA . ARG B 1 171 ? -5.791 12.483 -9.584 1 26.55 206 ARG B CA 1
ATOM 2985 C C . ARG B 1 171 ? -4.51 12.993 -8.881 1 27.38 206 ARG B C 1
ATOM 2986 O O . ARG B 1 171 ? -3.663 12.188 -8.503 1 29.04 206 ARG B O 1
ATOM 2994 N N . SER B 1 172 ? -4.333 14.314 -8.756 1 26.54 207 SER B N 1
ATOM 2995 C CA . SER B 1 172 ? -3.124 14.908 -8.18 1 27.18 207 SER B CA 1
ATOM 2996 C C . SER B 1 172 ? -3.442 16.011 -7.18 1 29.06 207 SER B C 1
ATOM 2997 O O . SER B 1 172 ? -4.451 16.676 -7.296 1 29.63 207 SER B O 1
ATOM 3000 N N . ILE B 1 173 ? -2.545 16.25 -6.238 1 29.9 208 ILE B N 1
ATOM 3001 C CA . ILE B 1 173 ? -2.665 17.303 -5.237 1 30.19 208 ILE B CA 1
ATOM 3002 C C . ILE B 1 173 ? -1.27 17.981 -5.138 1 31.98 208 ILE B C 1
ATOM 3003 O O . ILE B 1 173 ? -0.254 17.304 -5.326 1 31.91 208 ILE B O 1
ATOM 3008 N N . PRO B 1 174 ? -1.183 19.313 -4.926 1 32.89 209 PRO B N 1
ATOM 3009 C CA . PRO B 1 174 ? 0.148 19.939 -4.796 1 34.21 209 PRO B CA 1
ATOM 3010 C C . PRO B 1 174 ? 0.856 19.425 -3.53 1 36.57 209 PRO B C 1
ATOM 3011 O O . PRO B 1 174 ? 0.222 19.227 -2.495 1 36.3 209 PRO B O 1
ATOM 3015 N N . ASP B 1 175 ? 2.163 19.158 -3.625 1 38.31 210 ASP B N 1
ATOM 3016 C CA . ASP B 1 175 ? 2.897 18.574 -2.503 1 40.19 210 ASP B CA 1
ATOM 3017 C C . ASP B 1 175 ? 4.316 19.143 -2.355 1 42.76 210 ASP B C 1
ATOM 3018 O O . ASP B 1 175 ? 5.296 18.386 -2.4 1 45.35 210 ASP B O 1
ATOM 3023 N N . HIS B 1 176 ? 4.435 20.448 -2.127 1 41.74 211 HIS B N 1
ATOM 3024 C CA . HIS B 1 176 ? 5.759 21.059 -2.085 1 41.83 211 HIS B CA 1
ATOM 3025 C C . HIS B 1 176 ? 5.573 22.434 -1.385 1 40.35 211 HIS B C 1
ATOM 3026 O O . HIS B 1 176 ? 5.02 22.473 -0.282 1 40.18 211 HIS B O 1
ATOM 3033 N N . TYR B 1 177 ? 6.007 23.541 -1.99 1 38.6 212 TYR B N 1
ATOM 3034 C CA . TYR B 1 177 ? 5.748 24.861 -1.447 1 37.65 212 TYR B CA 1
ATOM 3035 C C . TYR B 1 177 ? 4.211 25.126 -1.542 1 37.23 212 TYR B C 1
ATOM 3036 O O . TYR B 1 177 ? 3.597 25.651 -0.615 1 37.65 212 TYR B O 1
ATOM 3045 N N . PHE B 1 178 ? 3.611 24.692 -2.653 1 36.14 213 PHE B N 1
ATOM 3046 C CA . PHE B 1 178 ? 2.222 24.871 -2.986 1 35.41 213 PHE B CA 1
ATOM 3047 C C . PHE B 1 178 ? 1.354 23.86 -2.317 1 36.34 213 PHE B C 1
ATOM 3048 O O . PHE B 1 178 ? 1.701 22.697 -2.255 1 37.32 213 PHE B O 1
ATOM 3056 N N . LYS B 1 179 ? 0.234 24.307 -1.774 1 35.86 214 LYS B N 1
ATOM 3057 C CA . LYS B 1 179 ? -0.742 23.439 -1.14 1 35.89 214 LYS B CA 1
ATOM 3058 C C . LYS B 1 179 ? -2.074 23.642 -1.866 1 34.94 214 LYS B C 1
ATOM 3059 O O . LYS B 1 179 ? -2.235 24.606 -2.594 1 33.95 214 LYS B O 1
ATOM 3065 N N . GLY B 1 180 ? -3.033 22.757 -1.63 1 35.57 215 GLY B N 1
ATOM 3066 C CA . GLY B 1 180 ? -4.356 22.907 -2.211 1 35.38 215 GLY B CA 1
ATOM 3067 C C . GLY B 1 180 ? -5.252 21.704 -2.175 1 35.25 215 GLY B C 1
ATOM 3068 O O . GLY B 1 180 ? -5.365 21.009 -1.155 1 36.46 215 GLY B O 1
ATOM 3069 N N . PHE B 1 181 ? -5.918 21.478 -3.3 1 33.9 216 PHE B N 1
ATOM 3070 C CA . PHE B 1 181 ? -6.962 20.483 -3.434 1 33.23 216 PHE B CA 1
ATOM 3071 C C . PHE B 1 181 ? -6.65 19.417 -4.466 1 31.65 216 PHE B C 1
ATOM 3072 O O . PHE B 1 181 ? -5.838 19.633 -5.344 1 31.3 216 PHE B O 1
ATOM 3080 N N . TRP B 1 182 ? -7.347 18.289 -4.387 1 30.62 217 TRP B N 1
ATOM 3081 C CA . TRP B 1 182 ? -7.247 17.221 -5.365 1 30.83 217 TRP B CA 1
ATOM 3082 C C . TRP B 1 182 ? -7.804 17.697 -6.693 1 31.66 217 TRP B C 1
ATOM 3083 O O . TRP B 1 182 ? -8.842 18.368 -6.748 1 33.29 217 TRP B O 1
ATOM 3094 N N . SER B 1 183 ? -7.116 17.357 -7.77 1 30.03 218 SER B N 1
ATOM 3095 C CA . SER B 1 183 ? -7.569 17.679 -9.106 1 29.2 218 SER B CA 1
ATOM 3096 C C . SER B 1 183 ? -8.836 16.824 -9.397 1 29.86 218 SER B C 1
ATOM 3097 O O . SER B 1 183 ? -9.206 15.928 -8.624 1 30.33 218 SER B O 1
ATOM 3100 N N . GLU B 1 184 ? -9.466 17.058 -10.543 1 29.6 219 GLU B N 1
ATOM 3101 C CA . GLU B 1 184 ? -10.485 16.179 -11.056 1 30.55 219 GLU B CA 1
ATOM 3102 C C . GLU B 1 184 ? -9.792 14.817 -11.384 1 31.16 219 GLU B C 1
ATOM 3103 O O . GLU B 1 184 ? -8.545 14.742 -11.522 1 30.43 219 GLU B O 1
ATOM 3109 N N . TRP B 1 185 ? -10.586 13.748 -11.422 1 31.41 220 TRP B N 1
ATOM 3110 C CA . TRP B 1 185 ? -10.046 12.453 -11.788 1 31.74 220 TRP B CA 1
ATOM 3111 C C . TRP B 1 185 ? -9.784 12.481 -13.291 1 31.99 220 TRP B C 1
ATOM 3112 O O . TRP B 1 185 ? -10.526 13.093 -14.051 1 32.02 220 TRP B O 1
ATOM 3123 N N . SER B 1 186 ? -8.786 11.733 -13.722 1 32.52 221 SER B N 1
ATOM 3124 C CA . SER B 1 186 ? -8.538 11.5 -15.135 1 33.41 221 SER B CA 1
ATOM 3125 C C . SER B 1 186 ? -9.725 10.611 -15.634 1 34.3 221 SER B C 1
ATOM 3126 O O . SER B 1 186 ? -10.364 9.926 -14.797 1 34.6 221 SER B O 1
ATOM 3129 N N . PRO B 1 187 ? -9.951 10.463 -16.96 1 34.75 222 PRO B N 1
ATOM 3130 C CA . PRO B 1 187 ? -10.89 9.416 -17.416 1 35.2 222 PRO B CA 1
ATOM 3131 C C . PRO B 1 187 ? -10.416 8.015 -16.893 1 36.4 222 PRO B C 1
ATOM 3132 O O . PRO B 1 187 ? -9.244 7.791 -16.608 1 36.46 222 PRO B O 1
ATOM 3136 N N . SER B 1 188 ? -11.337 7.101 -16.718 1 37.22 223 SER B N 1
ATOM 3137 C CA . SER B 1 188 ? -11.05 5.764 -16.243 1 37.24 223 SER B CA 1
ATOM 3138 C C . SER B 1 188 ? -10.448 4.894 -17.34 1 36.81 223 SER B C 1
ATOM 3139 O O . SER B 1 188 ? -10.722 5.076 -18.53 1 37.58 223 SER B O 1
ATOM 3142 N N . TYR B 1 189 ? -9.591 3.975 -16.941 1 34.99 224 TYR B N 1
ATOM 3143 C CA . TYR B 1 189 ? -8.985 2.996 -17.844 1 33.61 224 TYR B CA 1
ATOM 3144 C C . TYR B 1 189 ? -9.515 1.603 -17.372 1 32.06 224 TYR B C 1
ATOM 3145 O O . TYR B 1 189 ? -9.639 1.363 -16.168 1 30.9 224 TYR B O 1
ATOM 3154 N N . TYR B 1 190 ? -9.851 0.712 -18.312 1 31.4 225 TYR B N 1
ATOM 3155 C CA . TYR B 1 190 ? -10.376 -0.606 -17.97 1 31.89 225 TYR B CA 1
ATOM 3156 C C . TYR B 1 190 ? -9.439 -1.689 -18.495 1 32.09 225 TYR B C 1
ATOM 3157 O O . TYR B 1 190 ? -9.017 -1.664 -19.66 1 32.74 225 TYR B O 1
ATOM 3166 N N . PHE B 1 191 ? -9.18 -2.678 -17.664 1 30.48 226 PHE B N 1
ATOM 3167 C CA . PHE B 1 191 ? -8.325 -3.777 -18.042 1 29.28 226 PHE B CA 1
ATOM 3168 C C . PHE B 1 191 ? -8.783 -5.045 -17.384 1 29.8 226 PHE B C 1
ATOM 3169 O O . PHE B 1 191 ? -9.494 -5.014 -16.374 1 30.28 226 PHE B O 1
ATOM 3177 N N A ARG B 1 192 ? -8.358 -6.178 -17.933 0.5 29.58 227 ARG B N 1
ATOM 3178 N N B ARG B 1 192 ? -8.371 -6.185 -17.938 0.5 29.49 227 ARG B N 1
ATOM 3179 C CA A ARG B 1 192 ? -8.698 -7.469 -17.385 0.5 30.32 227 ARG B CA 1
ATOM 3180 C CA B ARG B 1 192 ? -8.708 -7.474 -17.372 0.5 30.15 227 ARG B CA 1
ATOM 3181 C C A ARG B 1 192 ? -7.417 -8.139 -16.916 0.5 31.1 227 ARG B C 1
ATOM 3182 C C B ARG B 1 192 ? -7.422 -8.138 -16.912 0.5 31.02 227 ARG B C 1
ATOM 3183 O O A ARG B 1 192 ? -6.432 -8.158 -17.648 0.5 31.26 227 ARG B O 1
ATOM 3184 O O B ARG B 1 192 ? -6.44 -8.154 -17.647 0.5 31.18 227 ARG B O 1
ATOM 3199 N N . THR B 1 193 ? -7.413 -8.664 -15.692 1 31.62 228 THR B N 1
ATOM 3200 C CA . THR B 1 193 ? -6.239 -9.354 -15.168 1 33.46 228 THR B CA 1
ATOM 3201 C C . THR B 1 193 ? -6.178 -10.767 -15.797 1 35.93 228 THR B C 1
ATOM 3202 O O . THR B 1 193 ? -7.212 -11.345 -16.173 1 35.54 228 THR B O 1
ATOM 3206 N N . PRO B 1 194 ? -4.971 -11.338 -15.93 1 37.96 229 PRO B N 1
ATOM 3207 C CA . PRO B 1 194 ? -4.86 -12.683 -16.51 1 40.19 229 PRO B CA 1
ATOM 3208 C C . PRO B 1 194 ? -5.492 -13.782 -15.664 1 44.58 229 PRO B C 1
ATOM 3209 O O . PRO B 1 194 ? -5.662 -13.648 -14.441 1 44.09 229 PRO B O 1
ATOM 3213 N N . GLU B 1 195 ? -5.884 -14.858 -16.329 1 48.87 230 GLU B N 1
ATOM 3214 C CA . GLU B 1 195 ? -6.476 -16.006 -15.645 1 53.99 230 GLU B CA 1
ATOM 3215 C C . GLU B 1 195 ? -5.317 -16.824 -15.105 1 58.23 230 GLU B C 1
ATOM 3216 O O . GLU B 1 195 ? -4.37 -17.064 -15.858 1 59.93 230 GLU B O 1
ATOM 3222 N N . ILE B 1 196 ? -5.361 -17.251 -13.841 1 60.15 231 ILE B N 1
ATOM 3223 C CA . ILE B 1 196 ? -4.259 -18.047 -13.292 1 63.01 231 ILE B CA 1
ATOM 3224 C C . ILE B 1 196 ? -4.548 -19.559 -13.292 1 64.17 231 ILE B C 1
ATOM 3225 O O . ILE B 1 196 ? -4.972 -20.115 -14.31 1 64.6 231 ILE B O 1
ATOM 3230 N N . ASP C 1 2 ? -39.674 66.481 -3.632 1 113.75 37 ASP C N 1
ATOM 3231 C CA . ASP C 1 2 ? -40.227 65.626 -4.679 1 113.74 37 ASP C CA 1
ATOM 3232 C C . ASP C 1 2 ? -40.227 66.374 -6.019 1 111.37 37 ASP C C 1
ATOM 3233 O O . ASP C 1 2 ? -39.735 65.852 -7.021 1 111.84 37 ASP C O 1
ATOM 3238 N N . TYR C 1 3 ? -40.745 67.61 -6.029 1 108.38 38 TYR C N 1
ATOM 3239 C CA . TYR C 1 3 ? -40.792 68.401 -7.255 1 105.88 38 TYR C CA 1
ATOM 3240 C C . TYR C 1 3 ? -39.624 69.397 -7.355 1 101.34 38 TYR C C 1
ATOM 3241 O O . TYR C 1 3 ? -39.731 70.415 -8.04 1 101.35 38 TYR C 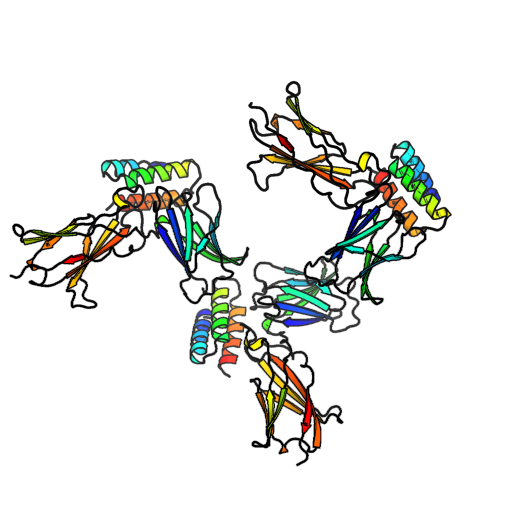O 1
ATOM 3250 N N . SER C 1 4 ? -38.493 69.067 -6.695 1 97.1 39 SER C N 1
ATOM 3251 C CA . SER C 1 4 ? -37.265 69.85 -6.664 1 92.97 39 SER C CA 1
ATOM 3252 C C . SER C 1 4 ? -36.721 70.016 -8.061 1 88.19 39 SER C C 1
ATOM 3253 O O . SER C 1 4 ? -36.757 69.08 -8.852 1 88.1 39 SER C O 1
ATOM 3256 N N . PHE C 1 5 ? -36.197 71.2 -8.362 1 84.19 40 PHE C N 1
ATOM 3257 C CA . PHE C 1 5 ? -35.61 71.464 -9.668 1 80.55 40 PHE C CA 1
ATOM 3258 C C . PHE C 1 5 ? -34.44 72.458 -9.58 1 76.26 40 PHE C C 1
ATOM 3259 O O . PHE C 1 5 ? -34.274 73.163 -8.581 1 75.99 40 PHE C O 1
ATOM 3267 N N . SER C 1 6 ? -33.631 72.497 -10.633 1 72.81 41 SER C N 1
ATOM 3268 C CA . SER C 1 6 ? -32.532 73.446 -10.761 1 69.78 41 SER C CA 1
ATOM 3269 C C . SER C 1 6 ? -32.561 74.073 -12.158 1 65.91 41 SER C C 1
ATOM 3270 O O . SER C 1 6 ? -33.168 73.517 -13.078 1 65.04 41 SER C O 1
ATOM 3273 N N . CYS C 1 7 ? -31.942 75.255 -12.308 1 63.36 42 CYS C N 1
ATOM 3274 C CA . CYS C 1 7 ? -31.92 75.97 -13.583 1 61.11 42 CYS C CA 1
ATOM 3275 C C . CYS C 1 7 ? -30.552 76.574 -13.891 1 56.42 42 CYS C C 1
ATOM 3276 O O . CYS C 1 7 ? -29.755 76.816 -12.995 1 55.92 42 CYS C O 1
ATOM 3279 N N . TYR C 1 8 ? -30.315 76.867 -15.17 1 52.69 43 TYR C N 1
ATOM 3280 C CA . TYR C 1 8 ? -29.171 77.648 -15.608 1 49.51 43 TYR C CA 1
ATOM 3281 C C . TYR C 1 8 ? -29.618 78.614 -16.672 1 47.54 43 TYR C C 1
ATOM 3282 O O . TYR C 1 8 ? -30.511 78.305 -17.472 1 48.6 43 TYR C O 1
ATOM 3291 N N . SER C 1 9 ? -29.057 79.817 -16.639 1 44.53 44 SER C N 1
ATOM 3292 C CA . SER C 1 9 ? -29.327 80.816 -17.654 1 41.99 44 SER C CA 1
ATOM 3293 C C . SER C 1 9 ? -28.105 80.932 -18.575 1 40.35 44 SER C C 1
ATOM 3294 O O . SER C 1 9 ? -26.993 80.532 -18.221 1 40.32 44 SER C O 1
ATOM 3297 N N . GLN C 1 10 ? -28.337 81.393 -19.788 1 38.86 45 GLN C N 1
ATOM 3298 C CA . GLN C 1 10 ? -27.274 81.644 -20.737 1 37.98 45 GLN C CA 1
ATOM 3299 C C . GLN C 1 10 ? -27.598 83.031 -21.278 1 38.64 45 GLN C C 1
ATOM 3300 O O . GLN C 1 10 ? -28.665 83.228 -21.843 1 38.48 45 GLN C O 1
ATOM 3306 N N . LEU C 1 11 ? -26.752 84.022 -20.983 1 39.12 46 LEU C N 1
ATOM 3307 C CA . LEU C 1 11 ? -27.021 85.387 -21.401 1 40.12 46 LEU C CA 1
ATOM 3308 C C . LEU C 1 11 ? -26.361 85.702 -22.731 1 41.91 46 LEU C C 1
ATOM 3309 O O . LEU C 1 11 ? -25.177 85.382 -22.944 1 43.35 46 LEU C O 1
ATOM 3314 N N . GLU C 1 12 ? -27.154 86.251 -23.654 1 41.8 47 GLU C N 1
ATOM 3315 C CA . GLU C 1 12 ? -26.729 86.581 -25.002 1 42.86 47 GLU C CA 1
ATOM 3316 C C . GLU C 1 12 ? -26.245 85.311 -25.718 1 43.16 47 GLU C C 1
ATOM 3317 O O . GLU C 1 12 ? -25.187 85.295 -26.326 1 42.34 47 GLU C O 1
ATOM 3323 N N . VAL C 1 13 ? -27.02 84.245 -25.596 1 43.98 48 VAL C N 1
ATOM 3324 C CA . VAL C 1 13 ? -26.664 82.967 -26.192 1 45.76 48 VAL C CA 1
ATOM 3325 C C . VAL C 1 13 ? -26.984 82.908 -27.702 1 47.5 48 VAL C C 1
ATOM 3326 O O . VAL C 1 13 ? -26.311 82.204 -28.455 1 48.52 48 VAL C O 1
ATOM 3330 N N . ASN C 1 14 ? -27.989 83.663 -28.154 1 48.61 49 ASN C N 1
ATOM 3331 C CA . ASN C 1 14 ? -28.387 83.7 -29.57 1 50.4 49 ASN C CA 1
ATOM 3332 C C . ASN C 1 14 ? -28.627 85.171 -29.882 1 51.2 49 ASN C C 1
ATOM 3333 O O . ASN C 1 14 ? -29.697 85.683 -29.595 1 52.02 49 ASN C O 1
ATOM 3338 N N . GLY C 1 15 ? -27.6 85.875 -30.353 1 50.87 50 GLY C N 1
ATOM 3339 C CA . GLY C 1 15 ? -27.676 87.321 -30.527 1 50.6 50 GLY C CA 1
ATOM 3340 C C . GLY C 1 15 ? -27.838 87.971 -29.163 1 50.35 50 GLY C C 1
ATOM 3341 O O . GLY C 1 15 ? -27.178 87.571 -28.213 1 50.57 50 GLY C O 1
ATOM 3342 N N . SER C 1 16 ? -28.809 88.848 -29.021 1 50.23 51 SER C N 1
ATOM 3343 C CA . SER C 1 16 ? -29.122 89.485 -27.755 1 50.76 51 SER C CA 1
ATOM 3344 C C . SER C 1 16 ? -30.14 88.663 -26.897 1 49.57 51 SER C C 1
ATOM 3345 O O . SER C 1 16 ? -30.5 89.084 -25.794 1 49.07 51 SER C O 1
ATOM 3348 N N . GLN C 1 17 ? -30.595 87.498 -27.39 1 48.99 52 GLN C N 1
ATOM 3349 C CA . GLN C 1 17 ? -31.543 86.666 -26.659 1 49.14 52 GLN C CA 1
ATOM 3350 C C . GLN C 1 17 ? -30.841 85.815 -25.625 1 49.04 52 GLN C C 1
ATOM 3351 O O . GLN C 1 17 ? -29.784 85.245 -25.867 1 49.45 52 GLN C O 1
ATOM 3357 N N . HIS C 1 18 ? -31.453 85.713 -24.479 1 48.22 53 HIS C N 1
ATOM 3358 C CA . HIS C 1 18 ? -30.987 84.9 -23.382 1 48.05 53 HIS C CA 1
ATOM 3359 C C . HIS C 1 18 ? -31.781 83.578 -23.343 1 48.95 53 HIS C C 1
ATOM 3360 O O . HIS C 1 18 ? -32.788 83.429 -24.038 1 50.38 53 HIS C O 1
ATOM 3367 N N . SER C 1 19 ? -31.333 82.621 -22.549 1 48.43 54 SER C N 1
ATOM 3368 C CA . SER C 1 19 ? -32.039 81.358 -22.397 1 49.09 54 SER C CA 1
ATOM 3369 C C . SER C 1 19 ? -32.114 80.942 -20.934 1 49.69 54 SER C C 1
ATOM 3370 O O . SER C 1 19 ? -31.293 81.357 -20.126 1 49.29 54 SER C O 1
ATOM 3373 N N . LEU C 1 20 ? -33.12 80.145 -20.593 1 50.4 55 LEU C N 1
ATOM 3374 C CA . LEU C 1 20 ? -33.287 79.62 -19.248 1 51.84 55 LEU C CA 1
ATOM 3375 C C . LEU C 1 20 ? -33.687 78.145 -19.383 1 54.55 55 LEU C C 1
ATOM 3376 O O . LEU C 1 20 ? -34.625 77.829 -20.107 1 54.44 55 LEU C O 1
ATOM 3381 N N . THR C 1 21 ? -32.919 77.247 -18.758 1 56.53 56 THR C N 1
ATOM 3382 C CA . THR C 1 21 ? -33.136 75.805 -18.842 1 58.71 56 THR C CA 1
ATOM 3383 C C . THR C 1 21 ? -33.357 75.224 -17.454 1 62.05 56 THR C C 1
ATOM 3384 O O . THR C 1 21 ? -32.459 75.311 -16.621 1 61.84 56 THR C O 1
ATOM 3388 N N . CYS C 1 22 ? -34.532 74.617 -17.21 1 64.93 57 CYS C N 1
ATOM 3389 C CA . CYS C 1 22 ? -34.847 74.008 -15.913 1 68.52 57 CYS C CA 1
ATOM 3390 C C . CYS C 1 22 ? -35.042 72.499 -16.043 1 71.89 57 CYS C C 1
ATOM 3391 O O . CYS C 1 22 ? -35.48 72.017 -17.082 1 71.73 57 CYS C O 1
ATOM 3394 N N . ALA C 1 23 ? -34.741 71.757 -14.982 1 74.99 58 ALA C N 1
ATOM 3395 C CA . ALA C 1 23 ? -34.925 70.308 -14.974 1 78.89 58 ALA C CA 1
ATOM 3396 C C . ALA C 1 23 ? -35.127 69.785 -13.556 1 83.21 58 ALA C C 1
ATOM 3397 O O . ALA C 1 23 ? -34.584 70.346 -12.603 1 83.37 58 ALA C O 1
ATOM 3399 N N . PHE C 1 24 ? -35.892 68.695 -13.422 1 86.65 59 PHE C N 1
ATOM 3400 C CA . PHE C 1 24 ? -36.138 68.074 -12.123 1 90.6 59 PHE C CA 1
ATOM 3401 C C . PHE C 1 24 ? -34.91 67.3 -11.673 1 94.19 59 PHE C C 1
ATOM 3402 O O . PHE C 1 24 ? -34.306 66.583 -12.47 1 94.09 59 PHE C O 1
ATOM 3410 N N . GLU C 1 25 ? -34.556 67.426 -10.391 1 97.37 60 GLU C N 1
ATOM 3411 C CA . GLU C 1 25 ? -33.409 66.738 -9.806 1 101.16 60 GLU C CA 1
ATOM 3412 C C . GLU C 1 25 ? -33.543 65.212 -9.868 1 105.41 60 GLU C C 1
ATOM 3413 O O . GLU C 1 25 ? -32.538 64.531 -10.055 1 105.76 60 GLU C O 1
ATOM 3419 N N . ASP C 1 26 ? -34.78 64.675 -9.78 1 108.65 61 ASP C N 1
ATOM 3420 C CA . ASP C 1 26 ? -35.025 63.236 -9.897 1 112.38 61 ASP C CA 1
ATOM 3421 C C . ASP C 1 26 ? -35.384 62.947 -11.357 1 115.74 61 ASP C C 1
ATOM 3422 O O . ASP C 1 26 ? -36.363 63.482 -11.873 1 116.05 61 ASP C O 1
ATOM 3427 N N . PRO C 1 27 ? -34.556 62.161 -12.06 1 118.02 62 PRO C N 1
ATOM 3428 C CA . PRO C 1 27 ? -34.84 61.877 -13.472 1 119.8 62 PRO C CA 1
ATOM 3429 C C . PRO C 1 27 ? -36.089 61.037 -13.741 1 122.07 62 PRO C C 1
ATOM 3430 O O . PRO C 1 27 ? -36.702 61.219 -14.795 1 122.53 62 PRO C O 1
ATOM 3434 N N . ASP C 1 28 ? -36.465 60.132 -12.833 1 123.3 63 ASP C N 1
ATOM 3435 C CA . ASP C 1 28 ? -37.633 59.29 -13.063 1 125.3 63 ASP C CA 1
ATOM 3436 C C . ASP C 1 28 ? -38.987 60.002 -12.894 1 126.46 63 ASP C C 1
ATOM 3437 O O . ASP C 1 28 ? -40.022 59.365 -13.099 1 127.89 63 ASP C O 1
ATOM 3442 N N . VAL C 1 29 ? -38.997 61.29 -12.504 1 127.09 64 VAL C N 1
ATOM 3443 C CA . VAL C 1 29 ? -40.239 62.059 -12.337 1 128.48 64 VAL C CA 1
ATOM 3444 C C . VAL C 1 29 ? -41.066 62.059 -13.634 1 129.87 64 VAL C C 1
ATOM 3445 O O . VAL C 1 29 ? -40.55 62.429 -14.687 1 130.22 64 VAL C O 1
ATOM 3449 N N . ASN C 1 30 ? -42.325 61.619 -13.563 1 131.11 65 ASN C N 1
ATOM 3450 C CA . ASN C 1 30 ? -43.2 61.616 -14.73 1 132.67 65 ASN C CA 1
ATOM 3451 C C . ASN C 1 30 ? -43.677 63.047 -14.98 1 133.7 65 ASN C C 1
ATOM 3452 O O . ASN C 1 30 ? -44.446 63.581 -14.185 1 134.29 65 ASN C O 1
ATOM 3457 N N . ILE C 1 31 ? -43.22 63.673 -16.071 1 133.56 66 ILE C N 1
ATOM 3458 C CA . ILE C 1 31 ? -43.563 65.066 -16.358 1 133.85 66 ILE C CA 1
ATOM 3459 C C . ILE C 1 31 ? -44.701 65.255 -17.368 1 134.06 66 ILE C C 1
ATOM 3460 O O . ILE C 1 31 ? -44.793 66.339 -17.949 1 134.06 66 ILE C O 1
ATOM 3465 N N . THR C 1 32 ? -45.57 64.246 -17.573 1 134.42 67 THR C N 1
ATOM 3466 C CA . THR C 1 32 ? -46.655 64.383 -18.551 1 135.53 67 THR C CA 1
ATOM 3467 C C . THR C 1 32 ? -47.604 65.547 -18.248 1 135.49 67 THR C C 1
ATOM 3468 O O . THR C 1 32 ? -47.915 66.309 -19.163 1 136.4 67 THR C O 1
ATOM 3472 N N . ASN C 1 33 ? -48.024 65.725 -16.987 1 133.75 68 ASN C N 1
ATOM 3473 C CA . ASN C 1 33 ? -48.919 66.825 -16.63 1 131.38 68 ASN C CA 1
ATOM 3474 C C . ASN C 1 33 ? -48.219 68.059 -16.045 1 126.86 68 ASN C C 1
ATOM 3475 O O . ASN C 1 33 ? -48.896 68.986 -15.607 1 126.86 68 ASN C O 1
ATOM 3480 N N . LEU C 1 34 ? -46.885 68.088 -16.05 1 122.89 69 LEU C N 1
ATOM 3481 C CA . LEU C 1 34 ? -46.137 69.192 -15.453 1 119.57 69 LEU C CA 1
ATOM 3482 C C . LEU C 1 34 ? -45.652 70.254 -16.441 1 116.15 69 LEU C C 1
ATOM 3483 O O . LEU C 1 34 ? -45.002 69.935 -17.435 1 116.31 69 LEU C O 1
ATOM 3488 N N . GLU C 1 35 ? -45.95 71.525 -16.146 1 112.82 70 GLU C N 1
ATOM 3489 C CA . GLU C 1 35 ? -45.511 72.661 -16.956 1 109.88 70 GLU C CA 1
ATOM 3490 C C . GLU C 1 35 ? -44.709 73.648 -16.1 1 106.11 70 GLU C C 1
ATOM 3491 O O . GLU C 1 35 ? -44.873 73.678 -14.884 1 106.15 70 GLU C O 1
ATOM 3497 N N . PHE C 1 36 ? -43.835 74.45 -16.722 1 102.7 71 PHE C N 1
ATOM 3498 C CA . PHE C 1 36 ? -43.048 75.432 -15.98 1 99.71 71 PHE C CA 1
ATOM 3499 C C . PHE C 1 36 ? -43.432 76.859 -16.372 1 96.55 71 PHE C C 1
ATOM 3500 O O . PHE C 1 36 ? -43.745 77.125 -17.532 1 96.06 71 PHE C O 1
ATOM 3508 N N . GLU C 1 37 ? -43.397 77.778 -15.41 1 94.34 72 GLU C N 1
ATOM 3509 C CA . GLU C 1 37 ? -43.726 79.176 -15.67 1 92.82 72 GLU C CA 1
ATOM 3510 C C . GLU C 1 37 ? -42.768 80.112 -14.916 1 90.61 72 GLU C C 1
ATOM 3511 O O . GLU C 1 37 ? -42.367 79.798 -13.799 1 90.78 72 GLU C O 1
ATOM 3517 N N . ILE C 1 38 ? -42.376 81.241 -15.529 1 88.23 73 ILE C N 1
ATOM 3518 C CA . ILE C 1 38 ? -41.528 82.222 -14.862 1 86.36 73 ILE C CA 1
ATOM 3519 C C . ILE C 1 38 ? -42.284 83.551 -14.749 1 85.4 73 ILE C C 1
ATOM 3520 O O . ILE C 1 38 ? -42.858 84.01 -15.727 1 85.62 73 ILE C O 1
ATOM 3525 N N . CYS C 1 39 ? -42.344 84.138 -13.553 1 84.33 74 CYS C N 1
ATOM 3526 C CA . CYS C 1 39 ? -43.019 85.424 -13.353 1 83.81 74 CYS C CA 1
ATOM 3527 C C . CYS C 1 39 ? -42.091 86.366 -12.594 1 81.33 74 CYS C C 1
ATOM 3528 O O . CYS C 1 39 ? -41.369 85.923 -11.714 1 80.87 74 CYS C O 1
ATOM 3531 N N . GLY C 1 40 ? -42.107 87.647 -12.938 1 79.46 75 GLY C N 1
ATOM 3532 C CA . GLY C 1 40 ? -41.264 88.626 -12.266 1 78.19 75 GLY C CA 1
ATOM 3533 C C . GLY C 1 40 ? -39.904 88.799 -12.909 1 76.53 75 GLY C C 1
ATOM 3534 O O . GLY C 1 40 ? -39.362 87.856 -13.489 1 75.82 75 GLY C O 1
ATOM 3535 N N . ALA C 1 41 ? -39.351 90.024 -12.801 1 75.55 76 ALA C N 1
ATOM 3536 C CA . ALA C 1 41 ? -38.072 90.45 -13.378 1 75 76 ALA C CA 1
ATOM 3537 C C . ALA C 1 41 ? -38.008 90.238 -14.901 1 74.52 76 ALA C C 1
ATOM 3538 O O . ALA C 1 41 ? -36.951 89.929 -15.453 1 74.45 76 ALA C O 1
ATOM 3540 N N . LEU C 1 42 ? -39.167 90.38 -15.567 1 73.94 77 LEU C N 1
ATOM 3541 C CA . LEU C 1 42 ? -39.32 90.262 -17.015 1 74.16 77 LEU C CA 1
ATOM 3542 C C . LEU C 1 42 ? -39.644 91.633 -17.627 1 75.25 77 LEU C C 1
ATOM 3543 O O . LEU C 1 42 ? -40.25 92.479 -16.974 1 75.07 77 LEU C O 1
ATOM 3548 N N . VAL C 1 43 ? -39.293 91.828 -18.897 1 76.46 78 VAL C N 1
ATOM 3549 C CA . VAL C 1 43 ? -39.564 93.074 -19.61 1 78.27 78 VAL C CA 1
ATOM 3550 C C . VAL C 1 43 ? -40.992 93.135 -20.187 1 80.18 78 VAL C C 1
ATOM 3551 O O . VAL C 1 43 ? -41.343 92.358 -21.074 1 80.43 78 VAL C O 1
ATOM 3555 N N . GLU C 1 44 ? -41.804 94.066 -19.682 1 81.7 79 GLU C N 1
ATOM 3556 C CA . GLU C 1 44 ? -43.17 94.376 -20.124 1 83.9 79 GLU C CA 1
ATOM 3557 C C . GLU C 1 44 ? -44.22 93.275 -20.015 1 85.4 79 GLU C C 1
ATOM 3558 O O . GLU C 1 44 ? -45.37 93.518 -20.368 1 86 79 GLU C O 1
ATOM 3564 N N . VAL C 1 45 ? -43.848 92.089 -19.545 1 86.02 80 VAL C N 1
ATOM 3565 C CA . VAL C 1 45 ? -44.801 90.985 -19.418 1 86.93 80 VAL C CA 1
ATOM 3566 C C . VAL C 1 45 ? -44.693 90.535 -17.954 1 87.33 80 VAL C C 1
ATOM 3567 O O . VAL C 1 45 ? -43.623 90.636 -17.356 1 87.35 80 VAL C O 1
ATOM 3571 N N . LYS C 1 46 ? -45.792 90.045 -17.373 1 87.56 81 LYS C N 1
ATOM 3572 C CA . LYS C 1 46 ? -45.788 89.568 -15.995 1 88.2 81 LYS C CA 1
ATOM 3573 C C . LYS C 1 46 ? -45.248 88.134 -15.937 1 88.67 81 LYS C C 1
ATOM 3574 O O . LYS C 1 46 ? -44.385 87.83 -15.114 1 88.98 81 LYS C O 1
ATOM 3580 N N . CYS C 1 47 ? -45.737 87.258 -16.823 1 88.54 82 CYS C N 1
ATOM 3581 C CA . CYS C 1 47 ? -45.336 85.855 -16.829 1 88.78 82 CYS C CA 1
ATOM 3582 C C . CYS C 1 47 ? -44.92 85.36 -18.226 1 87.68 82 CYS C C 1
ATOM 3583 O O . CYS C 1 47 ? -45.265 85.964 -19.238 1 87.79 82 CYS C O 1
ATOM 3586 N N . LEU C 1 48 ? -44.19 84.242 -18.267 1 86.52 83 LEU C N 1
ATOM 3587 C CA . LEU C 1 48 ? -43.754 83.588 -19.492 1 86.13 83 LEU C CA 1
ATOM 3588 C C . LEU C 1 48 ? -43.831 82.071 -19.281 1 86.28 83 LEU C C 1
ATOM 3589 O O . LEU C 1 48 ? -43.464 81.571 -18.212 1 86.01 83 LEU C O 1
ATOM 3594 N N . ASN C 1 49 ? -44.286 81.336 -20.302 1 86.48 84 ASN C N 1
ATOM 3595 C CA . ASN C 1 49 ? -44.361 79.883 -20.216 1 87.27 84 ASN C CA 1
ATOM 3596 C C . ASN C 1 49 ? -43.119 79.212 -20.787 1 87.59 84 ASN C C 1
ATOM 3597 O O . ASN C 1 49 ? -42.603 79.644 -21.814 1 87.72 84 ASN C O 1
ATOM 3602 N N . PHE C 1 50 ? -42.663 78.136 -20.146 1 87.65 85 PHE C N 1
ATOM 3603 C CA . PHE C 1 50 ? -41.533 77.367 -20.656 1 88.28 85 PHE C CA 1
ATOM 3604 C C . PHE C 1 50 ? -42.037 76.348 -21.682 1 89.47 85 PHE C C 1
ATOM 3605 O O . PHE C 1 50 ? -43.18 75.878 -21.602 1 89.65 85 PHE C O 1
ATOM 3613 N N . ARG C 1 51 ? -41.164 75.968 -22.615 1 90.12 86 ARG C N 1
ATOM 3614 C CA . ARG C 1 51 ? -41.466 74.946 -23.607 1 91.15 86 ARG C CA 1
ATOM 3615 C C . ARG C 1 51 ? -40.903 73.63 -23.074 1 92.44 86 ARG C C 1
ATOM 3616 O O . ARG C 1 51 ? -39.743 73.591 -22.664 1 92.6 86 ARG C O 1
ATOM 3624 N N . LYS C 1 52 ? -41.709 72.565 -23.047 1 93.26 87 LYS C N 1
ATOM 3625 C CA . LYS C 1 52 ? -41.245 71.264 -22.561 1 94.65 87 LYS C CA 1
ATOM 3626 C C . LYS C 1 52 ? -40.541 70.525 -23.704 1 95.87 87 LYS C C 1
ATOM 3627 O O . LYS C 1 52 ? -41.168 70.211 -24.719 1 96.28 87 LYS C O 1
ATOM 3633 N N . LEU C 1 53 ? -39.237 70.262 -23.55 1 96.44 88 LEU C N 1
ATOM 3634 C CA . LEU C 1 53 ? -38.437 69.605 -24.588 1 97.33 88 LEU C CA 1
ATOM 3635 C C . LEU C 1 53 ? -37.858 68.243 -24.183 1 97.56 88 LEU C C 1
ATOM 3636 O O . LEU C 1 53 ? -36.656 68.121 -23.94 1 98.07 88 LEU C O 1
ATOM 3641 N N . GLN C 1 54 ? -38.719 67.232 -24.118 1 97.13 89 GLN C N 1
ATOM 3642 C CA . GLN C 1 54 ? -38.402 65.836 -23.814 1 97.5 89 GLN C CA 1
ATOM 3643 C C . GLN C 1 54 ? -38.04 65.581 -22.341 1 96.22 89 GLN C C 1
ATOM 3644 O O . GLN C 1 54 ? -38.744 64.812 -21.678 1 97.52 89 GLN C O 1
ATOM 3650 N N . GLU C 1 55 ? -36.951 66.165 -21.837 1 93.66 90 GLU C N 1
ATOM 3651 C CA . GLU C 1 55 ? -36.558 65.979 -20.442 1 91.55 90 GLU C CA 1
ATOM 3652 C C . GLU C 1 55 ? -36.254 67.301 -19.717 1 88.17 90 GLU C C 1
ATOM 3653 O O . GLU C 1 55 ? -36.186 67.327 -18.488 1 88.45 90 GLU C O 1
ATOM 3659 N N . ILE C 1 56 ? -36.091 68.397 -20.465 1 84.71 91 ILE C N 1
ATOM 3660 C CA . ILE C 1 56 ? -35.816 69.708 -19.887 1 81.66 91 ILE C CA 1
ATOM 3661 C C . ILE C 1 56 ? -36.932 70.71 -20.243 1 78.48 91 ILE C C 1
ATOM 3662 O O . ILE C 1 56 ? -37.764 70.433 -21.104 1 78.28 91 ILE C O 1
ATOM 3667 N N . TYR C 1 57 ? -36.938 71.876 -19.588 1 75.94 92 TYR C N 1
ATOM 3668 C CA . TYR C 1 57 ? -37.874 72.965 -19.853 1 73.87 92 TYR C CA 1
ATOM 3669 C C . TYR C 1 57 ? -37.033 74.161 -20.298 1 71.54 92 TYR C C 1
ATOM 3670 O O . TYR C 1 57 ? -36.023 74.475 -19.674 1 71.24 92 TYR C O 1
ATOM 3679 N N . PHE C 1 58 ? -37.425 74.804 -21.392 1 69.74 93 PHE C N 1
ATOM 3680 C CA . PHE C 1 58 ? -36.623 75.848 -21.997 1 68.53 93 PHE C CA 1
ATOM 3681 C C . PHE C 1 58 ? -37.382 77.098 -22.411 1 67.18 93 PHE C C 1
ATOM 3682 O O . PHE C 1 58 ? -38.489 77.024 -22.934 1 67.69 93 PHE C O 1
ATOM 3690 N N . ILE C 1 59 ? -36.742 78.25 -22.237 1 65.67 94 ILE C N 1
ATOM 3691 C CA . ILE C 1 59 ? -37.226 79.556 -22.679 1 64.58 94 ILE C CA 1
ATOM 3692 C C . ILE C 1 59 ? -36.053 80.267 -23.374 1 62.62 94 ILE C C 1
ATOM 3693 O O . ILE C 1 59 ? -34.948 80.274 -22.849 1 61.4 94 ILE C O 1
ATOM 3698 N N . GLU C 1 60 ? -36.292 80.843 -24.549 1 61.82 95 GLU C N 1
ATOM 3699 C CA . GLU C 1 60 ? -35.298 81.67 -25.204 1 61.59 95 GLU C CA 1
ATOM 3700 C C . GLU C 1 60 ? -35.973 83.004 -25.472 1 60.5 95 GLU C C 1
ATOM 3701 O O . GLU C 1 60 ? -36.946 83.063 -26.215 1 60.41 95 GLU C O 1
ATOM 3707 N N . THR C 1 61 ? -35.49 84.076 -24.829 1 59.43 96 THR C N 1
ATOM 3708 C CA . THR C 1 61 ? -36.094 85.429 -24.955 1 58.93 96 THR C CA 1
ATOM 3709 C C . THR C 1 61 ? -35.114 86.548 -24.595 1 58.58 96 THR C C 1
ATOM 3710 O O . THR C 1 61 ? -34.145 86.279 -23.918 1 58.19 96 THR C O 1
ATOM 3714 N N . LYS C 1 62 ? -35.398 87.772 -25.021 1 58.86 97 LYS C N 1
ATOM 3715 C CA . LYS C 1 62 ? -34.6 88.96 -24.65 1 59.14 97 LYS C CA 1
ATOM 3716 C C . LYS C 1 62 ? -35.356 89.703 -23.549 1 58.5 97 LYS C C 1
ATOM 3717 O O . LYS C 1 62 ? -34.85 90.725 -23.084 1 58.81 97 LYS C O 1
ATOM 3723 N N . LYS C 1 63 ? -36.503 89.182 -23.121 1 57.61 98 LYS C N 1
ATOM 3724 C CA . LYS C 1 63 ? -37.362 89.888 -22.133 1 57.88 98 LYS C CA 1
ATOM 3725 C C . LYS C 1 63 ? -36.966 89.575 -20.687 1 57.54 98 LYS C C 1
ATOM 3726 O O . LYS C 1 63 ? -37.86 89.392 -19.876 1 58.3 98 LYS C O 1
ATOM 3732 N N . PHE C 1 64 ? -35.674 89.497 -20.4 1 56.4 99 PHE C N 1
ATOM 3733 C CA . PHE C 1 64 ? -35.19 89.293 -19.021 1 56.17 99 PHE C CA 1
ATOM 3734 C C . PHE C 1 64 ? -34.634 90.639 -18.567 1 55.61 99 PHE C C 1
ATOM 3735 O O . PHE C 1 64 ? -33.772 91.187 -19.246 1 54.91 99 PHE C O 1
ATOM 3743 N N . LEU C 1 65 ? -35.188 91.177 -17.483 1 55.88 100 LEU C N 1
ATOM 3744 C CA . LEU C 1 65 ? -34.734 92.463 -16.967 1 56.16 100 LEU C CA 1
ATOM 3745 C C . LEU C 1 65 ? -33.28 92.368 -16.462 1 55.21 100 LEU C C 1
ATOM 3746 O O . LEU C 1 65 ? -32.532 93.331 -16.577 1 54.72 100 LEU C O 1
ATOM 3751 N N . LEU C 1 66 ? -32.894 91.195 -15.913 1 55.11 101 LEU C N 1
ATOM 3752 C CA . LEU C 1 66 ? -31.566 90.882 -15.358 1 55.54 101 LEU C CA 1
ATOM 3753 C C . LEU C 1 66 ? -31.254 91.661 -14.044 1 56.43 101 LEU C C 1
ATOM 3754 O O . LEU C 1 66 ? -30.096 91.807 -13.653 1 55.62 101 LEU C O 1
ATOM 3759 N N . ILE C 1 67 ? -32.301 92.157 -13.375 1 57.22 102 ILE C N 1
ATOM 3760 C CA . ILE C 1 67 ? -32.217 92.834 -12.09 1 58.67 102 ILE C CA 1
ATOM 3761 C C . ILE C 1 67 ? -33.432 92.368 -11.302 1 59.73 102 ILE C C 1
ATOM 3762 O O . ILE C 1 67 ? -34.547 92.407 -11.818 1 59.96 102 ILE C O 1
ATOM 3767 N N . GLY C 1 68 ? -33.203 91.835 -10.109 1 60.03 103 GLY C N 1
ATOM 3768 C CA . GLY C 1 68 ? -34.283 91.316 -9.288 1 61.05 103 GLY C CA 1
ATOM 3769 C C . GLY C 1 68 ? -34.545 89.844 -9.504 1 62.43 103 GLY C C 1
ATOM 3770 O O . GLY C 1 68 ? -34.122 89.261 -10.501 1 61.61 103 GLY C O 1
ATOM 3771 N N . LYS C 1 69 ? -35.254 89.235 -8.565 1 64.45 104 LYS C N 1
ATOM 3772 C CA . LYS C 1 69 ? -35.565 87.82 -8.623 1 67.35 104 LYS C CA 1
ATOM 3773 C C . LYS C 1 69 ? -36.839 87.511 -9.392 1 69.93 104 LYS C C 1
ATOM 3774 O O . LYS C 1 69 ? -37.792 88.295 -9.401 1 70.55 104 LYS C O 1
ATOM 3780 N N . SER C 1 70 ? -36.842 86.345 -10.027 1 71.53 105 SER C N 1
ATOM 3781 C CA . SER C 1 70 ? -37.952 85.789 -10.782 1 73.78 105 SER C CA 1
ATOM 3782 C C . SER C 1 70 ? -38.502 84.593 -10 1 77.07 105 SER C C 1
ATOM 3783 O O . SER C 1 70 ? -37.761 83.92 -9.293 1 77.12 105 SER C O 1
ATOM 3786 N N . ASN C 1 71 ? -39.787 84.306 -10.144 1 79.81 106 ASN C N 1
ATOM 3787 C CA . ASN C 1 71 ? -40.409 83.165 -9.483 1 83.04 106 ASN C CA 1
ATOM 3788 C C . ASN C 1 71 ? -40.62 82.096 -10.546 1 86.12 106 ASN C C 1
ATOM 3789 O O . ASN C 1 71 ? -41.306 82.347 -11.528 1 85.99 106 ASN C O 1
ATOM 3794 N N . ILE C 1 72 ? -39.984 80.936 -10.391 1 89.03 107 ILE C N 1
ATOM 3795 C CA . ILE C 1 72 ? -40.16 79.836 -11.329 1 92.75 107 ILE C CA 1
ATOM 3796 C C . ILE C 1 72 ? -41.043 78.804 -10.647 1 96.99 107 ILE C C 1
ATOM 3797 O O . ILE C 1 72 ? -40.728 78.348 -9.55 1 96.79 107 ILE C O 1
ATOM 3802 N N . CYS C 1 73 ? -42.193 78.502 -11.254 1 100.78 108 CYS C N 1
ATOM 3803 C CA . CYS C 1 73 ? -43.153 77.578 -10.665 1 105.02 108 CYS C CA 1
ATOM 3804 C C . CYS C 1 73 ? -43.473 76.379 -11.531 1 108.94 108 CYS C C 1
ATOM 3805 O O . CYS C 1 73 ? -43.583 76.489 -12.75 1 108.54 108 CYS C O 1
ATOM 3808 N N . VAL C 1 74 ? -43.661 75.234 -10.875 1 112.7 109 VAL C N 1
ATOM 3809 C CA . VAL C 1 74 ? -44.065 73.983 -11.504 1 116.97 109 VAL C CA 1
ATOM 3810 C C . VAL C 1 74 ? -45.584 73.946 -11.376 1 122.16 109 VAL C C 1
ATOM 3811 O O . VAL C 1 74 ? -46.096 74.12 -10.277 1 122.06 109 VAL C O 1
ATOM 3815 N N . LYS C 1 75 ? -46.31 73.762 -12.48 1 126.6 110 LYS C N 1
ATOM 3816 C CA . LYS C 1 75 ? -47.772 73.756 -12.445 1 131.4 110 LYS C CA 1
ATOM 3817 C C . LYS C 1 75 ? -48.444 72.528 -13.064 1 136.6 110 LYS C C 1
ATOM 3818 O O . LYS C 1 75 ? -47.904 71.891 -13.967 1 136.81 110 LYS C O 1
ATOM 3824 N N . VAL C 1 76 ? -49.645 72.221 -12.572 1 140.57 111 VAL C N 1
ATOM 3825 C CA . VAL C 1 76 ? -50.521 71.184 -13.103 1 144.77 111 VAL C CA 1
ATOM 3826 C C . VAL C 1 76 ? -51.759 71.963 -13.533 1 146.07 111 VAL C C 1
ATOM 3827 O O . VAL C 1 76 ? -52.67 72.188 -12.732 1 146.29 111 VAL C O 1
ATOM 3831 N N . GLY C 1 77 ? -51.742 72.45 -14.767 1 146.57 112 GLY C N 1
ATOM 3832 C CA . GLY C 1 77 ? -52.819 73.294 -15.263 1 147.1 112 GLY C CA 1
ATOM 3833 C C . GLY C 1 77 ? -52.657 74.678 -14.67 1 147.04 112 GLY C C 1
ATOM 3834 O O . GLY C 1 77 ? -51.711 75.393 -15.009 1 147.14 112 GLY C O 1
ATOM 3835 N N . GLU C 1 78 ? -53.534 75.04 -13.727 1 147.06 113 GLU C N 1
ATOM 3836 C CA . GLU C 1 78 ? -53.442 76.338 -13.052 1 146.74 113 GLU C CA 1
ATOM 3837 C C . GLU C 1 78 ? -52.892 76.232 -11.602 1 145.04 113 GLU C C 1
ATOM 3838 O O . GLU C 1 78 ? -52.422 77.222 -11.039 1 145.42 113 GLU C O 1
ATOM 3844 N N . LYS C 1 79 ? -52.926 75.027 -11.018 1 142.82 114 LYS C N 1
ATOM 3845 C CA . LYS C 1 79 ? -52.431 74.767 -9.668 1 141.38 114 LYS C CA 1
ATOM 3846 C C . LYS C 1 79 ? -50.909 74.79 -9.64 1 138.06 114 LYS C C 1
ATOM 3847 O O . LYS C 1 79 ? -50.273 74.12 -10.444 1 137.47 114 LYS C O 1
ATOM 3853 N N . SER C 1 80 ? -50.329 75.549 -8.712 1 135.7 115 SER C N 1
ATOM 3854 C CA . SER C 1 80 ? -48.88 75.605 -8.562 1 133.34 115 SER C CA 1
ATOM 3855 C C . SER C 1 80 ? -48.472 74.534 -7.544 1 131.12 115 SER C C 1
ATOM 3856 O O . SER C 1 80 ? -49.089 74.424 -6.481 1 131.7 115 SER C O 1
ATOM 3859 N N . LEU C 1 81 ? -47.486 73.702 -7.892 1 128.49 116 LEU C N 1
ATOM 3860 C CA . LEU C 1 81 ? -47.029 72.638 -7.004 1 126.3 116 LEU C CA 1
ATOM 3861 C C . LEU C 1 81 ? -45.906 73.142 -6.114 1 123.24 116 LEU C C 1
ATOM 3862 O O . LEU C 1 81 ? -45.939 72.918 -4.903 1 123.51 116 LEU C O 1
ATOM 3867 N N . THR C 1 82 ? -44.919 73.836 -6.711 1 120.05 117 THR C N 1
ATOM 3868 C CA . THR C 1 82 ? -43.779 74.398 -5.993 1 117.39 117 THR C CA 1
ATOM 3869 C C . THR C 1 82 ? -43.218 75.615 -6.738 1 113.54 117 THR C C 1
ATOM 3870 O O . THR C 1 82 ? -43.267 75.68 -7.968 1 113.57 117 THR C O 1
ATOM 3874 N N . CYS C 1 83 ? -42.716 76.596 -5.983 1 109.86 118 CYS C N 1
ATOM 3875 C CA . CYS C 1 83 ? -42.142 77.813 -6.553 1 106.38 118 CYS C CA 1
ATOM 3876 C C . CYS C 1 83 ? -40.765 78.086 -5.978 1 101.31 118 CYS C C 1
ATOM 3877 O O . CYS C 1 83 ? -40.467 77.681 -4.855 1 101.37 118 CYS C O 1
ATOM 3880 N N . LYS C 1 84 ? -39.931 78.795 -6.735 1 96.68 119 LYS C N 1
ATOM 3881 C CA . LYS C 1 84 ? -38.584 79.117 -6.291 1 92.81 119 LYS C CA 1
ATOM 3882 C C . LYS C 1 84 ? -38.217 80.516 -6.77 1 88.23 119 LYS C C 1
ATOM 3883 O O . LYS C 1 84 ? -38.434 80.832 -7.935 1 88.41 119 LYS C O 1
ATOM 3889 N N . LYS C 1 85 ? -37.682 81.36 -5.883 1 84.05 120 LYS C N 1
ATOM 3890 C CA . LYS C 1 85 ? -37.226 82.694 -6.271 1 80.56 120 LYS C CA 1
ATOM 3891 C C . LYS C 1 85 ? -35.773 82.578 -6.712 1 76.17 120 LYS C C 1
ATOM 3892 O O . LYS C 1 85 ? -34.914 82.185 -5.928 1 76.31 120 LYS C O 1
ATOM 3898 N N . ILE C 1 86 ? -35.502 82.886 -7.974 1 72.16 121 ILE C N 1
ATOM 3899 C CA . ILE C 1 86 ? -34.167 82.7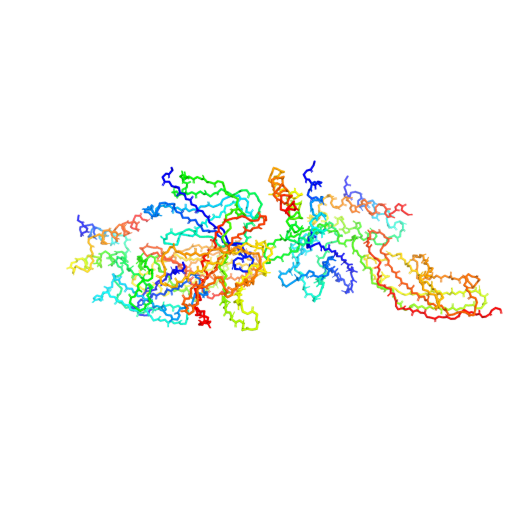88 -8.541 1 68.59 121 ILE C CA 1
ATOM 3900 C C . ILE C 1 86 ? -33.748 84.088 -9.199 1 64.42 121 ILE C C 1
ATOM 3901 O O . ILE C 1 86 ? -34.52 84.677 -9.943 1 63.76 121 ILE C O 1
ATOM 3906 N N . ASP C 1 87 ? -32.5 84.506 -8.976 1 61.61 122 ASP C N 1
ATOM 3907 C CA . ASP C 1 87 ? -31.941 85.663 -9.661 1 58.89 122 ASP C CA 1
ATOM 3908 C C . ASP C 1 87 ? -31.218 85.066 -10.882 1 55.78 122 ASP C C 1
ATOM 3909 O O . ASP C 1 87 ? -30.282 84.286 -10.71 1 55.43 122 ASP C O 1
ATOM 3914 N N . LEU C 1 88 ? -31.67 85.393 -12.108 1 53.37 123 LEU C N 1
ATOM 3915 C CA . LEU C 1 88 ? -31.093 84.85 -13.347 1 51.57 123 LEU C CA 1
ATOM 3916 C C . LEU C 1 88 ? -29.61 85.21 -13.584 1 48.26 123 LEU C C 1
ATOM 3917 O O . LEU C 1 88 ? -28.944 84.535 -14.36 1 47.83 123 LEU C O 1
ATOM 3922 N N . THR C 1 89 ? -29.098 86.255 -12.912 1 45.5 124 THR C N 1
ATOM 3923 C CA . THR C 1 89 ? -27.693 86.666 -13.015 1 43.52 124 THR C CA 1
ATOM 3924 C C . THR C 1 89 ? -26.76 85.884 -12.064 1 41.95 124 THR C C 1
ATOM 3925 O O . THR C 1 89 ? -25.552 86.095 -12.083 1 40.91 124 THR C O 1
ATOM 3929 N N . THR C 1 90 ? -27.321 84.993 -11.237 1 41.75 125 THR C N 1
ATOM 3930 C CA . THR C 1 90 ? -26.548 84.162 -10.312 1 42.29 125 THR C CA 1
ATOM 3931 C C . THR C 1 90 ? -26.532 82.672 -10.725 1 41.23 125 THR C C 1
ATOM 3932 O O . THR C 1 90 ? -25.929 81.865 -10.002 1 41.91 125 THR C O 1
ATOM 3936 N N . ILE C 1 91 ? -27.182 82.306 -11.862 1 38.8 126 ILE C N 1
ATOM 3937 C CA . ILE C 1 91 ? -27.24 80.92 -12.346 1 37.85 126 ILE C CA 1
ATOM 3938 C C . ILE C 1 91 ? -26.692 80.788 -13.779 1 37.71 126 ILE C C 1
ATOM 3939 O O . ILE C 1 91 ? -27.058 79.867 -14.501 1 37.88 126 ILE C O 1
ATOM 3944 N N . VAL C 1 92 ? -25.815 81.709 -14.193 1 36.79 127 VAL C N 1
ATOM 3945 C CA . VAL C 1 92 ? -25.258 81.751 -15.53 1 36.51 127 VAL C CA 1
ATOM 3946 C C . VAL C 1 92 ? -24.289 80.603 -15.851 1 36.93 127 VAL C C 1
ATOM 3947 O O . VAL C 1 92 ? -23.331 80.381 -15.119 1 37.2 127 VAL C O 1
ATOM 3951 N N . LYS C 1 93 ? -24.522 79.91 -16.976 1 35.99 128 LYS C N 1
ATOM 3952 C CA . LYS C 1 93 ? -23.608 78.874 -17.423 1 35.62 128 LYS C CA 1
ATOM 3953 C C . LYS C 1 93 ? -22.963 79.414 -18.709 1 34.56 128 LYS C C 1
ATOM 3954 O O . LYS C 1 93 ? -23.67 79.631 -19.69 1 34.62 128 LYS C O 1
ATOM 3960 N N . PRO C 1 94 ? -21.664 79.746 -18.704 1 34.5 129 PRO C N 1
ATOM 3961 C CA . PRO C 1 94 ? -21.054 80.281 -19.937 1 34.7 129 PRO C CA 1
ATOM 3962 C C . PRO C 1 94 ? -21.063 79.246 -21.063 1 35.98 129 PRO C C 1
ATOM 3963 O O . PRO C 1 94 ? -21.239 78.04 -20.838 1 36.52 129 PRO C O 1
ATOM 3967 N N . GLU C 1 95 ? -20.89 79.728 -22.287 1 35.75 130 GLU C N 1
ATOM 3968 C CA . GLU C 1 95 ? -20.668 78.849 -23.421 1 36.09 130 GLU C CA 1
ATOM 3969 C C . GLU C 1 95 ? -19.216 78.338 -23.285 1 35.5 130 GLU C C 1
ATOM 3970 O O . GLU C 1 95 ? -18.351 79.001 -22.672 1 35.3 130 GLU C O 1
ATOM 3976 N N . ALA C 1 96 ? -18.974 77.129 -23.785 1 34.78 131 ALA C N 1
ATOM 3977 C CA . ALA C 1 96 ? -17.664 76.522 -23.678 1 34.84 131 ALA C CA 1
ATOM 3978 C C . ALA C 1 96 ? -16.603 77.267 -24.508 1 34.66 131 ALA C C 1
ATOM 3979 O O . ALA C 1 96 ? -16.906 77.768 -25.591 1 33.77 131 ALA C O 1
ATOM 3981 N N . PRO C 1 97 ? -15.334 77.313 -24.039 1 34.4 132 PRO C N 1
ATOM 3982 C CA . PRO C 1 97 ? -14.272 77.852 -24.899 1 33.76 132 PRO C CA 1
ATOM 3983 C C . PRO C 1 97 ? -14.033 76.907 -26.089 1 35.58 132 PRO C C 1
ATOM 3984 O O . PRO C 1 97 ? -14.445 75.751 -26.083 1 36 132 PRO C O 1
ATOM 3988 N N . PHE C 1 98 ? -13.402 77.415 -27.143 1 35.91 133 PHE C N 1
ATOM 3989 C CA . PHE C 1 98 ? -13.136 76.657 -28.369 1 36.78 133 PHE C CA 1
ATOM 3990 C C . PHE C 1 98 ? -11.774 77.081 -28.956 1 36.52 133 PHE C C 1
ATOM 3991 O O . PHE C 1 98 ? -11.134 77.974 -28.404 1 35.55 133 PHE C O 1
ATOM 3999 N N . ASP C 1 99 ? -11.336 76.451 -30.075 1 37.98 134 ASP C N 1
ATOM 4000 C CA . ASP C 1 99 ? -10.077 76.769 -30.76 1 38.88 134 ASP C CA 1
ATOM 4001 C C . ASP C 1 99 ? -8.889 76.619 -29.796 1 38.62 134 ASP C C 1
ATOM 4002 O O . ASP C 1 99 ? -7.934 77.399 -29.865 1 39.4 134 ASP C O 1
ATOM 4007 N N . LEU C 1 100 ? -8.947 75.63 -28.883 1 37.03 135 LEU C N 1
ATOM 4008 C CA . LEU C 1 100 ? -7.841 75.362 -27.973 1 36.78 135 LEU C CA 1
ATOM 4009 C C . LEU C 1 100 ? -6.594 74.956 -28.782 1 38.2 135 LEU C C 1
ATOM 4010 O O . LEU C 1 100 ? -6.714 74.253 -29.781 1 39.11 135 LEU C O 1
ATOM 4015 N N . SER C 1 101 ? -5.431 75.512 -28.446 1 38.3 136 SER C N 1
ATOM 4016 C CA . SER C 1 101 ? -4.201 75.258 -29.198 1 38.85 136 SER C CA 1
ATOM 4017 C C . SER C 1 101 ? -3.003 75.255 -28.254 1 35.73 136 SER C C 1
ATOM 4018 O O . SER C 1 101 ? -3.015 75.944 -27.243 1 34.66 136 SER C O 1
ATOM 4021 N N . VAL C 1 102 ? -2.007 74.427 -28.538 1 34.59 137 VAL C N 1
ATOM 4022 C CA . VAL C 1 102 ? -0.768 74.359 -27.762 1 33.78 137 VAL C CA 1
ATOM 4023 C C . VAL C 1 102 ? 0.391 74.436 -28.74 1 34.14 137 VAL C C 1
ATOM 4024 O O . VAL C 1 102 ? 0.38 73.81 -29.819 1 35.18 137 VAL C O 1
ATOM 4028 N N . VAL C 1 103 ? 1.369 75.237 -28.4 1 33.39 138 VAL C N 1
ATOM 4029 C CA . VAL C 1 103 ? 2.566 75.429 -29.206 1 34.6 138 VAL C CA 1
ATOM 4030 C C . VAL C 1 103 ? 3.774 75.239 -28.25 1 34.65 138 VAL C C 1
ATOM 4031 O O . VAL C 1 103 ? 3.703 75.655 -27.104 1 35.21 138 VAL C O 1
ATOM 4035 N N . TYR C 1 104 ? 4.841 74.584 -28.694 1 34.4 139 TYR C N 1
ATOM 4036 C CA . TYR C 1 104 ? 6.053 74.46 -27.897 1 34.92 139 TYR C CA 1
ATOM 4037 C C . TYR C 1 104 ? 7.117 75.422 -28.487 1 36.64 139 TYR C C 1
ATOM 4038 O O . TYR C 1 104 ? 7.393 75.37 -29.675 1 35.69 139 TYR C O 1
ATOM 4047 N N . ARG C 1 105 ? 7.723 76.279 -27.648 1 38.33 140 ARG C N 1
ATOM 4048 C CA . ARG C 1 105 ? 8.759 77.191 -28.135 1 40.31 140 ARG C CA 1
ATOM 4049 C C . ARG C 1 105 ? 10.103 76.729 -27.617 1 42.45 140 ARG C C 1
ATOM 4050 O O . ARG C 1 105 ? 10.284 76.671 -26.415 1 41.47 140 ARG C O 1
ATOM 4058 N N . GLU C 1 106 ? 11.04 76.375 -28.529 1 44.93 141 GLU C N 1
ATOM 4059 C CA . GLU C 1 106 ? 12.383 75.919 -28.179 1 47.65 141 GLU C CA 1
ATOM 4060 C C . GLU C 1 106 ? 13.231 77.004 -27.495 1 50.57 141 GLU C C 1
ATOM 4061 O O . GLU C 1 106 ? 14.062 76.687 -26.629 1 51.88 141 GLU C O 1
ATOM 4067 N N . GLY C 1 107 ? 13.089 78.25 -27.951 1 50.76 142 GLY C N 1
ATOM 4068 C CA . GLY C 1 107 ? 13.863 79.351 -27.397 1 51.14 142 GLY C CA 1
ATOM 4069 C C . GLY C 1 107 ? 13.534 79.627 -25.941 1 50.98 142 GLY C C 1
ATOM 4070 O O . GLY C 1 107 ? 14.429 79.875 -25.134 1 51.81 142 GLY C O 1
ATOM 4071 N N . ALA C 1 108 ? 12.25 79.575 -25.594 1 49.58 143 ALA C N 1
ATOM 4072 C CA . ALA C 1 108 ? 11.796 79.848 -24.239 1 48.59 143 ALA C CA 1
ATOM 4073 C C . ALA C 1 108 ? 11.611 78.602 -23.376 1 48.38 143 ALA C C 1
ATOM 4074 O O . ALA C 1 108 ? 11.365 78.754 -22.179 1 48.86 143 ALA C O 1
ATOM 4076 N N . ASN C 1 109 ? 11.663 77.384 -23.974 1 47.49 144 ASN C N 1
ATOM 4077 C CA . ASN C 1 109 ? 11.44 76.097 -23.294 1 46.47 144 ASN C CA 1
ATOM 4078 C C . ASN C 1 109 ? 10.096 76.12 -22.554 1 43.39 144 ASN C C 1
ATOM 4079 O O . ASN C 1 109 ? 10.032 75.892 -21.345 1 43.34 144 ASN C O 1
ATOM 4084 N N . ASP C 1 110 ? 9.035 76.462 -23.276 1 40.32 145 ASP C N 1
ATOM 4085 C CA . ASP C 1 110 ? 7.711 76.572 -22.695 1 38.2 145 ASP C CA 1
ATOM 4086 C C . ASP C 1 110 ? 6.613 76.172 -23.684 1 35.96 145 ASP C C 1
ATOM 4087 O O . ASP C 1 110 ? 6.838 76.101 -24.887 1 35.77 145 ASP C O 1
ATOM 4092 N N . PHE C 1 111 ? 5.414 75.946 -23.174 1 34.56 146 PHE C N 1
ATOM 4093 C CA . PHE C 1 111 ? 4.236 75.626 -23.954 1 34.04 146 PHE C CA 1
ATOM 4094 C C . PHE C 1 111 ? 3.31 76.808 -23.83 1 33.71 146 PHE C C 1
ATOM 4095 O O . PHE C 1 111 ? 3.104 77.296 -22.723 1 34.44 146 PHE C O 1
ATOM 4103 N N . VAL C 1 112 ? 2.812 77.328 -24.952 1 32.18 147 VAL C N 1
ATOM 4104 C CA . VAL C 1 112 ? 1.889 78.455 -24.91 1 31.39 147 VAL C CA 1
ATOM 4105 C C . VAL C 1 112 ? 0.511 77.864 -25.246 1 29.82 147 VAL C C 1
ATOM 4106 O O . VAL C 1 112 ? 0.331 77.333 -26.339 1 29.1 147 VAL C O 1
ATOM 4110 N N . VAL C 1 113 ? -0.424 77.92 -24.293 1 28.81 148 VAL C N 1
ATOM 4111 C CA . VAL C 1 113 ? -1.772 77.395 -24.443 1 30.08 148 VAL C CA 1
ATOM 4112 C C . VAL C 1 113 ? -2.692 78.559 -24.704 1 30.84 148 VAL C C 1
ATOM 4113 O O . VAL C 1 113 ? -2.716 79.493 -23.903 1 30.96 148 VAL C O 1
ATOM 4117 N N . THR C 1 114 ? -3.421 78.533 -25.822 1 30.48 149 THR C N 1
ATOM 4118 C CA . THR C 1 114 ? -4.34 79.609 -26.165 1 31.09 149 THR C CA 1
ATOM 4119 C C . THR C 1 114 ? -5.715 79.046 -26.499 1 31.58 149 THR C C 1
ATOM 4120 O O . THR C 1 114 ? -5.847 77.861 -26.827 1 32.52 149 THR C O 1
ATOM 4124 N N . PHE C 1 115 ? -6.746 79.876 -26.407 1 30.75 150 PHE C N 1
ATOM 4125 C CA . PHE C 1 115 ? -8.12 79.436 -26.69 1 31.31 150 PHE C CA 1
ATOM 4126 C C . PHE C 1 115 ? -8.983 80.646 -26.925 1 34.14 150 PHE C C 1
ATOM 4127 O O . PHE C 1 115 ? -8.544 81.777 -26.703 1 34.31 150 PHE C O 1
ATOM 4135 N N . ASN C 1 116 ? -10.204 80.414 -27.411 1 35.84 151 ASN C N 1
ATOM 4136 C CA . ASN C 1 116 ? -11.13 81.49 -27.629 1 38.03 151 ASN C CA 1
ATOM 4137 C C . ASN C 1 116 ? -12.434 81.283 -26.87 1 37.62 151 ASN C C 1
ATOM 4138 O O . ASN C 1 116 ? -12.762 80.176 -26.478 1 36.38 151 ASN C O 1
ATOM 4143 N N . THR C 1 117 ? -13.157 82.371 -26.627 1 38.57 152 THR C N 1
ATOM 4144 C CA . THR C 1 117 ? -14.456 82.359 -25.98 1 39.43 152 THR C CA 1
ATOM 4145 C C . THR C 1 117 ? -15.336 83.39 -26.658 1 40.81 152 THR C C 1
ATOM 4146 O O . THR C 1 117 ? -14.882 84.512 -26.922 1 41.8 152 THR C O 1
ATOM 4150 N N . SER C 1 118 ? -16.587 83.031 -26.945 1 40.66 153 SER C N 1
ATOM 4151 C CA . SER C 1 118 ? -17.515 83.993 -27.533 1 41.37 153 SER C CA 1
ATOM 4152 C C . SER C 1 118 ? -17.893 85.113 -26.5 1 40.18 153 SER C C 1
ATOM 4153 O O . SER C 1 118 ? -18.474 86.138 -26.895 1 40.36 153 SER C O 1
ATOM 4156 N N . HIS C 1 119 ? -17.559 84.923 -25.199 1 38.53 154 HIS C N 1
ATOM 4157 C CA . HIS C 1 119 ? -17.86 85.88 -24.135 1 38.37 154 HIS C CA 1
ATOM 4158 C C . HIS C 1 119 ? -17.11 87.205 -24.251 1 40.07 154 HIS C C 1
ATOM 4159 O O . HIS C 1 119 ? -17.586 88.216 -23.74 1 39.18 154 HIS C O 1
ATOM 4166 N N . LEU C 1 120 ? -16.004 87.227 -25.004 1 42.95 155 LEU C N 1
ATOM 4167 C CA . LEU C 1 120 ? -15.226 88.446 -25.247 1 46.12 155 LEU C CA 1
ATOM 4168 C C . LEU C 1 120 ? -15.981 89.459 -26.094 1 48.36 155 LEU C C 1
ATOM 4169 O O . LEU C 1 120 ? -15.657 90.64 -26.042 1 49.52 155 LEU C O 1
ATOM 4174 N N . GLN C 1 121 ? -16.966 89.012 -26.889 1 49.12 156 GLN C N 1
ATOM 4175 C CA . GLN C 1 121 ? -17.78 89.912 -27.71 1 50.64 156 GLN C CA 1
ATOM 4176 C C . GLN C 1 121 ? -19.147 90.204 -27.107 1 50.15 156 GLN C C 1
ATOM 4177 O O . GLN C 1 121 ? -19.966 90.806 -27.771 1 50.98 156 GLN C O 1
ATOM 4183 N N . LYS C 1 122 ? -19.413 89.744 -25.889 1 49.31 157 LYS C N 1
ATOM 4184 C CA . LYS C 1 122 ? -20.677 89.958 -25.215 1 48.5 157 LYS C CA 1
ATOM 4185 C C . LYS C 1 122 ? -20.7 91.292 -24.452 1 49.75 157 LYS C C 1
ATOM 4186 O O . LYS C 1 122 ? -19.68 91.965 -24.299 1 51.01 157 LYS C O 1
ATOM 4192 N N . LYS C 1 123 ? -21.873 91.692 -24.021 1 49.1 158 LYS C N 1
ATOM 4193 C CA . LYS C 1 123 ? -22.075 92.915 -23.283 1 49.31 158 LYS C CA 1
ATOM 4194 C C . LYS C 1 123 ? -22.178 92.621 -21.797 1 49 158 LYS C C 1
ATOM 4195 O O . LYS C 1 123 ? -21.645 93.384 -20.995 1 50.17 158 LYS C O 1
ATOM 4201 N N . TYR C 1 124 ? -22.851 91.523 -21.418 1 47.23 159 TYR C N 1
ATOM 4202 C CA . TYR C 1 124 ? -23.084 91.201 -20.024 1 46.12 159 TYR C CA 1
ATOM 4203 C C . TYR C 1 124 ? -21.998 90.291 -19.408 1 45.4 159 TYR C C 1
ATOM 4204 O O . TYR C 1 124 ? -21.159 90.769 -18.645 1 45.7 159 TYR C O 1
ATOM 4213 N N . VAL C 1 125 ? -22.02 88.987 -19.712 1 44.12 160 VAL C N 1
ATOM 4214 C CA . VAL C 1 125 ? -21.092 88.037 -19.127 1 42.86 160 VAL C CA 1
ATOM 4215 C C . VAL C 1 125 ? -19.787 88.036 -19.922 1 42.61 160 VAL C C 1
ATOM 4216 O O . VAL C 1 125 ? -19.455 87.095 -20.614 1 42.59 160 VAL C O 1
ATOM 4220 N N . LYS C 1 126 ? -19.045 89.105 -19.793 1 42.12 161 LYS C N 1
ATOM 4221 C CA . LYS C 1 126 ? -17.794 89.312 -20.482 1 41.7 161 LYS C CA 1
ATOM 4222 C C . LYS C 1 126 ? -16.615 88.756 -19.662 1 41.45 161 LYS C C 1
ATOM 4223 O O . LYS C 1 126 ? -15.643 88.297 -20.245 1 42.62 161 LYS C O 1
ATOM 4229 N N . VAL C 1 127 ? -16.694 88.813 -18.302 1 40 162 VAL C N 1
ATOM 4230 C CA . VAL C 1 127 ? -15.595 88.436 -17.42 1 39.07 162 VAL C CA 1
ATOM 4231 C C . VAL C 1 127 ? -15.74 87.045 -16.831 1 37.59 162 VAL C C 1
ATOM 4232 O O . VAL C 1 127 ? -16.652 86.777 -16.051 1 37.36 162 VAL C O 1
ATOM 4236 N N . LEU C 1 128 ? -14.852 86.152 -17.238 1 36.28 163 LEU C 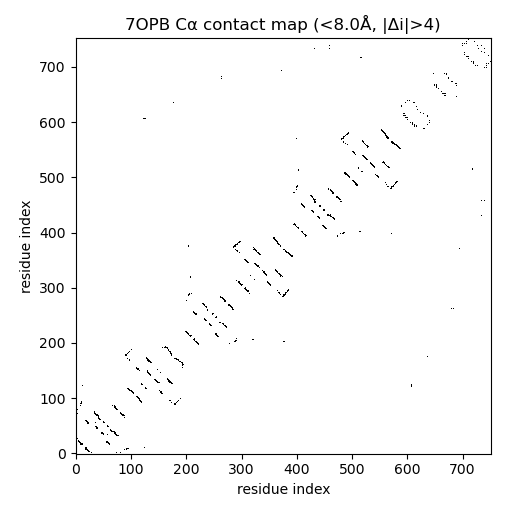N 1
ATOM 4237 C CA . LEU C 1 128 ? -14.864 84.773 -16.784 1 35.08 163 LEU C CA 1
ATOM 4238 C C . LEU C 1 128 ? -13.568 84.385 -16.078 1 34.58 163 LEU C C 1
ATOM 4239 O O . LEU C 1 128 ? -12.526 85.015 -16.254 1 35.03 163 LEU C O 1
ATOM 4244 N N . MET C 1 129 ? -13.627 83.289 -15.337 1 33.75 164 MET C N 1
ATOM 4245 C CA . MET C 1 129 ? -12.436 82.633 -14.841 1 33 164 MET C CA 1
ATOM 4246 C C . MET C 1 129 ? -12.393 81.324 -15.65 1 32.03 164 MET C C 1
ATOM 4247 O O . MET C 1 129 ? -13.401 80.608 -15.752 1 31.73 164 MET C O 1
ATOM 4252 N N . HIS C 1 130 ? -11.236 81.018 -16.236 1 30.56 165 HIS C N 1
ATOM 4253 C CA . HIS C 1 130 ? -11.069 79.787 -16.986 1 29.61 165 HIS C CA 1
ATOM 4254 C C . HIS C 1 130 ? -10.366 78.75 -16.142 1 29.63 165 HIS C C 1
ATOM 4255 O O . HIS C 1 130 ? -9.728 79.076 -15.144 1 28.83 165 HIS C O 1
ATOM 4262 N N . ASP C 1 131 ? -10.519 77.486 -16.523 1 30.77 166 ASP C N 1
ATOM 4263 C CA . ASP C 1 131 ? -9.901 76.357 -15.837 1 31.7 166 ASP C CA 1
ATOM 4264 C C . ASP C 1 131 ? -9.294 75.507 -16.926 1 31.67 166 ASP C C 1
ATOM 4265 O O . ASP C 1 131 ? -10.036 74.877 -17.671 1 32.05 166 ASP C O 1
ATOM 4270 N N . VAL C 1 132 ? -7.959 75.491 -17.021 1 30.91 167 VAL C N 1
ATOM 4271 C CA . VAL C 1 132 ? -7.256 74.674 -17.997 1 31.32 167 VAL C CA 1
ATOM 4272 C C . VAL C 1 132 ? -6.841 73.39 -17.277 1 31.58 167 VAL C C 1
ATOM 4273 O O . VAL C 1 132 ? -6.147 73.456 -16.272 1 31.59 167 VAL C O 1
ATOM 4277 N N . ALA C 1 133 ? -7.318 72.233 -17.734 1 30.46 168 ALA C N 1
ATOM 4278 C CA . ALA C 1 133 ? -6.981 70.96 -17.092 1 29.61 168 ALA C CA 1
ATOM 4279 C C . ALA C 1 133 ? -6.121 70.127 -18.08 1 29.87 168 ALA C C 1
ATOM 4280 O O . ALA C 1 133 ? -6.395 70.12 -19.283 1 29.95 168 ALA C O 1
ATOM 4282 N N . TYR C 1 134 ? -5.078 69.481 -17.578 1 29.33 169 TYR C N 1
ATOM 4283 C CA . TYR C 1 134 ? -4.214 68.667 -18.428 1 30.79 169 TYR C CA 1
ATOM 4284 C C . TYR C 1 134 ? -3.777 67.413 -17.7 1 32.77 169 TYR C C 1
ATOM 4285 O O . TYR C 1 134 ? -3.783 67.37 -16.473 1 33.76 169 TYR C O 1
ATOM 4294 N N . ARG C 1 135 ? -3.471 66.379 -18.437 1 33.37 170 ARG C N 1
ATOM 4295 C CA . ARG C 1 135 ? -3 65.139 -17.846 1 35.37 170 ARG C CA 1
ATOM 4296 C C . ARG C 1 135 ? -2.157 64.38 -18.847 1 37.8 170 ARG C C 1
ATOM 4297 O O . ARG C 1 135 ? -2.292 64.582 -20.055 1 37.06 170 ARG C O 1
ATOM 4305 N N . GLN C 1 136 ? -1.318 63.464 -18.354 1 40.31 171 GLN C N 1
ATOM 4306 C CA . GLN C 1 136 ? -0.613 62.53 -19.209 1 44.26 171 GLN C CA 1
ATOM 4307 C C . GLN C 1 136 ? -1.689 61.548 -19.666 1 48.71 171 GLN C C 1
ATOM 4308 O O . GLN C 1 136 ? -2.436 61.039 -18.829 1 48.05 171 GLN C O 1
ATOM 4314 N N . GLU C 1 137 ? -1.87 61.419 -20.993 1 52.97 172 GLU C N 1
ATOM 4315 C CA . GLU C 1 137 ? -2.883 60.585 -21.64 1 57.48 172 GLU C CA 1
ATOM 4316 C C . GLU C 1 137 ? -3.049 59.188 -20.969 1 61.37 172 GLU C C 1
ATOM 4317 O O . GLU C 1 137 ? -4.191 58.768 -20.774 1 61.82 172 GLU C O 1
ATOM 4323 N N . LYS C 1 138 ? -1.939 58.543 -20.517 1 64.18 173 LYS C N 1
ATOM 4324 C CA . LYS C 1 138 ? -1.944 57.24 -19.83 1 68.09 173 LYS C CA 1
ATOM 4325 C C . LYS C 1 138 ? -2.663 57.207 -18.455 1 69.8 173 LYS C C 1
ATOM 4326 O O . LYS C 1 138 ? -3.014 56.125 -17.964 1 70.06 173 LYS C O 1
ATOM 4332 N N . ASP C 1 139 ? -2.841 58.379 -17.826 1 70.59 174 ASP C N 1
ATOM 4333 C CA . ASP C 1 139 ? -3.421 58.494 -16.493 1 71.42 174 ASP C CA 1
ATOM 4334 C C . ASP C 1 139 ? -4.926 58.644 -16.447 1 72.13 174 ASP C C 1
ATOM 4335 O O . ASP C 1 139 ? -5.535 59.204 -17.358 1 73.01 174 ASP C O 1
ATOM 4340 N N . GLU C 1 140 ? -5.508 58.165 -15.347 1 71.33 175 GLU C N 1
ATOM 4341 C CA . GLU C 1 140 ? -6.921 58.27 -15.025 1 71.24 175 GLU C CA 1
ATOM 4342 C C . GLU C 1 140 ? -7.015 58.967 -13.651 1 69.98 175 GLU C C 1
ATOM 4343 O O . GLU C 1 140 ? -6.307 58.551 -12.719 1 70.57 175 GLU C O 1
ATOM 4349 N N . ASN C 1 141 ? -7.849 59.999 -13.522 1 68.01 176 ASN C N 1
ATOM 4350 C CA . ASN C 1 141 ? -8 60.755 -12.239 1 66.27 176 ASN C CA 1
ATOM 4351 C C . ASN C 1 141 ? -6.674 61.416 -11.817 1 62.07 176 ASN C C 1
ATOM 4352 O O . ASN C 1 141 ? -6.361 61.367 -10.622 1 63.06 176 ASN C O 1
ATOM 4357 N N . LYS C 1 142 ? -5.938 62.006 -12.76 1 56.88 177 LYS C N 1
ATOM 4358 C CA . LYS C 1 142 ? -4.682 62.689 -12.46 1 51.7 177 LYS C CA 1
ATOM 4359 C C . LYS C 1 142 ? -4.566 63.973 -13.271 1 44.83 177 LYS C C 1
ATOM 4360 O O . LYS C 1 142 ? -3.519 64.261 -13.868 1 44.05 177 LYS C O 1
ATOM 4366 N N . TRP C 1 143 ? -5.66 64.721 -13.325 1 40.1 178 TRP C N 1
ATOM 4367 C CA . TRP C 1 143 ? -5.713 65.997 -14.003 1 36.64 178 TRP C CA 1
ATOM 4368 C C . TRP C 1 143 ? -5.077 67.075 -13.12 1 36.04 178 TRP C C 1
ATOM 4369 O O . TRP C 1 143 ? -5.236 67.06 -11.894 1 36.51 178 TRP C O 1
ATOM 4380 N N . THR C 1 144 ? -4.362 68.013 -13.742 1 34.64 179 THR C N 1
ATOM 4381 C CA . THR C 1 144 ? -3.818 69.187 -13.059 1 33.83 179 THR C CA 1
ATOM 4382 C C . THR C 1 144 ? -4.678 70.342 -13.583 1 32.03 179 THR C C 1
ATOM 4383 O O . THR C 1 144 ? -4.849 70.466 -14.783 1 30.94 179 THR C O 1
ATOM 4387 N N . HIS C 1 145 ? -5.235 71.161 -12.692 1 31.57 180 HIS C N 1
ATOM 4388 C CA . HIS C 1 145 ? -6.092 72.289 -13.041 1 31.63 180 HIS C CA 1
ATOM 4389 C C . HIS C 1 145 ? -5.396 73.621 -12.756 1 31.4 180 HIS C C 1
ATOM 4390 O O . HIS C 1 145 ? -4.892 73.838 -11.656 1 31.1 180 HIS C O 1
ATOM 4397 N N . VAL C 1 146 ? -5.464 74.537 -13.707 1 31.4 181 VAL C N 1
ATOM 4398 C CA . VAL C 1 146 ? -4.874 75.867 -13.582 1 32.49 181 VAL C CA 1
ATOM 4399 C C . VAL C 1 146 ? -5.931 76.917 -13.932 1 30.64 181 VAL C C 1
ATOM 4400 O O . VAL C 1 146 ? -6.509 76.86 -14.999 1 29.91 181 VAL C O 1
ATOM 4404 N N . ASN C 1 147 ? -6.121 77.909 -13.065 1 30.2 182 ASN C N 1
ATOM 4405 C CA . ASN C 1 147 ? -7.065 78.99 -13.333 1 30.72 182 ASN C CA 1
ATOM 4406 C C . ASN C 1 147 ? -6.375 80.176 -13.961 1 31.55 182 ASN C C 1
ATOM 4407 O O . ASN C 1 147 ? -5.228 80.481 -13.627 1 31.87 182 ASN C O 1
ATOM 4412 N N . LEU C 1 148 ? -7.104 80.898 -14.806 1 31.28 183 LEU C N 1
ATOM 4413 C CA . LEU C 1 148 ? -6.613 82.132 -15.381 1 31.18 183 LEU C CA 1
ATOM 4414 C C . LEU C 1 148 ? -7.794 83.017 -15.818 1 32.29 183 LEU C C 1
ATOM 4415 O O . LEU C 1 148 ? -8.897 82.523 -16.023 1 30.77 183 LEU C O 1
ATOM 4420 N N . SER C 1 149 ? -7.558 84.322 -15.933 1 34.01 184 SER C N 1
ATOM 4421 C CA . SER C 1 149 ? -8.554 85.299 -16.374 1 36.63 184 SER C CA 1
ATOM 4422 C C . SER C 1 149 ? -8.409 85.674 -17.871 1 37.25 184 SER C C 1
ATOM 4423 O O . SER C 1 149 ? -9.309 86.29 -18.44 1 37.77 184 SER C O 1
ATOM 4426 N N . SER C 1 150 ? -7.252 85.386 -18.478 1 36.45 185 SER C N 1
ATOM 4427 C CA . SER C 1 150 ? -7.02 85.693 -19.887 1 35.06 185 SER C CA 1
ATOM 4428 C C . SER C 1 150 ? -7.191 84.406 -20.736 1 34.03 185 SER C C 1
ATOM 4429 O O . SER C 1 150 ? -7.643 83.389 -20.232 1 33.65 185 SER C O 1
ATOM 4432 N N . THR C 1 151 ? -6.883 84.46 -22.033 1 33.95 186 THR C N 1
ATOM 4433 C CA . THR C 1 151 ? -7.013 83.299 -22.921 1 34.2 186 THR C CA 1
ATOM 4434 C C . THR C 1 151 ? -5.647 82.744 -23.341 1 33.35 186 THR C C 1
ATOM 4435 O O . THR C 1 151 ? -5.543 82.049 -24.337 1 32.32 186 THR C O 1
ATOM 4439 N N . LYS C 1 152 ? -4.601 83.032 -22.55 1 32.85 187 LYS C N 1
ATOM 4440 C CA . LYS C 1 152 ? -3.258 82.577 -22.801 1 32.31 187 LYS C CA 1
ATOM 4441 C C . LYS C 1 152 ? -2.599 82.112 -21.479 1 31.91 187 LYS C C 1
ATOM 4442 O O . LYS C 1 152 ? -2.49 82.889 -20.546 1 32.02 187 LYS C O 1
ATOM 4448 N N . LEU C 1 153 ? -2.15 80.863 -21.425 1 31.41 188 LEU C N 1
ATOM 4449 C CA . LEU C 1 153 ? -1.457 80.253 -20.289 1 31.66 188 LEU C CA 1
ATOM 4450 C C . LEU C 1 153 ? -0.087 79.759 -20.785 1 33.65 188 LEU C C 1
ATOM 4451 O O . LEU C 1 153 ? -0.009 79.139 -21.839 1 34.04 188 LEU C O 1
ATOM 4456 N N . THR C 1 154 ? 0.98 80.041 -20.051 1 34.69 189 THR C N 1
ATOM 4457 C CA . THR C 1 154 ? 2.299 79.528 -20.378 1 37.12 189 THR C CA 1
ATOM 4458 C C . THR C 1 154 ? 2.656 78.425 -19.361 1 38.59 189 THR C C 1
ATOM 4459 O O . THR C 1 154 ? 2.607 78.675 -18.176 1 38.91 189 THR C O 1
ATOM 4463 N N . LEU C 1 155 ? 2.977 77.213 -19.825 1 39.22 190 LEU C N 1
ATOM 4464 C CA . LEU C 1 155 ? 3.424 76.08 -18.998 1 39.67 190 LEU C CA 1
ATOM 4465 C C . LEU C 1 155 ? 4.905 75.876 -19.27 1 40.67 190 LEU C C 1
ATOM 4466 O O . LEU C 1 155 ? 5.32 75.882 -20.425 1 40.88 190 LEU C O 1
ATOM 4471 N N . LEU C 1 156 ? 5.724 75.747 -18.237 1 41.25 191 LEU C N 1
ATOM 4472 C CA . LEU C 1 156 ? 7.157 75.532 -18.402 1 42.01 191 LEU C CA 1
ATOM 4473 C C . LEU C 1 156 ? 7.437 74.095 -18.775 1 42.12 191 LEU C C 1
ATOM 4474 O O . LEU C 1 156 ? 6.774 73.193 -18.277 1 41.37 191 LEU C O 1
ATOM 4479 N N . GLN C 1 157 ? 8.408 73.878 -19.682 1 42.94 192 GLN C N 1
ATOM 4480 C CA . GLN C 1 157 ? 8.777 72.541 -20.15 1 43.55 192 GLN C CA 1
ATOM 4481 C C . GLN C 1 157 ? 9.172 71.62 -18.989 1 44.55 192 GLN C C 1
ATOM 4482 O O . GLN C 1 157 ? 8.747 70.46 -18.961 1 44.22 192 GLN C O 1
ATOM 4488 N N . ARG C 1 158 ? 9.933 72.15 -18.003 1 45.33 193 ARG C N 1
ATOM 4489 C CA . ARG C 1 158 ? 10.362 71.378 -16.834 1 46.48 193 ARG C CA 1
ATOM 4490 C C . ARG C 1 158 ? 9.231 70.946 -15.884 1 47.75 193 ARG C C 1
ATOM 4491 O O . ARG C 1 158 ? 9.469 70.102 -15.018 1 49.9 193 ARG C O 1
ATOM 4499 N N . LYS C 1 159 ? 8.039 71.52 -16.001 1 46.74 194 LYS C N 1
ATOM 4500 C CA . LYS C 1 159 ? 6.918 71.152 -15.126 1 46.74 194 LYS C CA 1
ATOM 4501 C C . LYS C 1 159 ? 6.059 69.989 -15.652 1 45.68 194 LYS C C 1
ATOM 4502 O O . LYS C 1 159 ? 5.091 69.59 -14.999 1 45.36 194 LYS C O 1
ATOM 4508 N N . LEU C 1 160 ? 6.397 69.468 -16.842 1 44.6 195 LEU C N 1
ATOM 4509 C CA . LEU C 1 160 ? 5.692 68.367 -17.487 1 43.55 195 LEU C CA 1
ATOM 4510 C C . LEU C 1 160 ? 6.673 67.234 -17.714 1 43.26 195 LEU C C 1
ATOM 4511 O O . LEU C 1 160 ? 7.869 67.489 -17.842 1 44.07 195 LEU C O 1
ATOM 4516 N N . GLN C 1 161 ? 6.189 65.991 -17.808 1 42.65 196 GLN C N 1
ATOM 4517 C CA . GLN C 1 161 ? 7.063 64.859 -18.114 1 42.84 196 GLN C CA 1
ATOM 4518 C C . GLN C 1 161 ? 7.633 64.955 -19.525 1 42.88 196 GLN C C 1
ATOM 4519 O O . GLN C 1 161 ? 6.921 65.331 -20.45 1 43.71 196 GLN C O 1
ATOM 4525 N N . PRO C 1 162 ? 8.914 64.601 -19.721 1 42.96 197 PRO C N 1
ATOM 4526 C CA . PRO C 1 162 ? 9.482 64.619 -21.081 1 43.02 197 PRO C CA 1
ATOM 4527 C C . PRO C 1 162 ? 9.01 63.433 -21.937 1 43.48 197 PRO C C 1
ATOM 4528 O O . PRO C 1 162 ? 8.615 62.397 -21.388 1 44.58 197 PRO C O 1
ATOM 4532 N N . ALA C 1 163 ? 9.023 63.603 -23.283 1 42.26 198 ALA C N 1
ATOM 4533 C CA . ALA C 1 163 ? 8.638 62.599 -24.29 1 41.58 198 ALA C CA 1
ATOM 4534 C C . ALA C 1 163 ? 7.305 61.906 -23.982 1 40.73 198 ALA C C 1
ATOM 4535 O O . ALA C 1 163 ? 7.188 60.676 -24.054 1 42.17 198 ALA C O 1
ATOM 4537 N N . ALA C 1 164 ? 6.308 62.69 -23.625 1 38.33 199 ALA C N 1
ATOM 4538 C CA . ALA C 1 164 ? 5.019 62.163 -23.187 1 36.75 199 ALA C CA 1
ATOM 4539 C C . ALA C 1 164 ? 3.836 62.807 -23.912 1 35.34 199 ALA C C 1
ATOM 4540 O O . ALA C 1 164 ? 3.868 63.988 -24.196 1 35.84 199 ALA C O 1
ATOM 4542 N N . MET C 1 165 ? 2.77 62.044 -24.11 1 33.8 200 MET C N 1
ATOM 4543 C CA . MET C 1 165 ? 1.511 62.481 -24.668 1 33.94 200 MET C CA 1
ATOM 4544 C C . MET C 1 165 ? 0.663 63.09 -23.575 1 34.72 200 MET C C 1
ATOM 4545 O O . MET C 1 165 ? 0.412 62.463 -22.534 1 35.38 200 MET C O 1
ATOM 4550 N N . TYR C 1 166 ? 0.189 64.318 -23.816 1 33.24 201 TYR C N 1
ATOM 4551 C CA . TYR C 1 166 ? -0.668 65.022 -22.899 1 31.76 201 TYR C CA 1
ATOM 4552 C C . TYR C 1 166 ? -1.998 65.328 -23.553 1 30.99 201 TYR C C 1
ATOM 4553 O O . TYR C 1 166 ? -2.079 65.478 -24.763 1 30.53 201 TYR C O 1
ATOM 4562 N N . GLU C 1 167 ? -3.037 65.418 -22.745 1 30.72 202 GLU C N 1
ATOM 4563 C CA . GLU C 1 167 ? -4.37 65.831 -23.137 1 30.99 202 GLU C CA 1
ATOM 4564 C C . GLU C 1 167 ? -4.658 67.106 -22.37 1 31.91 202 GLU C C 1
ATOM 4565 O O . GLU C 1 167 ? -4.342 67.18 -21.196 1 31.68 202 GLU C O 1
ATOM 4571 N N . ILE C 1 168 ? -5.214 68.128 -23.029 1 31.89 203 ILE C N 1
ATOM 4572 C CA . ILE C 1 168 ? -5.526 69.377 -22.371 1 31.26 203 ILE C CA 1
ATOM 4573 C C . ILE C 1 168 ? -6.912 69.868 -22.816 1 30.31 203 ILE C C 1
ATOM 4574 O O . ILE C 1 168 ? -7.317 69.626 -23.936 1 29.63 203 ILE C O 1
ATOM 4579 N N . LYS C 1 169 ? -7.672 70.464 -21.899 1 30.09 204 LYS C N 1
ATOM 4580 C CA . LYS C 1 169 ? -9.012 70.981 -22.196 1 29.93 204 LYS C CA 1
ATOM 4581 C C . LYS C 1 169 ? -9.287 72.199 -21.313 1 29.54 204 LYS C C 1
ATOM 4582 O O . LYS C 1 169 ? -8.55 72.444 -20.364 1 30.17 204 LYS C O 1
ATOM 4588 N N . VAL C 1 170 ? -10.3 73.012 -21.654 1 28.83 205 VAL C N 1
ATOM 4589 C CA . VAL C 1 170 ? -10.576 74.236 -20.907 1 28.47 205 VAL C CA 1
ATOM 4590 C C . VAL C 1 170 ? -12.087 74.468 -20.736 1 29.14 205 VAL C C 1
ATOM 4591 O O . VAL C 1 170 ? -12.873 74.07 -21.585 1 29.62 205 VAL C O 1
ATOM 4595 N N . ARG C 1 171 ? -12.49 75.05 -19.599 1 28.72 206 ARG C N 1
ATOM 4596 C CA . ARG C 1 171 ? -13.871 75.419 -19.295 1 28.56 206 ARG C CA 1
ATOM 4597 C C . ARG C 1 171 ? -13.875 76.807 -18.596 1 29.55 206 ARG C C 1
ATOM 4598 O O . ARG C 1 171 ? -12.822 77.296 -18.196 1 29.9 206 ARG C O 1
ATOM 4606 N N . SER C 1 172 ? -15.046 77.452 -18.483 1 29.52 207 SER C N 1
ATOM 4607 C CA . SER C 1 172 ? -15.158 78.799 -17.924 1 29.85 207 SER C CA 1
ATOM 4608 C C . SER C 1 172 ? -16.314 78.919 -16.929 1 30.45 207 SER C C 1
ATOM 4609 O O . SER C 1 172 ? -17.299 78.227 -17.045 1 29.84 207 SER C O 1
ATOM 4612 N N . ILE C 1 173 ? -16.197 79.836 -15.995 1 32.02 208 ILE C N 1
ATOM 4613 C CA . ILE C 1 173 ? -17.212 80.126 -14.986 1 32.37 208 ILE C CA 1
ATOM 4614 C C . ILE C 1 173 ? -17.337 81.663 -14.885 1 32.65 208 ILE C C 1
ATOM 4615 O O . ILE C 1 173 ? -16.339 82.354 -15.065 1 32.33 208 ILE C O 1
ATOM 4620 N N . PRO C 1 174 ? -18.543 82.239 -14.66 1 33.91 209 PRO C N 1
ATOM 4621 C CA . PRO C 1 174 ? -18.632 83.708 -14.521 1 35.7 209 PRO C CA 1
ATOM 4622 C C . PRO C 1 174 ? -17.876 84.184 -13.266 1 39.55 209 PRO C C 1
ATOM 4623 O O . PRO C 1 174 ? -17.902 83.516 -12.219 1 40.01 209 PRO C O 1
ATOM 4627 N N . ASP C 1 175 ? -17.141 85.296 -13.379 1 41.94 210 ASP C N 1
ATOM 4628 C CA . ASP C 1 175 ? -16.311 85.77 -12.274 1 44.58 210 ASP C CA 1
ATOM 4629 C C . ASP C 1 175 ? -16.297 87.308 -12.147 1 48.24 210 ASP C C 1
ATOM 4630 O O . ASP C 1 175 ? -15.223 87.943 -12.23 1 50.92 210 ASP C O 1
ATOM 4635 N N . HIS C 1 176 ? -17.452 87.902 -11.892 1 47.54 211 HIS C N 1
ATOM 4636 C CA . HIS C 1 176 ? -17.536 89.356 -11.864 1 47.48 211 HIS C CA 1
ATOM 4637 C C . HIS C 1 176 ? -18.872 89.687 -11.175 1 45.97 211 HIS C C 1
ATOM 4638 O O . HIS C 1 176 ? -19.096 89.21 -10.057 1 46.62 211 HIS C O 1
ATOM 4645 N N . TYR C 1 177 ? -19.753 90.47 -11.805 1 44.21 212 TYR C N 1
ATOM 4646 C CA . TYR C 1 177 ? -21.063 90.742 -11.245 1 42.94 212 TYR C CA 1
ATOM 4647 C C . TYR C 1 177 ? -21.889 89.427 -11.326 1 42.1 212 TYR C C 1
ATOM 4648 O O . TYR C 1 177 ? -22.604 89.076 -10.391 1 41.97 212 TYR C O 1
ATOM 4657 N N . PHE C 1 178 ? -21.781 88.716 -12.464 1 41.4 213 PHE C N 1
ATOM 4658 C CA . PHE C 1 178 ? -22.494 87.48 -12.739 1 40.05 213 PHE C CA 1
ATOM 4659 C C . PHE C 1 178 ? -21.83 86.319 -12.04 1 39.68 213 PHE C C 1
ATOM 4660 O O . PHE C 1 178 ? -20.617 86.263 -11.949 1 39.85 213 PHE C O 1
ATOM 4668 N N . LYS C 1 179 ? -22.634 85.416 -11.512 1 39.09 214 LYS C N 1
ATOM 4669 C CA . LYS C 1 179 ? -22.191 84.199 -10.873 1 40 214 LYS C CA 1
ATOM 4670 C C . LYS C 1 179 ? -22.882 83.028 -11.576 1 40.12 214 LYS C C 1
ATOM 4671 O O . LYS C 1 179 ? -23.855 83.238 -12.296 1 40.94 214 LYS C O 1
ATOM 4677 N N . GLY C 1 180 ? -22.415 81.811 -11.344 1 39.47 215 GLY C N 1
ATOM 4678 C CA . GLY C 1 180 ? -23.047 80.643 -11.929 1 39.43 215 GLY C CA 1
ATOM 4679 C C . GLY C 1 180 ? -22.257 79.362 -11.898 1 39.34 215 GLY C C 1
ATOM 4680 O O . GLY C 1 180 ? -21.615 79.034 -10.902 1 40.32 215 GLY C O 1
ATOM 4681 N N . PHE C 1 181 ? -22.3 78.643 -13.013 1 37.73 216 PHE C N 1
ATOM 4682 C CA . PHE C 1 181 ? -21.75 77.313 -13.134 1 37.56 216 PHE C CA 1
ATOM 4683 C C . PHE C 1 181 ? -20.651 77.2 -14.17 1 36.72 216 PHE C C 1
ATOM 4684 O O . PHE C 1 181 ? -20.552 78.033 -15.068 1 36.68 216 PHE C O 1
ATOM 4692 N N . TRP C 1 182 ? -19.856 76.127 -14.08 1 35.76 217 TRP C N 1
ATOM 4693 C CA . TRP C 1 182 ? -18.827 75.843 -15.077 1 35.55 217 TRP C CA 1
ATOM 4694 C C . TRP C 1 182 ? -19.513 75.498 -16.407 1 36.2 217 TRP C C 1
ATOM 4695 O O . TRP C 1 182 ? -20.517 74.763 -16.46 1 37.04 217 TRP C O 1
ATOM 4706 N N . SER C 1 183 ? -18.94 75.996 -17.487 1 35.39 218 SER C N 1
ATOM 4707 C CA . SER C 1 183 ? -19.407 75.679 -18.82 1 35.01 218 SER C CA 1
ATOM 4708 C C . SER C 1 183 ? -19.07 74.201 -19.094 1 34.91 218 SER C C 1
ATOM 4709 O O . SER C 1 183 ? -18.352 73.556 -18.306 1 35.14 218 SER C O 1
ATOM 4712 N N . GLU C 1 184 ? -19.504 73.686 -20.25 1 34.03 219 GLU C N 1
ATOM 4713 C CA . GLU C 1 184 ? -19.043 72.389 -20.703 1 34.4 219 GLU C CA 1
ATOM 4714 C C . GLU C 1 184 ? -17.518 72.529 -21.027 1 34.24 219 GLU C C 1
ATOM 4715 O O . GLU C 1 184 ? -17.002 73.654 -21.181 1 34.18 219 GLU C O 1
ATOM 4721 N N . TRP C 1 185 ? -16.804 71.403 -21.073 1 33.44 220 TRP C N 1
ATOM 4722 C CA . TRP C 1 185 ? -15.396 71.449 -21.455 1 32.81 220 TRP C CA 1
ATOM 4723 C C . TRP C 1 185 ? -15.335 71.692 -22.958 1 33.44 220 TRP C C 1
ATOM 4724 O O . TRP C 1 185 ? -16.199 71.251 -23.715 1 33.3 220 TRP C O 1
ATOM 4735 N N . SER C 1 186 ? -14.267 72.341 -23.399 1 33.66 221 SER C N 1
ATOM 4736 C CA . SER C 1 186 ? -13.954 72.462 -24.802 1 34.62 221 SER C CA 1
ATOM 4737 C C . SER C 1 186 ? -13.538 71.04 -25.285 1 36.91 221 SER C C 1
ATOM 4738 O O . SER C 1 186 ? -13.123 70.217 -24.448 1 37.16 221 SER C O 1
ATOM 4741 N N . PRO C 1 187 ? -13.495 70.755 -26.605 1 37.96 222 PRO C N 1
ATOM 4742 C CA . PRO C 1 187 ? -12.847 69.504 -27.047 1 39.03 222 PRO C CA 1
ATOM 4743 C C . PRO C 1 187 ? -11.383 69.434 -26.542 1 39.37 222 PRO C C 1
ATOM 4744 O O . PRO C 1 187 ? -10.751 70.447 -26.276 1 39.83 222 PRO C O 1
ATOM 4748 N N . SER C 1 188 ? -10.87 68.231 -26.361 1 39.38 223 SER C N 1
ATOM 4749 C CA . SER C 1 188 ? -9.507 68.022 -25.896 1 38.81 223 SER C CA 1
ATOM 4750 C C . SER C 1 188 ? -8.508 68.209 -27.024 1 38.44 223 SER C C 1
ATOM 4751 O O . SER C 1 188 ? -8.774 67.859 -28.168 1 39.3 223 SER C O 1
ATOM 4754 N N . TYR C 1 189 ? -7.37 68.778 -26.697 1 37.21 224 TYR C N 1
ATOM 4755 C CA . TYR C 1 189 ? -6.242 68.959 -27.593 1 36.51 224 TYR C CA 1
ATOM 4756 C C . TYR C 1 189 ? -5.137 67.973 -27.09 1 34.65 224 TYR C C 1
ATOM 4757 O O . TYR C 1 189 ? -4.99 67.793 -25.891 1 34.6 224 TYR C O 1
ATOM 4766 N N . TYR C 1 190 ? -4.396 67.358 -27.984 1 33.55 225 TYR C N 1
ATOM 4767 C CA . TYR C 1 190 ? -3.353 66.388 -27.679 1 34.62 225 TYR C CA 1
ATOM 4768 C C . TYR C 1 190 ? -1.997 66.859 -28.205 1 33.15 225 TYR C C 1
ATOM 4769 O O . TYR C 1 190 ? -1.908 67.321 -29.324 1 32.83 225 TYR C O 1
ATOM 4778 N N . PHE C 1 191 ? -0.953 66.744 -27.394 1 31.96 226 PHE C N 1
ATOM 4779 C CA . PHE C 1 191 ? 0.38 67.149 -27.78 1 31.43 226 PHE C CA 1
ATOM 4780 C C . PHE C 1 191 ? 1.412 66.263 -27.127 1 32.28 226 PHE C C 1
ATOM 4781 O O . PHE C 1 191 ? 1.134 65.626 -26.113 1 32.21 226 PHE C O 1
ATOM 4789 N N A ARG C 1 192 ? 2.62 66.234 -27.695 0.5 32.39 227 ARG C N 1
ATOM 4790 N N B ARG C 1 192 ? 2.623 66.22 -27.699 0.5 32.29 227 ARG C N 1
ATOM 4791 C CA A ARG C 1 192 ? 3.702 65.45 -27.146 0.5 33.41 227 ARG C CA 1
ATOM 4792 C CA B ARG C 1 192 ? 3.703 65.438 -27.133 0.5 33.21 227 ARG C CA 1
ATOM 4793 C C A ARG C 1 192 ? 4.803 66.393 -26.682 0.5 34.61 227 ARG C C 1
ATOM 4794 C C B ARG C 1 192 ? 4.8 66.388 -26.678 0.5 34.53 227 ARG C C 1
ATOM 4795 O O A ARG C 1 192 ? 5.177 67.309 -27.416 0.5 35.02 227 ARG C O 1
ATOM 4796 O O B ARG C 1 192 ? 5.171 67.303 -27.415 0.5 34.94 227 ARG C O 1
ATOM 4811 N N . THR C 1 193 ? 5.308 66.19 -25.465 1 34.83 228 THR C N 1
ATOM 4812 C CA . THR C 1 193 ? 6.367 67.034 -24.932 1 36.21 228 THR C CA 1
ATOM 4813 C C . THR C 1 193 ? 7.693 66.593 -25.561 1 40.33 228 THR C C 1
ATOM 4814 O O . THR C 1 193 ? 7.854 65.421 -25.944 1 39.79 228 THR C O 1
ATOM 4818 N N . PRO C 1 194 ? 8.674 67.515 -25.667 1 44 229 PRO C N 1
ATOM 4819 C CA . PRO C 1 194 ? 9.955 67.138 -26.27 1 46.68 229 PRO C CA 1
ATOM 4820 C C . PRO C 1 194 ? 10.758 66.148 -25.44 1 51.92 229 PRO C C 1
ATOM 4821 O O . PRO C 1 194 ? 10.574 66.013 -24.221 1 52.32 229 PRO C O 1
ATOM 4825 N N . GLU C 1 195 ? 11.665 65.455 -26.114 1 55.66 230 GLU C N 1
ATOM 4826 C CA . GLU C 1 195 ? 12.587 64.554 -25.445 1 60.64 230 GLU C CA 1
ATOM 4827 C C . GLU C 1 195 ? 13.605 65.463 -24.714 1 65.18 230 GLU C C 1
ATOM 4828 O O . GLU C 1 195 ? 13.908 66.559 -25.213 1 65.98 230 GLU C O 1
ATOM 4834 N N . ILE C 1 196 ? 14.071 65.06 -23.519 1 67.93 231 ILE C N 1
ATOM 4835 C CA . ILE C 1 196 ? 15.017 65.898 -22.771 1 70.6 231 ILE C CA 1
ATOM 4836 C C . ILE C 1 196 ? 16.46 65.375 -22.894 1 71.8 231 ILE C C 1
ATOM 4837 O O . ILE C 1 196 ? 17.248 65.929 -23.667 1 72.47 231 ILE C O 1
ATOM 4842 N N . SER D 2 1 ? -24.12 33.469 28.763 1 109.39 1 SER D N 1
ATOM 4843 C CA . SER D 2 1 ? -23.647 33.885 27.439 1 109.81 1 SER D CA 1
ATOM 4844 C C . SER D 2 1 ? -24.766 34.231 26.436 1 108.88 1 SER D C 1
ATOM 4845 O O . SER D 2 1 ? -25.647 33.413 26.166 1 108.95 1 SER D O 1
ATOM 4848 N N . VAL D 2 2 ? -24.677 35.435 25.85 1 107.84 2 VAL D N 1
ATOM 4849 C CA . VAL D 2 2 ? -25.62 35.94 24.852 1 107.29 2 VAL D CA 1
ATOM 4850 C C . VAL D 2 2 ? -25.544 35.119 23.562 1 106.4 2 VAL D C 1
ATOM 4851 O O . VAL D 2 2 ? -26.57 34.804 22.967 1 106.58 2 VAL D O 1
ATOM 4855 N N . ILE D 2 3 ? -24.34 34.72 23.168 1 105.37 3 ILE D N 1
ATOM 4856 C CA . ILE D 2 3 ? -24.112 33.937 21.961 1 104.9 3 ILE D CA 1
ATOM 4857 C C . ILE D 2 3 ? -24.786 32.57 22.046 1 103.95 3 ILE D C 1
ATOM 4858 O O . ILE D 2 3 ? -25.46 32.152 21.103 1 103.74 3 ILE D O 1
ATOM 4863 N N . GLU D 2 4 ? -24.649 31.894 23.194 1 103.16 4 GLU D N 1
ATOM 4864 C CA . GLU D 2 4 ? -25.291 30.59 23.385 1 102.39 4 GLU D CA 1
ATOM 4865 C C . GLU D 2 4 ? -26.811 30.71 23.433 1 99.6 4 GLU D C 1
ATOM 4866 O O . GLU D 2 4 ? -27.506 29.787 23.02 1 99.8 4 GLU D O 1
ATOM 4872 N N . LYS D 2 5 ? -27.321 31.809 23.987 1 97 5 LYS D N 1
ATOM 4873 C CA . LYS D 2 5 ? -28.793 32.025 24.023 1 95.07 5 LYS D CA 1
ATOM 4874 C C . LYS D 2 5 ? -29.297 32.102 22.586 1 92.92 5 LYS D C 1
ATOM 4875 O O . LYS D 2 5 ? -30.266 31.429 22.265 1 92.67 5 LYS D O 1
ATOM 4881 N N . LEU D 2 6 ? -28.583 32.835 21.747 1 91.31 6 LEU D N 1
ATOM 4882 C CA . LEU D 2 6 ? -29.011 33.039 20.348 1 90.27 6 LEU D CA 1
ATOM 4883 C C . LEU D 2 6 ? -28.964 31.748 19.531 1 89.73 6 LEU D C 1
ATOM 4884 O O . LEU D 2 6 ? -29.797 31.601 18.641 1 89.59 6 LEU D O 1
ATOM 4889 N N . ARG D 2 7 ? -28.024 30.85 19.819 1 89.31 7 ARG D N 1
ATOM 4890 C CA . ARG D 2 7 ? -27.902 29.605 19.022 1 89.25 7 ARG D CA 1
ATOM 4891 C C . ARG D 2 7 ? -28.99 28.651 19.491 1 87.83 7 ARG D C 1
ATOM 4892 O O . ARG D 2 7 ? -29.45 27.836 18.686 1 87.86 7 ARG D O 1
ATOM 4900 N N . LYS D 2 8 ? -29.41 28.807 20.74 1 86.49 8 LYS D N 1
ATOM 4901 C CA . LYS D 2 8 ? -30.495 27.988 21.267 1 85.77 8 LYS D CA 1
ATOM 4902 C C . LYS D 2 8 ? -31.816 28.429 20.64 1 84.75 8 LYS D C 1
ATOM 4903 O O . LYS D 2 8 ? -32.622 27.58 20.259 1 84.73 8 LYS D O 1
ATOM 4909 N N . LEU D 2 9 ? -32.025 29.758 20.525 1 83.66 9 LEU D N 1
ATOM 4910 C CA . LEU D 2 9 ? -33.235 30.336 19.952 1 83.05 9 LEU D CA 1
ATOM 4911 C C . LEU D 2 9 ? -33.366 30.02 18.464 1 83.04 9 LEU D C 1
ATOM 4912 O O . LEU D 2 9 ? -34.463 29.731 18.003 1 82.67 9 LEU D O 1
ATOM 4917 N N . GLU D 2 10 ? -32.25 30.049 17.717 1 83.37 10 GLU D N 1
ATOM 4918 C CA . GLU D 2 10 ? -32.247 29.728 16.29 1 84.14 10 GLU D CA 1
ATOM 4919 C C . GLU D 2 10 ? -32.731 28.289 16.072 1 84.46 10 GLU D C 1
ATOM 4920 O O . GLU D 2 10 ? -33.563 28.052 15.197 1 85.15 10 GLU D O 1
ATOM 4926 N N . LYS D 2 11 ? -32.232 27.342 16.885 1 83.62 11 LYS D N 1
ATOM 4927 C CA . LYS D 2 11 ? -32.625 25.944 16.796 1 83.54 11 LYS D CA 1
ATOM 4928 C C . LYS D 2 11 ? -34.096 25.759 17.144 1 82.45 11 LYS D C 1
ATOM 4929 O O . LYS D 2 11 ? -34.79 24.992 16.478 1 82.85 11 LYS D O 1
ATOM 4935 N N . GLN D 2 12 ? -34.583 26.467 18.173 1 80.95 12 GLN D N 1
ATOM 4936 C CA . GLN D 2 12 ? -35.978 26.384 18.592 1 80.1 12 GLN D CA 1
ATOM 4937 C C . GLN D 2 12 ? -36.898 26.921 17.501 1 78.85 12 GLN D C 1
ATOM 4938 O O . GLN D 2 12 ? -37.947 26.333 17.247 1 78.79 12 GLN D O 1
ATOM 4944 N N . ALA D 2 13 ? -36.489 28.01 16.83 1 77.98 13 ALA D N 1
ATOM 4945 C CA . ALA D 2 13 ? -37.265 28.61 15.746 1 77.85 13 ALA D CA 1
ATOM 4946 C C . ALA D 2 13 ? -37.293 27.709 14.514 1 77.88 13 ALA D C 1
ATOM 4947 O O . ALA D 2 13 ? -38.296 27.691 13.813 1 78 13 ALA D O 1
ATOM 4949 N N . ARG D 2 14 ? -36.218 26.948 14.257 1 77.86 14 ARG D N 1
ATOM 4950 C CA . ARG D 2 14 ? -36.174 26.004 13.136 1 78.36 14 ARG D CA 1
ATOM 4951 C C . ARG D 2 14 ? -37.189 24.898 13.386 1 78.85 14 ARG D C 1
ATOM 4952 O O . ARG D 2 14 ? -37.952 24.546 12.487 1 79.25 14 ARG D O 1
ATOM 4960 N N . LYS D 2 15 ? -37.218 24.382 14.625 1 78.83 15 LYS D N 1
ATOM 4961 C CA . LYS D 2 15 ? -38.113 23.326 15.073 1 79.6 15 LYS D CA 1
ATOM 4962 C C . LYS D 2 15 ? -39.576 23.774 15.022 1 79.43 15 LYS D C 1
ATOM 4963 O O . LYS D 2 15 ? -40.453 23.001 14.634 1 80.02 15 LYS D O 1
ATOM 4969 N N . GLN D 2 16 ? -39.833 25.023 15.384 1 78.57 16 GLN D N 1
ATOM 4970 C CA . GLN D 2 16 ? -41.182 25.586 15.341 1 78.33 16 GLN D CA 1
ATOM 4971 C C . GLN D 2 16 ? -41.623 26.095 13.947 1 77.97 16 GLN D C 1
ATOM 4972 O O . GLN D 2 16 ? -42.775 26.492 13.787 1 78.52 16 GLN D O 1
ATOM 4978 N N . GLY D 2 17 ? -40.722 26.08 12.966 1 76.96 17 GLY D N 1
ATOM 4979 C CA . GLY D 2 17 ? -41.016 26.515 11.606 1 76.17 17 GLY D CA 1
ATOM 4980 C C . GLY D 2 17 ? -41.116 28.019 11.43 1 74.97 17 GLY D C 1
ATOM 4981 O O . GLY D 2 17 ? -41.794 28.49 10.511 1 75.38 17 GLY D O 1
ATOM 4982 N N . ASP D 2 18 ? -40.449 28.798 12.297 1 73.16 18 ASP D N 1
ATOM 4983 C CA . ASP D 2 18 ? -40.489 30.257 12.199 1 71.88 18 ASP D CA 1
ATOM 4984 C C . ASP D 2 18 ? -39.237 30.777 11.495 1 70.95 18 ASP D C 1
ATOM 4985 O O . ASP D 2 18 ? -38.246 31.1 12.146 1 70.76 18 ASP D O 1
ATOM 4990 N N . GLU D 2 19 ? -39.299 30.877 10.161 1 70.03 19 GLU D N 1
ATOM 4991 C CA . GLU D 2 19 ? -38.189 31.305 9.32 1 69.18 19 GLU D CA 1
ATOM 4992 C C . GLU D 2 19 ? -37.743 32.754 9.574 1 67.11 19 GLU D C 1
ATOM 4993 O O . GLU D 2 19 ? -36.557 33.045 9.404 1 67.5 19 GLU D O 1
ATOM 4999 N N . VAL D 2 20 ? -38.66 33.648 10 1 64.83 20 VAL D N 1
ATOM 5000 C CA . VAL D 2 20 ? -38.298 35.033 10.296 1 62.96 20 VAL D CA 1
ATOM 5001 C C . VAL D 2 20 ? -37.415 35.068 11.53 1 61.69 20 VAL D C 1
ATOM 5002 O O . VAL D 2 20 ? -36.399 35.756 11.534 1 61.1 20 VAL D O 1
ATOM 5006 N N . LEU D 2 21 ? -37.767 34.292 12.562 1 61.74 21 LEU D N 1
ATOM 5007 C CA . LEU D 2 21 ? -36.971 34.24 13.785 1 62.71 21 LEU D CA 1
ATOM 5008 C C . LEU D 2 21 ? -35.626 33.509 13.616 1 63.9 21 LEU D C 1
ATOM 5009 O O . LEU D 2 21 ? -34.668 33.858 14.296 1 64.1 21 LEU D O 1
ATOM 5014 N N . VAL D 2 22 ? -35.539 32.532 12.696 1 64.39 22 VAL D N 1
ATOM 5015 C CA . VAL D 2 22 ? -34.285 31.837 12.386 1 65.45 22 VAL D CA 1
ATOM 5016 C C . VAL D 2 22 ? -33.331 32.873 11.766 1 65.63 22 VAL D C 1
ATOM 5017 O O . VAL D 2 22 ? -32.168 32.962 12.165 1 66.39 22 VAL D O 1
ATOM 5021 N N . MET D 2 23 ? -33.844 33.664 10.807 1 64.34 23 MET D N 1
ATOM 5022 C CA . MET D 2 23 ? -33.111 34.71 10.118 1 63.74 23 MET D CA 1
ATOM 5023 C C . MET D 2 23 ? -32.666 35.789 11.124 1 63.07 23 MET D C 1
ATOM 5024 O O . MET D 2 23 ? -31.506 36.197 11.102 1 63.33 23 MET D O 1
ATOM 5029 N N . LEU D 2 24 ? -33.573 36.217 12.02 1 61.99 24 LEU D N 1
ATOM 5030 C CA . LEU D 2 24 ? -33.27 37.238 13.014 1 61.81 24 LEU D CA 1
ATOM 5031 C C . LEU D 2 24 ? -32.242 36.805 14.04 1 62.53 24 LEU D C 1
ATOM 5032 O O . LEU D 2 24 ? -31.373 37.605 14.375 1 62.44 24 LEU D O 1
ATOM 5037 N N . ALA D 2 25 ? -32.331 35.571 14.566 1 63.14 25 ALA D N 1
ATOM 5038 C CA . ALA D 2 25 ? -31.35 35.109 15.552 1 64.57 25 ALA D CA 1
ATOM 5039 C C . ALA D 2 25 ? -29.973 35.008 14.911 1 66.48 25 ALA D C 1
ATOM 5040 O O . ALA D 2 25 ? -28.999 35.392 15.546 1 66.69 25 ALA D O 1
ATOM 5042 N N . ARG D 2 26 ? -29.897 34.556 13.636 1 67.85 26 ARG D N 1
ATOM 5043 C CA . ARG D 2 26 ? -28.642 34.465 12.893 1 69.66 26 ARG D CA 1
ATOM 5044 C C . ARG D 2 26 ? -28.063 35.842 12.627 1 70.72 26 ARG D C 1
ATOM 5045 O O . ARG D 2 26 ? -26.86 36.022 12.775 1 71.63 26 ARG D O 1
ATOM 5053 N N . MET D 2 27 ? -28.906 36.809 12.256 1 70.99 27 MET D N 1
ATOM 5054 C CA . MET D 2 27 ? -28.504 38.187 11.997 1 72.09 27 MET D CA 1
ATOM 5055 C C . MET D 2 27 ? -27.908 38.837 13.25 1 73.68 27 MET D C 1
ATOM 5056 O O . MET D 2 27 ? -26.877 39.492 13.164 1 73.84 27 MET D O 1
ATOM 5061 N N . VAL D 2 28 ? -28.537 38.635 14.416 1 74.81 28 VAL D N 1
ATOM 5062 C CA . VAL D 2 28 ? -28.04 39.166 15.684 1 76.53 28 VAL D CA 1
ATOM 5063 C C . VAL D 2 28 ? -26.7 38.522 16.056 1 78.44 28 VAL D C 1
ATOM 5064 O O . VAL D 2 28 ? -25.783 39.245 16.437 1 78.85 28 VAL D O 1
ATOM 5068 N N . LEU D 2 29 ? -26.555 37.18 15.877 1 79.58 29 LEU D N 1
ATOM 5069 C CA . LEU D 2 29 ? -25.296 36.457 16.144 1 81.33 29 LEU D CA 1
ATOM 5070 C C . LEU D 2 29 ? -24.198 36.994 15.248 1 83.42 29 LEU D C 1
ATOM 5071 O O . LEU D 2 29 ? -23.063 37.151 15.698 1 84.17 29 LEU D O 1
ATOM 5076 N N . GLU D 2 30 ? -24.517 37.227 13.967 1 84.42 30 GLU D N 1
ATOM 5077 C CA . GLU D 2 30 ? -23.555 37.689 12.978 1 86.25 30 GLU D CA 1
ATOM 5078 C C . GLU D 2 30 ? -23.064 39.101 13.27 1 87.3 30 GLU D C 1
ATOM 5079 O O . GLU D 2 30 ? -21.862 39.347 13.229 1 87.47 30 GLU D O 1
ATOM 5085 N N . TYR D 2 31 ? -23.986 40.012 13.59 1 87.94 31 TYR D N 1
ATOM 5086 C CA . TYR D 2 31 ? -23.663 41.401 13.888 1 89.22 31 TYR D CA 1
ATOM 5087 C C . TYR D 2 31 ? -22.858 41.513 15.186 1 90.95 31 TYR D C 1
ATOM 5088 O O . TYR D 2 31 ? -21.987 42.371 15.286 1 90.96 31 TYR D O 1
ATOM 5097 N N . LEU D 2 32 ? -23.139 40.645 16.175 1 92.39 32 LEU D N 1
ATOM 5098 C CA . LEU D 2 32 ? -22.441 40.653 17.466 1 94.29 32 LEU D CA 1
ATOM 5099 C C . LEU D 2 32 ? -21.016 40.124 17.327 1 96.55 32 LEU D C 1
ATOM 5100 O O . LEU D 2 32 ? -20.093 40.655 17.954 1 96.75 32 LEU D O 1
ATOM 5105 N N . GLU D 2 33 ? -20.819 39.104 16.478 1 97.98 33 GLU D N 1
ATOM 5106 C CA . GLU D 2 33 ? -19.477 38.569 16.239 1 99.72 33 GLU D CA 1
ATOM 5107 C C . GLU D 2 33 ? -18.586 39.599 15.539 1 100.72 33 GLU D C 1
ATOM 5108 O O . GLU D 2 33 ? -17.368 39.612 15.756 1 101.66 33 GLU D O 1
ATOM 5114 N N . LYS D 2 34 ? -19.185 40.459 14.694 1 100.41 34 LYS D N 1
ATOM 5115 C CA . LYS D 2 34 ? -18.463 41.508 13.981 1 100.83 34 LYS D CA 1
ATOM 5116 C C . LYS D 2 34 ? -18.259 42.806 14.792 1 100.26 34 LYS D C 1
ATOM 5117 O O . LYS D 2 34 ? -17.529 43.694 14.341 1 100.79 34 LYS D O 1
ATOM 5123 N N . GLY D 2 35 ? -18.89 42.905 15.962 1 98.83 35 GLY D N 1
ATOM 5124 C CA . GLY D 2 35 ? -18.817 44.096 16.801 1 97.95 35 GLY D CA 1
ATOM 5125 C C . GLY D 2 35 ? -19.688 45.239 16.304 1 96.82 35 GLY D C 1
ATOM 5126 O O . GLY D 2 35 ? -19.5 46.391 16.703 1 96.94 35 GLY D O 1
ATOM 5127 N N . TRP D 2 36 ? -20.65 44.929 15.42 1 95.61 36 TRP D N 1
ATOM 5128 C CA . TRP D 2 36 ? -21.571 45.897 14.839 1 94.88 36 TRP D CA 1
ATOM 5129 C C . TRP D 2 36 ? -22.657 46.326 15.839 1 93 36 TRP D C 1
ATOM 5130 O O . TRP D 2 36 ? -23.184 47.431 15.738 1 92.77 36 TRP D O 1
ATOM 5141 N N . VAL D 2 37 ? -23.01 45.442 16.785 1 91.48 37 VAL D N 1
ATOM 5142 C CA . VAL D 2 37 ? -23.985 45.717 17.84 1 90.47 37 VAL D CA 1
ATOM 5143 C C . VAL D 2 37 ? -23.378 45.393 19.213 1 89.84 37 VAL D C 1
ATOM 5144 O O . VAL D 2 37 ? -22.449 44.591 19.313 1 89.59 37 VAL D O 1
ATOM 5148 N N . SER D 2 38 ? -23.907 46.013 20.268 1 89.42 38 SER D N 1
ATOM 5149 C CA . SER D 2 38 ? -23.431 45.758 21.623 1 89.72 38 SER D CA 1
ATOM 5150 C C . SER D 2 38 ? -24.045 44.47 22.188 1 89.77 38 SER D C 1
ATOM 5151 O O . SER D 2 38 ? -25.046 43.984 21.662 1 89.76 38 SER D O 1
ATOM 5154 N N . GLU D 2 39 ? -23.443 43.913 23.254 1 89.73 39 GLU D N 1
ATOM 5155 C CA . GLU D 2 39 ? -23.985 42.715 23.893 1 89.7 39 GLU D CA 1
ATOM 5156 C C . GLU D 2 39 ? -25.363 43.025 24.498 1 88.24 39 GLU D C 1
ATOM 5157 O O . GLU D 2 39 ? -26.253 42.181 24.44 1 88.33 39 GLU D O 1
ATOM 5163 N N . GLU D 2 40 ? -25.55 44.259 25.018 1 86.89 40 GLU D N 1
ATOM 5164 C CA . GLU D 2 40 ? -26.797 44.752 25.581 1 86.13 40 GLU D CA 1
ATOM 5165 C C . GLU D 2 40 ? -27.928 44.681 24.545 1 84.6 40 GLU D C 1
ATOM 5166 O O . GLU D 2 40 ? -28.995 44.145 24.843 1 84.7 40 GLU D O 1
ATOM 5172 N N . ASP D 2 41 ? -27.7 45.226 23.335 1 82.85 41 ASP D N 1
ATOM 5173 C CA . ASP D 2 41 ? -28.703 45.218 22.271 1 81.22 41 ASP D CA 1
ATOM 5174 C C . ASP D 2 41 ? -28.968 43.823 21.74 1 79.52 41 ASP D C 1
ATOM 5175 O O . ASP D 2 41 ? -30.104 43.509 21.419 1 79.35 41 ASP D O 1
ATOM 5180 N N . ALA D 2 42 ? -27.943 42.975 21.687 1 78.24 42 ALA D N 1
ATOM 5181 C CA . ALA D 2 42 ? -28.112 41.596 21.252 1 77.46 42 ALA D CA 1
ATOM 5182 C C . ALA D 2 42 ? -28.952 40.813 22.272 1 76.25 42 ALA D C 1
ATOM 5183 O O . ALA D 2 42 ? -29.773 39.996 21.872 1 76.33 42 ALA D O 1
ATOM 5185 N N . ASP D 2 43 ? -28.769 41.079 23.576 1 75.06 43 ASP D N 1
ATOM 5186 C CA . ASP D 2 43 ? -29.521 40.409 24.641 1 74.38 43 ASP D CA 1
ATOM 5187 C C . ASP D 2 43 ? -30.999 40.838 24.676 1 72.14 43 ASP D C 1
ATOM 5188 O O . ASP D 2 43 ? -31.865 39.999 24.92 1 72.31 43 ASP D O 1
ATOM 5193 N N . GLU D 2 44 ? -31.293 42.123 24.42 1 70 44 GLU D N 1
ATOM 5194 C CA . GLU D 2 44 ? -32.686 42.599 24.379 1 68.58 44 GLU D CA 1
ATOM 5195 C C . GLU D 2 44 ? -33.431 42.052 23.151 1 65.65 44 GLU D C 1
ATOM 5196 O O . GLU D 2 44 ? -34.62 41.757 23.226 1 65.63 44 GLU D O 1
ATOM 5202 N N . SER D 2 45 ? -32.711 41.892 22.043 1 63.26 45 SER D N 1
ATOM 5203 C CA . SER D 2 45 ? -33.202 41.346 20.793 1 61.72 45 SER D CA 1
ATOM 5204 C C . SER D 2 45 ? -33.489 39.847 20.971 1 60.65 45 SER D C 1
ATOM 5205 O O . SER D 2 45 ? -34.545 39.379 20.547 1 60.81 45 SER D O 1
ATOM 5208 N N . ALA D 2 46 ? -32.595 39.119 21.667 1 59.28 46 ALA D N 1
ATOM 5209 C CA . ALA D 2 46 ? -32.785 37.703 21.978 1 59.04 46 ALA D CA 1
ATOM 5210 C C . ALA D 2 46 ? -34.011 37.523 22.885 1 58.61 46 ALA D C 1
ATOM 5211 O O . ALA D 2 46 ? -34.766 36.577 22.705 1 58.88 46 ALA D O 1
ATOM 5213 N N . ASP D 2 47 ? -34.226 38.444 23.841 1 57.96 47 ASP D N 1
ATOM 5214 C CA . ASP D 2 47 ? -35.391 38.406 24.725 1 57.93 47 ASP D CA 1
ATOM 5215 C C . ASP D 2 47 ? -36.71 38.574 23.925 1 55.78 47 ASP D C 1
ATOM 5216 O O . ASP D 2 47 ? -37.711 37.941 24.257 1 55.35 47 ASP D O 1
ATOM 5221 N N . ARG D 2 48 ? -36.694 39.41 22.871 1 54.14 48 ARG D N 1
ATOM 5222 C CA . ARG D 2 48 ? -37.853 39.626 21.996 1 52.93 48 ARG D CA 1
ATOM 5223 C C . ARG D 2 48 ? -38.133 38.386 21.159 1 52.47 48 ARG D C 1
ATOM 5224 O O . ARG D 2 48 ? -39.281 38 21.003 1 52.12 48 ARG D O 1
ATOM 5232 N N . ILE D 2 49 ? -37.093 37.757 20.63 1 52.9 49 ILE D N 1
ATOM 5233 C CA . ILE D 2 49 ? -37.221 36.518 19.855 1 53.7 49 ILE D CA 1
ATOM 5234 C C . ILE D 2 49 ? -37.834 35.41 20.736 1 54.36 49 ILE D C 1
ATOM 5235 O O . ILE D 2 49 ? -38.803 34.77 20.335 1 54.2 49 ILE D O 1
ATOM 5240 N N . GLU D 2 50 ? -37.294 35.237 21.945 1 55.3 50 GLU D N 1
ATOM 5241 C CA . GLU D 2 50 ? -37.749 34.252 22.92 1 57.55 50 GLU D CA 1
ATOM 5242 C C . GLU D 2 50 ? -39.217 34.466 23.284 1 58.9 50 GLU D C 1
ATOM 5243 O O . GLU D 2 50 ? -39.966 33.497 23.364 1 59.12 50 GLU D O 1
ATOM 5249 N N . GLU D 2 51 ? -39.647 35.722 23.446 1 60.11 51 GLU D N 1
ATOM 5250 C CA . GLU D 2 51 ? -41.043 36.024 23.741 1 61.92 51 GLU D CA 1
ATOM 5251 C C . GLU D 2 51 ? -41.991 35.625 22.595 1 63.04 51 GLU D C 1
ATOM 5252 O O . GLU D 2 51 ? -43.062 35.09 22.866 1 63 51 GLU D O 1
ATOM 5258 N N . VAL D 2 52 ? -41.579 35.815 21.331 1 64.26 52 VAL D N 1
ATOM 5259 C CA . VAL D 2 52 ? -42.376 35.409 20.163 1 65.93 52 VAL D CA 1
ATOM 5260 C C . VAL D 2 52 ? -42.442 33.879 20.061 1 67.84 52 VAL D C 1
ATOM 5261 O O . VAL D 2 52 ? -43.481 33.327 19.706 1 68.01 52 VAL D O 1
ATOM 5265 N N . LEU D 2 53 ? -41.344 33.191 20.395 1 69.37 53 LEU D N 1
ATOM 5266 C CA . LEU D 2 53 ? -41.302 31.73 20.374 1 71.35 53 LEU D CA 1
ATOM 5267 C C . LEU D 2 53 ? -42.223 31.13 21.425 1 74.44 53 LEU D C 1
ATOM 5268 O O . LEU D 2 53 ? -42.81 30.076 21.187 1 74.9 53 LEU D O 1
ATOM 5273 N N . LYS D 2 54 ? -42.366 31.799 22.579 1 76.79 54 LYS D N 1
ATOM 5274 C CA . LYS D 2 54 ? -43.238 31.355 23.672 1 79.59 54 LYS D CA 1
ATOM 5275 C C . LYS D 2 54 ? -44.717 31.34 23.251 1 81.54 54 LYS D C 1
ATOM 5276 O O . LYS D 2 54 ? -45.49 30.554 23.798 1 82.09 54 LYS D O 1
ATOM 5282 N N . LYS D 2 55 ? -45.113 32.208 22.292 1 82.64 55 LYS D N 1
ATOM 5283 C CA . LYS D 2 55 ? -46.494 32.308 21.801 1 84.31 55 LYS D CA 1
ATOM 5284 C C . LYS D 2 55 ? -46.911 31.098 20.947 1 85.49 55 LYS D C 1
ATOM 5285 O O . LYS D 2 55 ? -48.017 30.549 21.186 1 86.12 55 LYS D O 1
ATOM 5292 N N . SER E 2 1 ? 18.623 38.787 9.397 1 59.02 1 SER E N 1
ATOM 5293 C CA . SER E 2 1 ? 18.304 39.388 8.079 1 59.54 1 SER E CA 1
ATOM 5294 C C . SER E 2 1 ? 17.568 38.434 7.12 1 59.26 1 SER E C 1
ATOM 5295 O O . SER E 2 1 ? 18.067 37.346 6.866 1 59.34 1 SER E O 1
ATOM 5298 N N . VAL E 2 2 ? 16.411 38.84 6.559 1 59.01 2 VAL E N 1
ATOM 5299 C CA . VAL E 2 2 ? 15.661 37.975 5.632 1 59.07 2 VAL E CA 1
ATOM 5300 C C . VAL E 2 2 ? 16.373 37.851 4.283 1 58.79 2 VAL E C 1
ATOM 5301 O O . VAL E 2 2 ? 16.349 36.775 3.678 1 58.62 2 VAL E O 1
ATOM 5305 N N . ILE E 2 3 ? 17.092 38.913 3.85 1 58.57 3 ILE E N 1
ATOM 5306 C CA . ILE E 2 3 ? 17.88 38.876 2.614 1 58.56 3 ILE E CA 1
ATOM 5307 C C . ILE E 2 3 ? 18.929 37.759 2.688 1 58.07 3 ILE E C 1
ATOM 5308 O O . ILE E 2 3 ? 18.989 36.94 1.784 1 57.84 3 ILE E O 1
ATOM 5313 N N . GLU E 2 4 ? 19.676 37.679 3.8 1 57.74 4 GLU E N 1
ATOM 5314 C CA . GLU E 2 4 ? 20.652 36.619 3.983 1 57.78 4 GLU E CA 1
ATOM 5315 C C . GLU E 2 4 ? 20.001 35.244 4.117 1 55.98 4 GLU E C 1
ATOM 5316 O O . GLU E 2 4 ? 20.593 34.259 3.7 1 56.37 4 GLU E O 1
ATOM 5322 N N . LYS E 2 5 ? 18.786 35.172 4.667 1 54.01 5 LYS E N 1
ATOM 5323 C CA . LYS E 2 5 ? 18.067 33.916 4.806 1 53.01 5 LYS E CA 1
ATOM 5324 C C . LYS E 2 5 ? 17.707 33.377 3.427 1 52.06 5 LYS E C 1
ATOM 5325 O O . LYS E 2 5 ? 18.001 32.21 3.139 1 52.47 5 LYS E O 1
ATOM 5331 N N . LEU E 2 6 ? 17.171 34.254 2.554 1 50.39 6 LEU E N 1
ATOM 5332 C CA . LEU E 2 6 ? 16.761 33.935 1.197 1 49.9 6 LEU E CA 1
ATOM 5333 C C . LEU E 2 6 ? 17.944 33.547 0.297 1 50.01 6 LEU E C 1
ATOM 5334 O O . LEU E 2 6 ? 17.793 32.711 -0.603 1 50.2 6 LEU E O 1
ATOM 5339 N N A ARG E 2 7 ? 19.117 34.156 0.541 0.5 49.82 7 ARG E N 1
ATOM 5340 N N B ARG E 2 7 ? 19.111 34.14 0.537 0.5 49.73 7 ARG E N 1
ATOM 5341 C CA A ARG E 2 7 ? 20.345 33.851 -0.188 0.5 50.15 7 ARG E CA 1
ATOM 5342 C CA B ARG E 2 7 ? 20.31 33.796 -0.215 0.5 49.98 7 ARG E CA 1
ATOM 5343 C C A ARG E 2 7 ? 20.848 32.46 0.196 0.5 50.94 7 ARG E C 1
ATOM 5344 C C B ARG E 2 7 ? 20.822 32.425 0.19 0.5 50.86 7 ARG E C 1
ATOM 5345 O O A ARG E 2 7 ? 21.32 31.721 -0.66 0.5 51.23 7 ARG E O 1
ATOM 5346 O O B ARG E 2 7 ? 21.258 31.659 -0.661 0.5 51.14 7 ARG E O 1
ATOM 5361 N N . LYS E 2 8 ? 20.758 32.113 1.488 1 51.37 8 LYS E N 1
ATOM 5362 C CA . LYS E 2 8 ? 21.201 30.829 2.016 1 52.33 8 LYS E CA 1
ATOM 5363 C C . LYS E 2 8 ? 20.31 29.716 1.515 1 52.56 8 LYS E C 1
ATOM 5364 O O . LYS E 2 8 ? 20.823 28.661 1.161 1 53.15 8 LYS E O 1
ATOM 5370 N N . LEU E 2 9 ? 18.984 29.953 1.466 1 51.87 9 LEU E N 1
ATOM 5371 C CA . LEU E 2 9 ? 18.01 28.969 0.997 1 51.81 9 LEU E CA 1
ATOM 5372 C C . LEU E 2 9 ? 18.175 28.674 -0.485 1 51.81 9 LEU E C 1
ATOM 5373 O O . LEU E 2 9 ? 18.07 27.528 -0.885 1 51.93 9 LEU E O 1
ATOM 5378 N N . GLU E 2 10 ? 18.466 29.695 -1.295 1 52.05 10 GLU E N 1
ATOM 5379 C CA . GLU E 2 10 ? 18.712 29.538 -2.722 1 53.15 10 GLU E CA 1
ATOM 5380 C C . GLU E 2 10 ? 19.901 28.593 -2.968 1 53.89 10 GLU E C 1
ATOM 5381 O O . GLU E 2 10 ? 19.806 27.696 -3.8 1 54.13 10 GLU E O 1
ATOM 5387 N N . LYS E 2 11 ? 21.002 28.784 -2.231 1 53.81 11 LYS E N 1
ATOM 5388 C CA . LYS E 2 11 ? 22.192 27.95 -2.348 1 54.27 11 LYS E CA 1
ATOM 5389 C C . LYS E 2 11 ? 21.913 26.518 -1.908 1 54.01 11 LYS E C 1
ATOM 5390 O O . LYS E 2 11 ? 22.372 25.579 -2.555 1 54.3 11 LYS E O 1
ATOM 5396 N N . GLN E 2 12 ? 21.133 26.348 -0.837 1 53.41 12 GLN E N 1
ATOM 5397 C CA . GLN E 2 12 ? 20.772 25.03 -0.328 1 53.61 12 GLN E CA 1
ATOM 5398 C C . GLN E 2 12 ? 19.893 24.287 -1.336 1 52.71 12 GLN E C 1
ATOM 5399 O O . GLN E 2 12 ? 20.086 23.098 -1.547 1 52.75 12 GLN E O 1
ATOM 5405 N N . ALA E 2 13 ? 18.974 24.995 -1.991 1 52.16 13 ALA E N 1
ATOM 5406 C CA . ALA E 2 13 ? 18.098 24.411 -3 1 52.59 13 ALA E CA 1
ATOM 5407 C C . ALA E 2 13 ? 18.867 24.042 -4.264 1 53.78 13 ALA E C 1
ATOM 5408 O O . ALA E 2 13 ? 18.517 23.061 -4.9 1 53.87 13 ALA E O 1
ATOM 5410 N N . ARG E 2 14 ? 19.926 24.793 -4.616 1 55.07 14 ARG E N 1
ATOM 5411 C CA . ARG E 2 14 ? 20.769 24.468 -5.775 1 57.23 14 ARG E CA 1
ATOM 5412 C C . ARG E 2 14 ? 21.507 23.153 -5.492 1 59.25 14 ARG E C 1
ATOM 5413 O O . ARG E 2 14 ? 21.548 22.275 -6.352 1 60 14 ARG E O 1
ATOM 5421 N N . LYS E 2 15 ? 22.053 23.012 -4.266 1 59.72 15 LYS E N 1
ATOM 5422 C CA . LYS E 2 15 ? 22.779 21.839 -3.797 1 60.78 15 LYS E CA 1
ATOM 5423 C C . LYS E 2 15 ? 21.853 20.614 -3.754 1 61.64 15 LYS E C 1
ATOM 5424 O O . LYS E 2 15 ? 22.278 19.502 -4.084 1 63.14 15 LYS E O 1
ATOM 5430 N N . GLN E 2 16 ? 20.592 20.807 -3.357 1 60.53 16 GLN E N 1
ATOM 5431 C CA . GLN E 2 16 ? 19.629 19.715 -3.295 1 60.41 16 GLN E CA 1
ATOM 5432 C C . GLN E 2 16 ? 18.945 19.41 -4.634 1 60.04 16 GLN E C 1
ATOM 5433 O O . GLN E 2 16 ? 18.193 18.455 -4.712 1 60.51 16 GLN E O 1
ATOM 5439 N N . GLY E 2 17 ? 19.209 20.203 -5.671 1 59.46 17 GLY E N 1
ATOM 5440 C CA . GLY E 2 17 ? 18.63 20.01 -6.995 1 59.19 17 GLY E CA 1
ATOM 5441 C C . GLY E 2 17 ? 17.174 20.412 -7.124 1 58.87 17 GLY E C 1
ATOM 5442 O O . GLY E 2 17 ? 16.47 19.884 -7.984 1 60.23 17 GLY E O 1
ATOM 5443 N N . ASP E 2 18 ? 16.684 21.315 -6.251 1 56.91 18 ASP E N 1
ATOM 5444 C CA . ASP E 2 18 ? 15.289 21.753 -6.297 1 55.15 18 ASP E CA 1
ATOM 5445 C C . ASP E 2 18 ? 15.167 23.088 -7.046 1 53.1 18 ASP E C 1
ATOM 5446 O O . ASP E 2 18 ? 15.248 24.158 -6.436 1 53.2 18 ASP E O 1
ATOM 5451 N N . GLU E 2 19 ? 14.96 23.012 -8.366 1 51.36 19 GLU E N 1
ATOM 5452 C CA . GLU E 2 19 ? 14.905 24.197 -9.217 1 50.56 19 GLU E CA 1
ATOM 5453 C C . GLU E 2 19 ? 13.688 25.104 -8.951 1 47.79 19 GLU E C 1
ATOM 5454 O O . GLU E 2 19 ? 13.788 26.309 -9.161 1 47.8 19 GLU E O 1
ATOM 5460 N N . VAL E 2 20 ? 12.569 24.549 -8.446 1 45.05 20 VAL E N 1
ATOM 5461 C CA . VAL E 2 20 ? 11.4 25.351 -8.095 1 42.08 20 VAL E CA 1
ATOM 5462 C C . VAL E 2 20 ? 11.736 26.239 -6.891 1 40.65 20 VAL E C 1
ATOM 5463 O O . VAL E 2 20 ? 11.407 27.431 -6.892 1 40.54 20 VAL E O 1
ATOM 5467 N N . LEU E 2 21 ? 12.427 25.681 -5.889 1 39.4 21 LEU E N 1
ATOM 5468 C CA . LEU E 2 21 ? 12.795 26.45 -4.703 1 39.27 21 LEU E CA 1
ATOM 5469 C C . LEU E 2 21 ? 13.904 27.476 -4.975 1 40.31 21 LEU E C 1
ATOM 5470 O O . LEU E 2 21 ? 13.923 28.513 -4.319 1 41.13 21 LEU E O 1
ATOM 5475 N N . VAL E 2 22 ? 14.802 27.215 -5.958 1 40.13 22 VAL E N 1
ATOM 5476 C CA . VAL E 2 22 ? 15.835 28.162 -6.367 1 40.72 22 VAL E CA 1
ATOM 5477 C C . VAL E 2 22 ? 15.134 29.388 -6.966 1 41.64 22 VAL E C 1
ATOM 5478 O O . VAL E 2 22 ? 15.447 30.531 -6.612 1 42.53 22 VAL E O 1
ATOM 5482 N N . MET E 2 23 ? 14.177 29.136 -7.868 1 40.7 23 MET E N 1
ATOM 5483 C CA . MET E 2 23 ? 13.388 30.151 -8.534 1 40.14 23 MET E CA 1
ATOM 5484 C C . MET E 2 23 ? 12.567 30.956 -7.49 1 39.37 23 MET E C 1
ATOM 5485 O O . MET E 2 23 ? 12.538 32.192 -7.546 1 38.84 23 MET E O 1
ATOM 5490 N N . LEU E 2 24 ? 11.925 30.256 -6.534 1 38.57 24 LEU E N 1
ATOM 5491 C CA . LEU E 2 24 ? 11.112 30.907 -5.514 1 38.51 24 LEU E CA 1
ATOM 5492 C C . LEU E 2 24 ? 11.915 31.767 -4.559 1 38.51 24 LEU E C 1
ATOM 5493 O O . LEU E 2 24 ? 11.465 32.846 -4.209 1 38.45 24 LEU E O 1
ATOM 5498 N N . ALA E 2 25 ? 13.088 31.29 -4.111 1 38.6 25 ALA E N 1
ATOM 5499 C CA . ALA E 2 25 ? 13.928 32.066 -3.202 1 39.53 25 ALA E CA 1
ATOM 5500 C C . ALA E 2 25 ? 14.432 33.335 -3.894 1 40.28 25 ALA E C 1
ATOM 5501 O O . ALA E 2 25 ? 14.442 34.394 -3.28 1 40.14 25 ALA E O 1
ATOM 5503 N N . ARG E 2 26 ? 14.765 33.246 -5.186 1 41.18 26 ARG E N 1
ATOM 5504 C CA . ARG E 2 26 ? 15.197 34.405 -5.974 1 42.26 26 ARG E CA 1
ATOM 5505 C C . ARG E 2 26 ? 14.051 35.401 -6.177 1 43.26 26 ARG E C 1
ATOM 5506 O O . ARG E 2 26 ? 14.262 36.607 -6.042 1 43.94 26 ARG E O 1
ATOM 5514 N N . MET E 2 27 ? 12.842 34.897 -6.477 1 42.9 27 MET E N 1
ATOM 5515 C CA . MET E 2 27 ? 11.651 35.706 -6.702 1 43.53 27 MET E CA 1
ATOM 5516 C C . MET E 2 27 ? 11.273 36.502 -5.455 1 43.31 27 MET E C 1
ATOM 5517 O O . MET E 2 27 ? 10.954 37.678 -5.565 1 43.11 27 MET E O 1
ATOM 5522 N N . VAL E 2 28 ? 11.325 35.866 -4.273 1 43.43 28 VAL E N 1
ATOM 5523 C CA . VAL E 2 28 ? 11.001 36.513 -3.011 1 44.06 28 VAL E CA 1
ATOM 5524 C C . VAL E 2 28 ? 12.004 37.596 -2.701 1 44.76 28 VAL E C 1
ATOM 5525 O O . VAL E 2 28 ? 11.607 38.704 -2.343 1 45.44 28 VAL E O 1
ATOM 5529 N N . LEU E 2 29 ? 13.304 37.307 -2.87 1 44.76 29 LEU E N 1
ATOM 5530 C CA . LEU E 2 29 ? 14.332 38.307 -2.621 1 45.59 29 LEU E CA 1
ATOM 5531 C C . LEU E 2 29 ? 14.163 39.507 -3.578 1 46.04 29 LEU E C 1
ATOM 5532 O O . LEU E 2 29 ? 14.21 40.65 -3.131 1 46.23 29 LEU E O 1
ATOM 5537 N N . GLU E 2 30 ? 13.877 39.238 -4.861 1 46 30 GLU E N 1
ATOM 5538 C CA . GLU E 2 30 ? 13.685 40.279 -5.865 1 47.14 30 GLU E CA 1
ATOM 5539 C C . GLU E 2 30 ? 12.488 41.199 -5.573 1 46.19 30 GLU E C 1
ATOM 5540 O O . GLU E 2 30 ? 12.608 42.424 -5.66 1 45.6 30 GLU E O 1
ATOM 5546 N N . TYR E 2 31 ? 11.352 40.603 -5.204 1 45.58 31 TYR E N 1
ATOM 5547 C CA . TYR E 2 31 ? 10.143 41.347 -4.881 1 45.61 31 TYR E CA 1
ATOM 5548 C C . TYR E 2 31 ? 10.321 42.175 -3.608 1 44.97 31 TYR E C 1
ATOM 5549 O O . TYR E 2 31 ? 9.779 43.274 -3.503 1 44.2 31 TYR E O 1
ATOM 5558 N N . LEU E 2 32 ? 11.039 41.629 -2.629 1 45.15 32 LEU E N 1
ATOM 5559 C CA . LEU E 2 32 ? 11.288 42.319 -1.385 1 46.05 32 LEU E CA 1
ATOM 5560 C C . LEU E 2 32 ? 12.214 43.534 -1.606 1 47.36 32 LEU E C 1
ATOM 5561 O O . LEU E 2 32 ? 11.931 44.606 -1.066 1 47.53 32 LEU E O 1
ATOM 5566 N N . GLU E 2 33 ? 13.282 43.397 -2.437 1 47.65 33 GLU E N 1
ATOM 5567 C CA . GLU E 2 33 ? 14.181 44.513 -2.714 1 48.38 33 GLU E CA 1
ATOM 5568 C C . GLU E 2 33 ? 13.444 45.67 -3.395 1 49.32 33 GLU E C 1
ATOM 5569 O O . GLU E 2 33 ? 13.786 46.818 -3.153 1 49.38 33 GLU E O 1
ATOM 5575 N N . LYS E 2 34 ? 12.444 45.361 -4.241 1 50.05 34 LYS E N 1
ATOM 5576 C CA . LYS E 2 34 ? 11.625 46.338 -4.954 1 51.2 34 LYS E CA 1
ATOM 5577 C C . LYS E 2 34 ? 10.478 46.939 -4.108 1 51.9 34 LYS E C 1
ATOM 5578 O O . LYS E 2 34 ? 9.827 47.87 -4.561 1 52.57 34 LYS E O 1
ATOM 5584 N N . GLY E 2 35 ? 10.234 46.41 -2.913 1 51.81 35 GLY E N 1
ATOM 5585 C CA . GLY E 2 35 ? 9.145 46.868 -2.052 1 52.06 35 GLY E CA 1
ATOM 5586 C C . GLY E 2 35 ? 7.778 46.353 -2.481 1 52.57 35 GLY E C 1
ATOM 5587 O O . GLY E 2 35 ? 6.745 46.884 -2.053 1 53.06 35 GLY E O 1
ATOM 5588 N N . TRP E 2 36 ? 7.762 45.313 -3.346 1 51.8 36 TRP E N 1
ATOM 5589 C CA . TRP E 2 36 ? 6.539 44.715 -3.863 1 51.99 36 TRP E CA 1
ATOM 5590 C C . TRP E 2 36 ? 5.831 43.84 -2.809 1 50.8 36 TRP E C 1
ATOM 5591 O O . TRP E 2 36 ? 4.616 43.682 -2.851 1 50.65 36 TRP E O 1
ATOM 5602 N N . VAL E 2 37 ? 6.599 43.269 -1.875 1 49.9 37 VAL E N 1
ATOM 5603 C CA . VAL E 2 37 ? 6.084 42.469 -0.771 1 49.91 37 VAL E CA 1
ATOM 5604 C C . VAL E 2 37 ? 6.652 43.008 0.564 1 50.43 37 VAL E C 1
ATOM 5605 O O . VAL E 2 37 ? 7.695 43.663 0.582 1 50.33 37 VAL E O 1
ATOM 5609 N N . SER E 2 38 ? 5.969 42.737 1.671 1 50.35 38 SER E N 1
ATOM 5610 C CA . SER E 2 38 ? 6.434 43.162 2.986 1 50.55 38 SER E CA 1
ATOM 5611 C C . SER E 2 38 ? 7.512 42.198 3.513 1 50.58 38 SER E C 1
ATOM 5612 O O . SER E 2 38 ? 7.64 41.081 3.013 1 49.84 38 SER E O 1
ATOM 5615 N N . GLU E 2 39 ? 8.293 42.633 4.512 1 51.31 39 GLU E N 1
ATOM 5616 C CA . GLU E 2 39 ? 9.315 41.792 5.146 1 52.66 39 GLU E CA 1
ATOM 5617 C C . GLU E 2 39 ? 8.648 40.585 5.81 1 52.41 39 GLU E C 1
ATOM 5618 O O . GLU E 2 39 ? 9.179 39.477 5.738 1 52.42 39 GLU E O 1
ATOM 5624 N N . GLU E 2 40 ? 7.447 40.801 6.415 1 52.07 40 GLU E N 1
ATOM 5625 C CA . GLU E 2 40 ? 6.611 39.79 7.057 1 51.71 40 GLU E CA 1
ATOM 5626 C C . GLU E 2 40 ? 6.29 38.647 6.071 1 49.93 40 GLU E C 1
ATOM 5627 O O . GLU E 2 40 ? 6.511 37.474 6.388 1 49.13 40 GLU E O 1
ATOM 5633 N N . ASP E 2 41 ? 5.775 38.983 4.878 1 49.1 41 ASP E N 1
ATOM 5634 C CA . ASP E 2 41 ? 5.421 37.988 3.865 1 48.74 41 ASP E CA 1
ATOM 5635 C C . ASP E 2 41 ? 6.636 37.3 3.28 1 48.11 41 ASP E C 1
ATOM 5636 O O . ASP E 2 41 ? 6.574 36.105 2.998 1 48.7 41 ASP E O 1
ATOM 5641 N N . ALA E 2 42 ? 7.746 38.016 3.138 1 47.1 42 ALA E N 1
ATOM 5642 C CA . ALA E 2 42 ? 8.974 37.417 2.645 1 47.55 42 ALA E CA 1
ATOM 5643 C C . ALA E 2 42 ? 9.518 36.404 3.662 1 47.86 42 ALA E C 1
ATOM 5644 O O . ALA E 2 42 ? 10.006 35.351 3.266 1 47.61 42 ALA E O 1
ATOM 5646 N N . ASP E 2 43 ? 9.42 36.715 4.96 1 48.68 43 ASP E N 1
ATOM 5647 C CA . ASP E 2 43 ? 9.895 35.835 6.023 1 50.41 43 ASP E CA 1
ATOM 5648 C C . ASP E 2 43 ? 9.049 34.554 6.158 1 49.79 43 ASP E C 1
ATOM 5649 O O . ASP E 2 43 ? 9.619 33.485 6.389 1 50.32 43 ASP E O 1
ATOM 5654 N N . GLU E 2 44 ? 7.711 34.651 6.012 1 48.29 44 GLU E N 1
ATOM 5655 C CA . GLU E 2 44 ? 6.848 33.469 6.089 1 47.96 44 GLU E CA 1
ATOM 5656 C C . GLU E 2 44 ? 7.063 32.552 4.87 1 47.34 44 GLU E C 1
ATOM 5657 O O . GLU E 2 44 ? 7.007 31.336 4.992 1 47.75 44 GLU E O 1
ATOM 5663 N N . SER E 2 45 ? 7.328 33.149 3.704 1 46.01 45 SER E N 1
ATOM 5664 C CA . SER E 2 45 ? 7.608 32.464 2.458 1 45.57 45 SER E CA 1
ATOM 5665 C C . SER E 2 45 ? 8.967 31.74 2.567 1 44.99 45 SER E C 1
ATOM 5666 O O . SER E 2 45 ? 9.061 30.584 2.183 1 45.44 45 SER E O 1
ATOM 5669 N N . ALA E 2 46 ? 9.989 32.392 3.148 1 44.23 46 ALA E N 1
ATOM 5670 C CA . ALA E 2 46 ? 11.296 31.789 3.4 1 44.25 46 ALA E CA 1
ATOM 5671 C C . ALA E 2 46 ? 11.157 30.595 4.373 1 44.75 46 ALA E C 1
ATOM 5672 O O . ALA E 2 46 ? 11.802 29.57 4.187 1 44.36 46 ALA E O 1
ATOM 5674 N N . ASP E 2 47 ? 10.303 30.722 5.385 1 45.51 47 ASP E N 1
ATOM 5675 C CA . ASP E 2 47 ? 10.046 29.639 6.336 1 47.03 47 ASP E CA 1
ATOM 5676 C C . ASP E 2 47 ? 9.394 28.411 5.632 1 46.49 47 ASP E C 1
ATOM 5677 O O . ASP E 2 47 ? 9.692 27.278 5.987 1 46.35 47 ASP E O 1
ATOM 5682 N N . ARG E 2 48 ? 8.518 28.644 4.642 1 46.17 48 ARG E N 1
ATOM 5683 C CA . ARG E 2 48 ? 7.896 27.581 3.853 1 45.97 48 ARG E CA 1
ATOM 5684 C C . ARG E 2 48 ? 8.93 26.899 2.95 1 45.49 48 ARG E C 1
ATOM 5685 O O . ARG E 2 48 ? 8.922 25.68 2.826 1 46.61 48 ARG E O 1
ATOM 5693 N N . ILE E 2 49 ? 9.81 27.666 2.332 1 44 49 ILE E N 1
ATOM 5694 C CA . ILE E 2 49 ? 10.88 27.12 1.494 1 44.23 49 ILE E CA 1
ATOM 5695 C C . ILE E 2 49 ? 11.798 26.211 2.346 1 45.7 49 ILE E C 1
ATOM 5696 O O . ILE E 2 49 ? 12.056 25.073 1.968 1 45.87 49 ILE E O 1
ATOM 5701 N N . GLU E 2 50 ? 12.227 26.712 3.516 1 46.63 50 GLU E N 1
ATOM 5702 C CA . GLU E 2 50 ? 13.083 26.018 4.454 1 48.44 50 GLU E CA 1
ATOM 5703 C C . GLU E 2 50 ? 12.432 24.71 4.931 1 50.07 50 GLU E C 1
ATOM 5704 O O . GLU E 2 50 ? 13.106 23.689 5.018 1 50.03 50 GLU E O 1
ATOM 5710 N N . GLU E 2 51 ? 11.122 24.719 5.179 1 51.27 51 GLU E N 1
ATOM 5711 C CA . GLU E 2 51 ? 10.396 23.508 5.579 1 53.2 51 GLU E CA 1
ATOM 5712 C C . GLU E 2 51 ? 10.403 22.429 4.465 1 52.53 51 GLU E C 1
ATOM 5713 O O . GLU E 2 51 ? 10.579 21.253 4.772 1 52.53 51 GLU E O 1
ATOM 5719 N N . VAL E 2 52 ? 10.28 22.828 3.184 1 52.08 52 VAL E N 1
ATOM 5720 C CA . VAL E 2 52 ? 10.338 21.886 2.054 1 52.54 52 VAL E CA 1
ATOM 5721 C C . VAL E 2 52 ? 11.755 21.325 1.894 1 53.7 52 VAL E C 1
ATOM 5722 O O . VAL E 2 52 ? 11.921 20.148 1.595 1 53.78 52 VAL E O 1
ATOM 5726 N N . LEU E 2 53 ? 12.769 22.158 2.124 1 54.84 53 LEU E N 1
ATOM 5727 C CA . LEU E 2 53 ? 14.168 21.739 2.047 1 56.89 53 LEU E CA 1
ATOM 5728 C C . LEU E 2 53 ? 14.513 20.724 3.132 1 60.78 53 LEU E C 1
ATOM 5729 O O . LEU E 2 53 ? 15.312 19.824 2.893 1 61 53 LEU E O 1
ATOM 5734 N N . LYS E 2 54 ? 13.9 20.851 4.311 1 63.82 54 LYS E N 1
ATOM 5735 C CA . LYS E 2 54 ? 14.109 19.944 5.446 1 67.47 54 LYS E CA 1
ATOM 5736 C C . LYS E 2 54 ? 13.632 18.515 5.132 1 70.04 54 LYS E C 1
ATOM 5737 O O . LYS E 2 54 ? 14.165 17.563 5.706 1 70.85 54 LYS E O 1
ATOM 5743 N N . LYS E 2 55 ? 12.621 18.366 4.245 1 71.15 55 LYS E N 1
ATOM 5744 C CA . LYS E 2 55 ? 12.064 17.063 3.858 1 72.78 55 LYS E CA 1
ATOM 5745 C C . LYS E 2 55 ? 13.03 16.244 2.979 1 73.92 55 LYS E C 1
ATOM 5746 O O . LYS E 2 55 ? 13.202 15.035 3.244 1 74.49 55 LYS E O 1
ATOM 5753 N N . SER F 2 1 ? -29.941 107.339 -0.672 1 79.71 1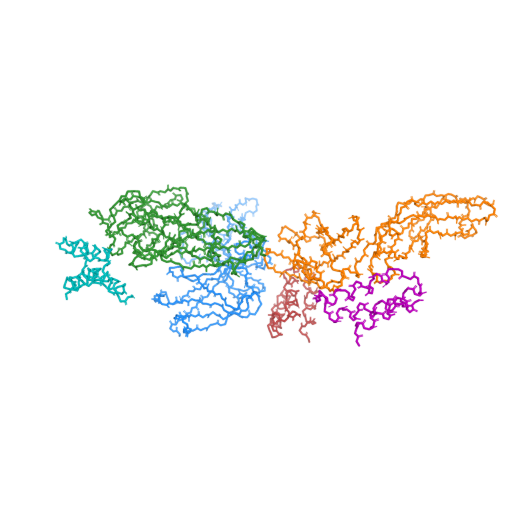 SER F N 1
ATOM 5754 C CA . SER F 2 1 ? -30.442 107.323 -2.043 1 79.92 1 SER F CA 1
ATOM 5755 C C . SER F 2 1 ? -29.687 106.329 -2.908 1 79.96 1 SER F C 1
ATOM 5756 O O . SER F 2 1 ? -28.468 106.433 -3.08 1 80.43 1 SER F O 1
ATOM 5759 N N . VAL F 2 2 ? -30.425 105.372 -3.474 1 79.08 2 VAL F N 1
ATOM 5760 C CA . VAL F 2 2 ? -29.843 104.369 -4.34 1 78.79 2 VAL F CA 1
ATOM 5761 C C . VAL F 2 2 ? -29.362 104.982 -5.664 1 78.18 2 VAL F C 1
ATOM 5762 O O . VAL F 2 2 ? -28.35 104.532 -6.194 1 78.42 2 VAL F O 1
ATOM 5766 N N . ILE F 2 3 ? -30.048 106.026 -6.172 1 77.17 3 ILE F N 1
ATOM 5767 C CA . ILE F 2 3 ? -29.671 106.701 -7.409 1 76.76 3 ILE F CA 1
ATOM 5768 C C . ILE F 2 3 ? -28.305 107.359 -7.264 1 76.71 3 ILE F C 1
ATOM 5769 O O . ILE F 2 3 ? -27.453 107.205 -8.135 1 77.06 3 ILE F O 1
ATOM 5774 N N . GLU F 2 4 ? -28.067 108.036 -6.138 1 76.28 4 GLU F N 1
ATOM 5775 C CA . GLU F 2 4 ? -26.77 108.678 -5.886 1 76.64 4 GLU F CA 1
ATOM 5776 C C . GLU F 2 4 ? -25.658 107.653 -5.684 1 76.36 4 GLU F C 1
ATOM 5777 O O . GLU F 2 4 ? -24.508 107.919 -6.027 1 76.86 4 GLU F O 1
ATOM 5783 N N . LYS F 2 5 ? -25.995 106.487 -5.13 1 75.43 5 LYS F N 1
ATOM 5784 C CA . LYS F 2 5 ? -25.032 105.419 -4.93 1 75.06 5 LYS F CA 1
ATOM 5785 C C . LYS F 2 5 ? -24.616 104.872 -6.297 1 74.34 5 LYS F C 1
ATOM 5786 O O . LYS F 2 5 ? -23.428 104.726 -6.556 1 74.22 5 LYS F O 1
ATOM 5792 N N . LEU F 2 6 ? -25.599 104.634 -7.192 1 73.6 6 LEU F N 1
ATOM 5793 C CA . LEU F 2 6 ? -25.384 104.147 -8.555 1 73.14 6 LEU F CA 1
ATOM 5794 C C . LEU F 2 6 ? -24.569 105.133 -9.401 1 73.25 6 LEU F C 1
ATOM 5795 O O . LEU F 2 6 ? -23.771 104.709 -10.238 1 72.81 6 LEU F O 1
ATOM 5800 N N . ARG F 2 7 ? -24.775 106.444 -9.195 1 73.74 7 ARG F N 1
ATOM 5801 C CA . ARG F 2 7 ? -24.029 107.482 -9.917 1 74.82 7 ARG F CA 1
ATOM 5802 C C . ARG F 2 7 ? -22.566 107.499 -9.478 1 74.78 7 ARG F C 1
ATOM 5803 O O . ARG F 2 7 ? -21.676 107.687 -10.304 1 74.81 7 ARG F O 1
ATOM 5811 N N . LYS F 2 8 ? -22.32 107.278 -8.181 1 74.59 8 LYS F N 1
ATOM 5812 C CA . LYS F 2 8 ? -20.98 107.228 -7.615 1 75.04 8 LYS F CA 1
ATOM 5813 C C . LYS F 2 8 ? -20.243 106 -8.149 1 74.79 8 LYS F C 1
ATOM 5814 O O . LYS F 2 8 ? -19.069 106.097 -8.508 1 75.18 8 LYS F O 1
ATOM 5820 N N . LEU F 2 9 ? -20.938 104.85 -8.207 1 73.78 9 LEU F N 1
ATOM 5821 C CA . LEU F 2 9 ? -20.367 103.597 -8.682 1 73.13 9 LEU F CA 1
ATOM 5822 C C . LEU F 2 9 ? -20.032 103.654 -10.166 1 72.91 9 LEU F C 1
ATOM 5823 O O . LEU F 2 9 ? -18.99 103.147 -10.558 1 72.48 9 LEU F O 1
ATOM 5828 N N . GLU F 2 10 ? -20.888 104.297 -10.981 1 73.21 10 GLU F N 1
ATOM 5829 C CA . GLU F 2 10 ? -20.649 104.448 -12.418 1 74.1 10 GLU F CA 1
ATOM 5830 C C . GLU F 2 10 ? -19.345 105.213 -12.658 1 75.16 10 GLU F C 1
ATOM 5831 O O . GLU F 2 10 ? -18.534 104.794 -13.482 1 75.21 10 GLU F O 1
ATOM 5837 N N . LYS F 2 11 ? -19.128 106.303 -11.906 1 75.95 11 LYS F N 1
ATOM 5838 C CA . LYS F 2 11 ? -17.921 107.112 -12.018 1 77.21 11 LYS F CA 1
ATOM 5839 C C . LYS F 2 11 ? -16.687 106.327 -11.583 1 76.91 11 LYS F C 1
ATOM 5840 O O . LYS F 2 11 ? -15.649 106.414 -12.235 1 77.52 11 LYS F O 1
ATOM 5846 N N . GLN F 2 12 ? -16.802 105.549 -10.511 1 75.88 12 GLN F N 1
ATOM 5847 C CA . GLN F 2 12 ? -15.689 104.747 -10.012 1 75.67 12 GLN F CA 1
ATOM 5848 C C . GLN F 2 12 ? -15.31 103.659 -11.025 1 74.95 12 GLN F C 1
ATOM 5849 O O . GLN F 2 12 ? -14.125 103.406 -11.235 1 75.13 12 GLN F O 1
ATOM 5855 N N . ALA F 2 13 ? -16.311 103.047 -11.677 1 73.79 13 ALA F N 1
ATOM 5856 C CA . ALA F 2 13 ? -16.08 102.02 -12.684 1 73.57 13 ALA F CA 1
ATOM 5857 C C . ALA F 2 13 ? -15.443 102.606 -13.949 1 73.91 13 ALA F C 1
ATOM 5858 O O . ALA F 2 13 ? -14.643 101.929 -14.584 1 73.77 13 ALA F O 1
ATOM 5860 N N . ARG F 2 14 ? -15.768 103.867 -14.298 1 73.96 14 ARG F N 1
ATOM 5861 C CA . ARG F 2 14 ? -15.162 104.536 -15.449 1 74.59 14 ARG F CA 1
ATOM 5862 C C . ARG F 2 14 ? -13.678 104.757 -15.173 1 73.81 14 ARG F C 1
ATOM 5863 O O . ARG F 2 14 ? -12.846 104.485 -16.027 1 74.18 14 ARG F O 1
ATOM 5871 N N . LYS F 2 15 ? -13.354 105.214 -13.958 1 72.8 15 LYS F N 1
ATOM 5872 C CA . LYS F 2 15 ? -12.003 105.481 -13.49 1 72.49 15 LYS F CA 1
ATOM 5873 C C . LYS F 2 15 ? -11.175 104.198 -13.437 1 71.71 15 LYS F C 1
ATOM 5874 O O . LYS F 2 15 ? -9.993 104.216 -13.781 1 71.82 15 LYS F O 1
ATOM 5880 N N . GLN F 2 16 ? -11.797 103.085 -13.026 1 70.5 16 GLN F N 1
ATOM 5881 C CA . GLN F 2 16 ? -11.121 101.791 -12.959 1 70.14 16 GLN F CA 1
ATOM 5882 C C . GLN F 2 16 ? -11.08 101.026 -14.298 1 69.86 16 GLN F C 1
ATOM 5883 O O . GLN F 2 16 ? -10.465 99.97 -14.364 1 69.82 16 GLN F O 1
ATOM 5889 N N . GLY F 2 17 ? -11.722 101.554 -15.34 1 69.49 17 GLY F N 1
ATOM 5890 C CA . GLY F 2 17 ? -11.751 100.933 -16.658 1 69.18 17 GLY F CA 1
ATOM 5891 C C . GLY F 2 17 ? -12.647 99.71 -16.774 1 68.73 17 GLY F C 1
ATOM 5892 O O . GLY F 2 17 ? -12.416 98.856 -17.638 1 69.28 17 GLY F O 1
ATOM 5893 N N . ASP F 2 18 ? -13.678 99.601 -15.92 1 67.31 18 ASP F N 1
ATOM 5894 C CA . ASP F 2 18 ? -14.593 98.457 -15.967 1 66.37 18 ASP F CA 1
ATOM 5895 C C . ASP F 2 18 ? -15.868 98.815 -16.725 1 65.26 18 ASP F C 1
ATOM 5896 O O . ASP F 2 18 ? -16.849 99.263 -16.134 1 64.89 18 ASP F O 1
ATOM 5901 N N . GLU F 2 19 ? -15.853 98.594 -18.043 1 64.55 19 GLU F N 1
ATOM 5902 C CA . GLU F 2 19 ? -16.958 98.929 -18.938 1 64.12 19 GLU F CA 1
ATOM 5903 C C . GLU F 2 19 ? -18.249 98.129 -18.659 1 61.81 19 GLU F C 1
ATOM 5904 O O . GLU F 2 19 ? -19.336 98.648 -18.894 1 62.42 19 GLU F O 1
ATOM 5910 N N . VAL F 2 20 ? -18.14 96.895 -18.142 1 58.85 20 VAL F N 1
ATOM 5911 C CA . VAL F 2 20 ? -19.313 96.092 -17.821 1 56.56 20 VAL F CA 1
ATOM 5912 C C . VAL F 2 20 ? -20.049 96.729 -16.639 1 55.17 20 VAL F C 1
ATOM 5913 O O . VAL F 2 20 ? -21.268 96.843 -16.668 1 54.61 20 VAL F O 1
ATOM 5917 N N . LEU F 2 21 ? -19.302 97.187 -15.621 1 54.44 21 LEU F N 1
ATOM 5918 C CA . LEU F 2 21 ? -19.908 97.818 -14.459 1 54.01 21 LEU F CA 1
ATOM 5919 C C . LEU F 2 21 ? -20.464 99.209 -14.752 1 55.8 21 LEU F C 1
ATOM 5920 O O . LEU F 2 21 ? -21.445 99.603 -14.123 1 56.16 21 LEU F O 1
ATOM 5925 N N . VAL F 2 22 ? -19.866 99.951 -15.714 1 56.64 22 VAL F N 1
ATOM 5926 C CA . VAL F 2 22 ? -20.371 101.267 -16.131 1 57.79 22 VAL F CA 1
ATOM 5927 C C . VAL F 2 22 ? -21.75 101.047 -16.78 1 59.27 22 VAL F C 1
ATOM 5928 O O . VAL F 2 22 ? -22.704 101.751 -16.466 1 59.66 22 VAL F O 1
ATOM 5932 N N . MET F 2 23 ? -21.837 100.055 -17.677 1 59.81 23 MET F N 1
ATOM 5933 C CA . MET F 2 23 ? -23.048 99.675 -18.377 1 60.92 23 MET F CA 1
ATOM 5934 C C . MET F 2 23 ? -24.115 99.217 -17.363 1 61.16 23 MET F C 1
ATOM 5935 O O . MET F 2 23 ? -25.264 99.64 -17.466 1 61.88 23 MET F O 1
ATOM 5940 N N . LEU F 2 24 ? -23.733 98.368 -16.39 1 60.34 24 LEU F N 1
ATOM 5941 C CA . LEU F 2 24 ? -24.654 97.85 -15.383 1 60.29 24 LEU F CA 1
ATOM 5942 C C . LEU F 2 24 ? -25.198 98.922 -14.456 1 60.92 24 LEU F C 1
ATOM 5943 O O . LEU F 2 24 ? -26.389 98.899 -14.179 1 60.97 24 LEU F O 1
ATOM 5948 N N . ALA F 2 25 ? -24.362 99.856 -13.976 1 61.38 25 ALA F N 1
ATOM 5949 C CA . ALA F 2 25 ? -24.85 100.934 -13.109 1 62.46 25 ALA F CA 1
ATOM 5950 C C . ALA F 2 25 ? -25.85 101.807 -13.88 1 64.16 25 ALA F C 1
ATOM 5951 O O . ALA F 2 25 ? -26.916 102.141 -13.348 1 64.74 25 ALA F O 1
ATOM 5953 N N . ARG F 2 26 ? -25.535 102.122 -15.147 1 64.73 26 ARG F N 1
ATOM 5954 C CA . ARG F 2 26 ? -26.413 102.928 -15.986 1 66.33 26 ARG F CA 1
ATOM 5955 C C . ARG F 2 26 ? -27.738 102.221 -16.264 1 66.86 26 ARG F C 1
ATOM 5956 O O . ARG F 2 26 ? -28.786 102.858 -16.227 1 67.17 26 ARG F O 1
ATOM 5964 N N . MET F 2 27 ? -27.696 100.915 -16.506 1 67.03 27 MET F N 1
ATOM 5965 C CA . MET F 2 27 ? -28.885 100.094 -16.739 1 68.17 27 MET F CA 1
ATOM 5966 C C . MET F 2 27 ? -29.805 100.09 -15.514 1 69.76 27 MET F C 1
ATOM 5967 O O . MET F 2 27 ? -31.012 100.255 -15.662 1 69.21 27 MET F O 1
ATOM 5972 N N . VAL F 2 28 ? -29.229 99.951 -14.305 1 71.52 28 VAL F N 1
ATOM 5973 C CA . VAL F 2 28 ? -29.985 99.959 -13.05 1 73.13 28 VAL F CA 1
ATOM 5974 C C . VAL F 2 28 ? -30.616 101.331 -12.845 1 75.93 28 VAL F C 1
ATOM 5975 O O . VAL F 2 28 ? -31.793 101.41 -12.505 1 76.46 28 VAL F O 1
ATOM 5979 N N . LEU F 2 29 ? -29.87 102.411 -13.13 1 77.55 29 LEU F N 1
ATOM 5980 C CA . LEU F 2 29 ? -30.388 103.772 -13.003 1 79.96 29 LEU F CA 1
ATOM 5981 C C . LEU F 2 29 ? -31.539 104.02 -13.972 1 82.21 29 LEU F C 1
ATOM 5982 O O . LEU F 2 29 ? -32.519 104.673 -13.626 1 82.11 29 LEU F O 1
ATOM 5987 N N . GLU F 2 30 ? -31.402 103.522 -15.193 1 84.11 30 GLU F N 1
ATOM 5988 C CA . GLU F 2 30 ? -32.402 103.698 -16.237 1 86.73 30 GLU F CA 1
ATOM 5989 C C . GLU F 2 30 ? -33.695 102.958 -15.929 1 88.12 30 GLU F C 1
ATOM 5990 O O . GLU F 2 30 ? -34.777 103.524 -16.081 1 88.19 30 GLU F O 1
ATOM 5996 N N . TYR F 2 31 ? -33.613 101.741 -15.415 1 88.84 31 TYR F N 1
ATOM 5997 C CA . TYR F 2 31 ? -34.844 100.948 -15.173 1 90.04 31 TYR F CA 1
ATOM 5998 C C . TYR F 2 31 ? -35.56 101.524 -13.958 1 91.26 31 TYR F C 1
ATOM 5999 O O . TYR F 2 31 ? -36.752 101.293 -13.792 1 91.25 31 TYR F O 1
ATOM 6008 N N . LEU F 2 32 ? -34.824 102.257 -13.134 1 92.4 32 LEU F N 1
ATOM 6009 C CA . LEU F 2 32 ? -35.379 102.813 -11.875 1 93.91 32 LEU F CA 1
ATOM 6010 C C . LEU F 2 32 ? -36.168 104.076 -12.212 1 95.61 32 LEU F C 1
ATOM 6011 O O . LEU F 2 32 ? -37.169 104.336 -11.535 1 96.55 32 LEU F O 1
ATOM 6016 N N . GLU F 2 33 ? -35.768 104.781 -13.264 1 96.01 33 GLU F N 1
ATOM 6017 C CA . GLU F 2 33 ? -36.442 106.026 -13.691 1 96.96 33 GLU F CA 1
ATOM 6018 C C . GLU F 2 33 ? -37.671 105.694 -14.529 1 96.41 33 GLU F C 1
ATOM 6019 O O . GLU F 2 33 ? -38.347 106.633 -14.958 1 96.27 33 GLU F O 1
ATOM 6025 N N . LYS F 2 34 ? -37.938 104.411 -14.752 1 95.71 34 LYS F N 1
ATOM 6026 C CA . LYS F 2 34 ? -39.119 103.97 -15.526 1 95.35 34 LYS F CA 1
ATOM 6027 C C . LYS F 2 34 ? -39.967 103.123 -14.589 1 95.05 34 LYS F C 1
ATOM 6028 O O . LYS F 2 34 ? -40.987 102.595 -15.037 1 95.28 34 LYS F O 1
ATOM 6034 N N . GLY F 2 35 ? -39.528 102.985 -13.339 1 94.22 35 GLY F N 1
ATOM 6035 C CA . GLY F 2 35 ? -40.249 102.149 -12.362 1 93.69 35 GLY F CA 1
ATOM 6036 C C . GLY F 2 35 ? -40.352 100.703 -12.8 1 92.9 35 GLY F C 1
ATOM 6037 O O . GLY F 2 35 ? -41.371 100.066 -12.496 1 93.45 35 GLY F O 1
ATOM 6038 N N . TRP F 2 36 ? -39.323 100.2 -13.482 1 91.25 36 TRP F N 1
ATOM 6039 C CA . TRP F 2 36 ? -39.307 98.787 -13.925 1 90.25 36 TRP F CA 1
ATOM 6040 C C . TRP F 2 36 ? -38.765 97.952 -12.769 1 88.41 36 TRP F C 1
ATOM 6041 O O . TRP F 2 36 ? -39.197 96.808 -12.609 1 88.41 36 TRP F O 1
ATOM 6052 N N . VAL F 2 37 ? -37.872 98.544 -11.978 1 86.46 37 VAL F N 1
ATOM 6053 C CA . VAL F 2 37 ? -37.331 97.823 -10.838 1 85.12 37 VAL F CA 1
ATOM 6054 C C . VAL F 2 37 ? -37.594 98.606 -9.539 1 84.34 37 VAL F C 1
ATOM 6055 O O . VAL F 2 37 ? -37.79 99.827 -9.553 1 84.89 37 VAL F O 1
ATOM 6059 N N . SER F 2 38 ? -37.612 97.889 -8.415 1 82.93 38 SER F N 1
ATOM 6060 C CA . SER F 2 38 ? -37.819 98.489 -7.111 1 82.28 38 SER F CA 1
ATOM 6061 C C . SER F 2 38 ? -36.502 99.076 -6.578 1 81.78 38 SER F C 1
ATOM 6062 O O . SER F 2 38 ? -35.425 98.725 -7.06 1 81.07 38 SER F O 1
ATOM 6065 N N . GLU F 2 39 ? -36.592 99.99 -5.576 1 81.55 39 GLU F N 1
ATOM 6066 C CA . GLU F 2 39 ? -35.405 100.564 -4.943 1 81.39 39 GLU F CA 1
ATOM 6067 C C . GLU F 2 39 ? -34.585 99.441 -4.273 1 80.11 39 GLU F C 1
ATOM 6068 O O . GLU F 2 39 ? -33.363 99.462 -4.35 1 79.55 39 GLU F O 1
ATOM 6074 N N . GLU F 2 40 ? -35.279 98.45 -3.661 1 79.18 40 GLU F N 1
ATOM 6075 C CA . GLU F 2 40 ? -34.715 97.268 -3.001 1 78.45 40 GLU F CA 1
ATOM 6076 C C . GLU F 2 40 ? -33.801 96.495 -3.973 1 76.22 40 GLU F C 1
ATOM 6077 O O . GLU F 2 40 ? -32.649 96.22 -3.638 1 76.16 40 GLU F O 1
ATOM 6083 N N . ASP F 2 41 ? -34.3 96.164 -5.173 1 74.12 41 ASP F N 1
ATOM 6084 C CA . ASP F 2 41 ? -33.519 95.432 -6.166 1 72.59 41 ASP F CA 1
ATOM 6085 C C . ASP F 2 41 ? -32.37 96.252 -6.733 1 71.14 41 ASP F C 1
ATOM 6086 O O . ASP F 2 41 ? -31.293 95.71 -6.993 1 71.69 41 ASP F O 1
ATOM 6091 N N . ALA F 2 42 ? -32.584 97.548 -6.909 1 69.52 42 ALA F N 1
ATOM 6092 C CA . ALA F 2 42 ? -31.537 98.438 -7.383 1 69.21 42 ALA F CA 1
ATOM 6093 C C . ALA F 2 42 ? -30.413 98.563 -6.331 1 69.03 42 ALA F C 1
ATOM 6094 O O . ALA F 2 42 ? -29.246 98.619 -6.703 1 69.05 42 ALA F O 1
ATOM 6096 N N . ASP F 2 43 ? -30.76 98.582 -5.028 1 68.88 43 ASP F N 1
ATOM 6097 C CA . ASP F 2 43 ? -29.787 98.68 -3.937 1 69.1 43 ASP F CA 1
ATOM 6098 C C . ASP F 2 43 ? -28.949 97.39 -3.797 1 67.31 43 ASP F C 1
ATOM 6099 O O . ASP F 2 43 ? -27.752 97.482 -3.526 1 67.78 43 ASP F O 1
ATOM 6104 N N . GLU F 2 44 ? -29.559 96.205 -3.977 1 64.84 44 GLU F N 1
ATOM 6105 C CA . GLU F 2 44 ? -28.814 94.948 -3.898 1 63.29 44 GLU F CA 1
ATOM 6106 C C . GLU F 2 44 ? -27.849 94.796 -5.084 1 60.21 44 GLU F C 1
ATOM 6107 O O . GLU F 2 44 ? -26.747 94.267 -4.93 1 59.64 44 GLU F O 1
ATOM 6113 N N . SER F 2 45 ? -28.265 95.281 -6.25 1 58.15 45 SER F N 1
ATOM 6114 C CA . SER F 2 45 ? -27.491 95.288 -7.483 1 56.91 45 SER F CA 1
ATOM 6115 C C . SER F 2 45 ? -26.298 96.257 -7.328 1 56.31 45 SER F C 1
ATOM 6116 O O . SER F 2 45 ? -25.179 95.904 -7.684 1 55.52 45 SER F O 1
ATOM 6119 N N . ALA F 2 46 ? -26.533 97.451 -6.735 1 56.59 46 ALA F N 1
ATOM 6120 C CA . ALA F 2 46 ? -25.482 98.432 -6.443 1 57.46 46 ALA F CA 1
ATOM 6121 C C . ALA F 2 46 ? -24.458 97.845 -5.452 1 58.13 46 ALA F C 1
ATOM 6122 O O . ALA F 2 46 ? -23.259 98.065 -5.608 1 58.61 46 ALA F O 1
ATOM 6124 N N . ASP F 2 47 ? -24.922 97.075 -4.458 1 57.72 47 ASP F N 1
ATOM 6125 C CA . ASP F 2 47 ? -24.034 96.424 -3.501 1 58.4 47 ASP F CA 1
ATOM 6126 C C . ASP F 2 47 ? -23.109 95.395 -4.194 1 56.21 47 ASP F C 1
ATOM 6127 O O . ASP F 2 47 ? -21.945 95.259 -3.815 1 56.43 47 ASP F O 1
ATOM 6132 N N . ARG F 2 48 ? -23.629 94.687 -5.209 1 54.1 48 ARG F N 1
ATOM 6133 C CA . ARG F 2 48 ? -22.859 93.712 -5.983 1 52.62 48 ARG F CA 1
ATOM 6134 C C . ARG F 2 48 ? -21.826 94.419 -6.85 1 52.06 48 ARG F C 1
ATOM 6135 O O . ARG F 2 48 ? -20.698 93.963 -6.949 1 52.08 48 ARG F O 1
ATOM 6143 N N . ILE F 2 49 ? -22.199 95.539 -7.463 1 51.86 49 ILE F N 1
ATOM 6144 C CA . ILE F 2 49 ? -21.286 96.331 -8.288 1 52.39 49 ILE F CA 1
ATOM 6145 C C . ILE F 2 49 ? -20.121 96.841 -7.427 1 53.57 49 ILE F C 1
ATOM 6146 O O . ILE F 2 49 ? -18.964 96.659 -7.792 1 53.13 49 ILE F O 1
ATOM 6151 N N . GLU F 2 50 ? -20.441 97.427 -6.253 1 54.84 50 GLU F N 1
ATOM 6152 C CA . GLU F 2 50 ? -19.483 97.954 -5.291 1 56.16 50 GLU F CA 1
ATOM 6153 C C . GLU F 2 50 ? -18.508 96.869 -4.821 1 56.38 50 GLU F C 1
ATOM 6154 O O . GLU F 2 50 ? -17.309 97.131 -4.734 1 55.93 50 GLU F O 1
ATOM 6160 N N . GLU F 2 51 ? -19.005 95.642 -4.592 1 56.73 51 GLU F N 1
ATOM 6161 C CA . GLU F 2 51 ? -18.139 94.537 -4.191 1 57.95 51 GLU F CA 1
ATOM 6162 C C . GLU F 2 51 ? -17.137 94.15 -5.293 1 57.52 51 GLU F C 1
ATOM 6163 O O . GLU F 2 51 ? -15.984 93.884 -4.988 1 57.62 51 GLU F O 1
ATOM 6169 N N . VAL F 2 52 ? -17.551 94.171 -6.566 1 57.25 52 VAL F N 1
ATOM 6170 C CA . VAL F 2 52 ? -16.654 93.879 -7.698 1 57.31 52 VAL F CA 1
ATOM 6171 C C . VAL F 2 52 ? -15.609 94.985 -7.856 1 58.45 52 VAL F C 1
ATOM 6172 O O . VAL F 2 52 ? -14.462 94.698 -8.172 1 58.07 52 VAL F O 1
ATOM 6176 N N . LEU F 2 53 ? -16.004 96.245 -7.623 1 60.15 53 LEU F N 1
ATOM 6177 C CA . LEU F 2 53 ? -15.092 97.382 -7.704 1 62.86 53 LEU F CA 1
ATOM 6178 C C . LEU F 2 53 ? -14.013 97.313 -6.625 1 66.25 53 LEU F C 1
ATOM 6179 O O . LEU F 2 53 ? -12.88 97.718 -6.874 1 66.39 53 LEU F O 1
ATOM 6184 N N . LYS F 2 54 ? -14.361 96.791 -5.434 1 68.92 54 LYS F N 1
ATOM 6185 C CA . LYS F 2 54 ? -13.433 96.64 -4.311 1 71.84 54 LYS F CA 1
ATOM 6186 C C . LYS F 2 54 ? -12.289 95.658 -4.64 1 73.49 54 LYS F C 1
ATOM 6187 O O . LYS F 2 54 ? -11.203 95.797 -4.092 1 73.58 54 LYS F O 1
ATOM 6193 N N . LYS F 2 55 ? -12.537 94.67 -5.527 1 74.71 55 LYS F N 1
ATOM 6194 C CA . LYS F 2 55 ? -11.543 93.664 -5.932 1 76.36 55 LYS F CA 1
ATOM 6195 C C . LYS F 2 55 ? -10.421 94.251 -6.81 1 77.64 55 LYS F C 1
ATOM 6196 O O . LYS F 2 55 ? -9.229 93.958 -6.546 1 77.54 55 LYS F O 1
#

Secondary structure (DSSP, 8-state):
-TT-EEEEEEEEEETTEEEEEEEESSTT---TT-EEEEESSBSS-SEEEPEEETTEEEEEES-B--SS-EEEEEEETTEEEEEEEE-GGGSB-PPPPEEEEEEEETTTTEEEEEEE-GGGG-SSS--EEEEEEEEETT-SS--EEEEESSSEEEEEGGGS-TT-EEEEEEEEEE-SS--B---PPPPPEEEE----/-TT-EEEEEEEEEETTEEEEEEEESSTT---TT-EEEEESSBSS-SEEEPEEETTEEEEEES-B--SS-EEEEEEETTEEEEEEEE-GGGSB-PPPPEEEEEEEETTTTEEEEEEE-GGGG-SSS--EEEEEEEEETT-SS--EEEEESSSEEEEEGGGS-TT-EEEEEEEEEE-SS--B---PPPPPEEEEPPP-/---EEEEEEEEEETTEEEEEEEESSTT---TT-EEEEESSBSS-SEEEPEEETTEEEEEES-B--SS-EEEEEEETTEEEEEEEE-GGGSB-PPPPEEEEEEEETTTTEEEEEEE-GGGG-SSS--EEEEEEEEETT-SS--EEEEESSSEEEEEGGGS-TT-EEEEEEEEEE-SS--B---PPPPPEEEEPPP-/-HHHHHHHHHHHHHHHT-HHHHHHHHHHHHHHHTTSS-HHHHHHHHHHHHHHHH-/-HHHHHHHHHHHHHHHT-HHHHHHHHHHHHHHHTTSS-HHHHHHHHHHHHHHHH-/-HHHHHHHHHHHHHHTT-HHHHHHHHHHHHHHTTTSS-HHHHHHHHHHHHHHHH-

Organism: Homo sapiens (NCBI:txid9606)

Sequence (752 aa):
DDYSFSCYSQLEVNGSQHSLTCAFEDPDVNITNLEFEICGALVEVKCLNFRKLQEIYFIETKKFLLIGKSNICVKVGEKSLTCKKIDLTTIVKPEAPFDLSVVYREGANDFVVTFNTSHLQKKYVKVLMHDVAYRQEKDENKWTHVNLSSTKLTLLQRKLQPAAMYEIKVRSIPDHYFKGFWSEWSPSYYFRTPEIDDYSFSCYSQLEVNGSQHSLTCAFEDPDVNITNLEFEICGALVEVKCLNFRKLQEIYFIETKKFLLIGKSNICVKVGEKSLTCKKIDLTTIVKPEAPFDLSVVYREGANDFVVTFNTSHLQKKYVKVLMHDVAYRQEKDENKWTHVNLSSTKLTLLQRKLQPAAMYEIKVRSIPDHYFKGFWSEWSPSYYFRRTPEIDYSFSCYSQLEVNGSQHSLTCAFEDPDVNITNLEFEICGALVEVKCLNFRKLQEIYFIETKKFLLIGKSNICVKVGEKSLTCKKIDLTTIVKPEAPFDLSVVYREGANDFVVTFNTSHLQKKYVKVLMHDVAYRQEKDENKWTHVNLSSTKLTLLQRKLQPAAMYEIKVRSIPDHYFKGFWSEWSPSYYFRRTPEISVIEKLRKLEKQARKQGDEVLVMLARMVLEYLEKGWVSEEDADESADRIEEVLKKSVIEKLRRKLEKQARKQGDEVLVMLARMVLEYLEKGWVSEEDADESADRIEEVLKKSVIEKLRKLEKQARKQGDEVLVMLARMVLEYLEKGWVSEEDADESADRIEEVLKK

Nearest PDB structures (foldseek):
  7opb-assembly2_E  TM=1.017E+00  e=1.431E-06  Escherichia coli BL21(DE3)
  7s5b-assembly2_B  TM=9.661E-01  e=3.429E-06  synthetic construct
  7opb-assembly3_C  TM=1.004E+00  e=1.597E-40  Homo sapiens
  3up1-assembly1_B  TM=9.602E-01  e=3.825E-37  Homo sapiens
  6p67-assembly3_I  TM=9.757E-01  e=7.801E-34  Homo sapiens

Radius of gyration: 38.88 Å; Cα contacts (8 Å, |Δi|>4): 1551; chains: 6; bounding box: 107×127×58 Å